Protein AF-A0A7S4AHF7-F1 (afdb_monomer)

Nearest PDB structures (foldseek):
  8h4m-assembly1_A  TM=3.656E-01  e=5.513E+00  Mus musculus
  1w78-assembly1_A  TM=2.569E-01  e=5.210E+00  Escherichia coli

pLDDT: mean 86.79, std 13.12, range [39.0, 98.5]

Solvent-accessible surface area (backbone atoms only — not comparable to full-atom values): 23692 Å² total; per-residue (Å²): 137,81,80,81,77,94,69,63,78,85,63,53,56,56,67,69,49,41,28,57,50,53,26,66,86,75,63,56,94,70,71,68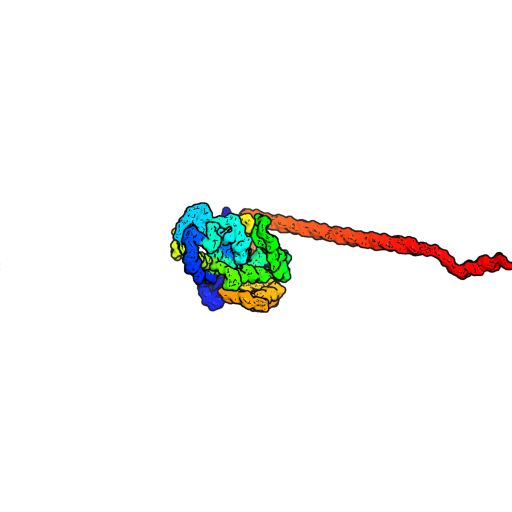,66,46,47,67,85,42,21,66,59,52,52,70,76,35,59,70,93,51,44,30,36,14,16,21,25,56,84,84,18,47,33,50,43,48,20,49,48,34,53,72,34,35,33,40,67,69,68,62,82,60,92,72,47,58,30,42,30,78,28,31,51,32,40,26,67,45,47,58,77,34,58,84,74,38,74,42,88,65,56,64,65,97,48,68,83,29,42,41,36,37,31,27,39,49,62,64,62,66,34,49,43,47,35,34,66,51,47,80,76,47,41,56,66,65,55,58,93,39,32,72,57,32,56,43,40,82,34,43,29,68,33,40,64,72,68,78,96,76,62,95,78,64,72,93,57,53,52,65,30,66,15,62,62,50,44,55,49,64,47,43,42,49,70,67,44,35,84,82,58,74,51,76,74,43,32,39,36,42,33,63,38,53,70,80,36,39,66,67,49,48,45,56,55,22,48,39,67,51,21,41,60,63,30,64,82,51,95,46,82,83,43,93,52,26,78,71,74,61,59,58,39,52,67,79,58,95,90,48,66,87,85,56,59,22,41,67,53,42,47,37,63,69,28,48,62,59,63,68,53,54,53,28,34,33,31,66,39,36,45,53,43,42,49,52,52,68,17,78,79,43,63,71,44,31,50,55,34,62,74,63,42,54,81,78,79,87,72,41,71,39,55,50,74,66,54,50,50,52,51,49,52,51,53,53,50,54,50,51,53,52,52,57,53,19,78,80,29,69,67,50,35,56,49,51,50,55,50,52,52,52,51,50,52,54,50,49,53,51,52,52,52,52,50,52,52,51,51,50,54,49,53,53,53,50,50,52,51,51,54,50,51,53,52,51,55,51,55,56,68,72,61,70,64,72,83,74,71,61,72,79,68,64,66,64,72,70,70,79,82,121

Structure (mmCIF, N/CA/C/O backbone):
data_AF-A0A7S4AHF7-F1
#
_entry.id   AF-A0A7S4AHF7-F1
#
loop_
_atom_site.group_PDB
_atom_site.id
_atom_site.type_symbol
_atom_site.label_atom_id
_atom_site.label_alt_id
_atom_site.label_comp_id
_atom_site.label_asym_id
_atom_site.label_entity_id
_atom_site.label_seq_id
_atom_site.pdbx_PDB_ins_code
_atom_site.Cartn_x
_atom_site.Cartn_y
_atom_site.Cartn_z
_atom_site.occupancy
_atom_site.B_iso_or_equiv
_atom_site.auth_seq_id
_atom_site.auth_comp_id
_atom_site.auth_asym_id
_atom_site.auth_atom_id
_atom_site.pdbx_PDB_model_num
ATOM 1 N N . MET A 1 1 ? -9.167 22.382 -2.377 1.00 39.00 1 MET A N 1
ATOM 2 C CA . MET A 1 1 ? -9.741 22.462 -3.726 1.00 39.00 1 MET A CA 1
ATOM 3 C C . MET A 1 1 ? -9.614 21.075 -4.285 1.00 39.00 1 MET A C 1
ATOM 5 O O . MET A 1 1 ? -8.497 20.575 -4.390 1.00 39.00 1 MET A O 1
ATOM 9 N N . ASP A 1 2 ? -10.760 20.438 -4.441 1.00 44.56 2 ASP A N 1
ATOM 10 C CA . ASP A 1 2 ? -10.867 19.038 -4.804 1.00 44.56 2 ASP A CA 1
ATOM 11 C C . ASP A 1 2 ? -10.829 18.963 -6.325 1.00 44.56 2 ASP A C 1
ATOM 13 O O . ASP A 1 2 ? -11.497 19.733 -7.008 1.00 44.56 2 ASP A O 1
ATOM 17 N N . VAL A 1 3 ? -9.939 18.128 -6.850 1.00 50.91 3 VAL A N 1
ATOM 18 C CA . VAL A 1 3 ? -9.894 17.846 -8.281 1.00 50.91 3 VAL A CA 1
ATOM 19 C C . VAL A 1 3 ? -11.031 16.869 -8.536 1.00 50.91 3 VAL A C 1
ATOM 21 O O . VAL A 1 3 ? -10.957 15.735 -8.064 1.00 50.91 3 VAL A O 1
ATOM 24 N N . GLU A 1 4 ? -12.083 17.328 -9.210 1.00 60.19 4 GLU A N 1
ATOM 25 C CA . GLU A 1 4 ? -13.158 16.459 -9.684 1.00 60.19 4 GLU A CA 1
ATOM 26 C C . GLU A 1 4 ? -12.546 15.458 -10.674 1.00 60.19 4 GLU A C 1
ATOM 28 O O . GLU A 1 4 ? -11.852 15.828 -11.625 1.00 60.19 4 GLU A O 1
ATOM 33 N N . GLU A 1 5 ? -12.656 14.173 -10.350 1.00 63.78 5 GLU A N 1
ATOM 34 C CA . GLU A 1 5 ? -12.137 13.101 -11.186 1.00 63.78 5 GLU A CA 1
ATOM 35 C C . GLU A 1 5 ? -13.223 12.715 -12.203 1.00 63.78 5 GLU A C 1
ATOM 37 O O . GLU A 1 5 ? -14.150 11.991 -11.854 1.00 63.78 5 GLU A O 1
ATOM 42 N N . ASP A 1 6 ? -13.091 13.165 -13.455 1.00 64.75 6 ASP A N 1
ATOM 43 C CA . ASP A 1 6 ? -14.007 12.803 -14.549 1.00 64.75 6 ASP A CA 1
ATOM 44 C C . ASP A 1 6 ? -13.785 11.345 -14.979 1.00 64.75 6 ASP A C 1
ATOM 46 O O . ASP A 1 6 ? -13.014 11.059 -15.906 1.00 64.75 6 ASP A O 1
ATOM 50 N N . TYR A 1 7 ? -14.394 10.404 -14.264 1.00 75.50 7 TYR A N 1
ATOM 51 C CA . TYR A 1 7 ? -14.545 9.025 -14.720 1.00 75.50 7 TYR A CA 1
ATOM 52 C C . TYR A 1 7 ? -15.972 8.792 -15.187 1.00 75.50 7 TYR A C 1
ATOM 54 O O . TYR A 1 7 ? -16.928 9.168 -14.511 1.00 75.50 7 TYR A O 1
ATOM 62 N N . GLU A 1 8 ? -16.097 8.118 -16.321 1.00 81.44 8 GLU A N 1
ATOM 63 C CA . GLU A 1 8 ? -17.374 7.622 -16.814 1.00 81.44 8 GLU A CA 1
ATOM 64 C C . GLU A 1 8 ? -17.760 6.361 -16.023 1.00 81.44 8 GLU A C 1
ATOM 66 O O . GLU A 1 8 ? -16.906 5.530 -15.691 1.00 81.44 8 GLU A O 1
ATOM 71 N N . LEU A 1 9 ? -19.045 6.212 -15.679 1.00 82.75 9 LEU A N 1
ATOM 72 C CA . LEU A 1 9 ? -19.543 5.041 -14.939 1.00 82.75 9 LEU A CA 1
ATOM 73 C C . LEU A 1 9 ? -19.294 3.741 -15.719 1.00 82.75 9 LEU A C 1
ATOM 75 O O . LEU A 1 9 ? -19.151 2.673 -15.131 1.00 82.75 9 LEU A O 1
ATOM 79 N N . GLU A 1 10 ? -19.183 3.849 -17.035 1.00 88.62 10 GLU A N 1
ATOM 80 C CA . GLU A 1 10 ? -18.850 2.805 -17.991 1.00 88.62 10 GLU A CA 1
ATOM 81 C C . GLU A 1 10 ? -17.432 2.240 -17.794 1.00 88.62 10 GLU A C 1
ATOM 83 O O . GLU A 1 10 ? -17.161 1.106 -18.193 1.00 88.62 10 GLU A O 1
ATOM 88 N N . GLU A 1 11 ? -16.524 2.984 -17.149 1.00 89.31 11 GLU A N 1
ATOM 89 C CA . GLU A 1 11 ? -15.177 2.503 -16.812 1.00 89.31 11 GLU A CA 1
ATOM 90 C C . GLU A 1 11 ? -15.154 1.615 -15.557 1.00 89.31 11 GLU A C 1
ATOM 92 O O . GLU A 1 11 ? -14.132 0.979 -15.256 1.00 89.31 11 GLU A O 1
ATOM 97 N N . LEU A 1 12 ? -16.264 1.550 -14.809 1.00 93.69 12 LEU A N 1
ATOM 98 C CA . LEU A 1 12 ? -16.362 0.699 -13.632 1.00 93.69 12 LEU A CA 1
ATOM 99 C C . LEU A 1 12 ? -16.296 -0.780 -14.036 1.00 93.69 12 LEU A C 1
ATOM 101 O O . LEU A 1 12 ? -17.107 -1.260 -14.830 1.00 93.69 12 LEU A O 1
ATOM 105 N N . PRO A 1 13 ? -15.362 -1.554 -13.458 1.00 94.50 13 PRO A N 1
ATOM 106 C CA . PRO A 1 13 ? -15.311 -2.980 -13.711 1.00 94.50 13 PRO A CA 1
ATOM 107 C C . PRO A 1 13 ? -16.554 -3.651 -13.111 1.00 94.50 13 PRO A C 1
ATOM 109 O O . PRO A 1 13 ? -16.970 -3.294 -12.004 1.00 94.50 13 PRO A O 1
ATOM 112 N N . PRO A 1 14 ? -17.128 -4.660 -13.787 1.00 95.56 14 PRO A N 1
ATOM 113 C CA . PRO A 1 14 ? -18.268 -5.379 -13.243 1.00 95.56 14 PRO A CA 1
ATOM 114 C C . PRO A 1 14 ? -17.879 -6.058 -11.927 1.00 95.56 14 PRO A C 1
ATOM 116 O O . PRO A 1 14 ? -16.757 -6.546 -11.766 1.00 95.56 14 PRO A O 1
ATOM 119 N N . TRP A 1 15 ? -18.818 -6.141 -10.982 1.00 94.88 15 TRP A N 1
ATOM 120 C CA . TRP A 1 15 ? -18.542 -6.719 -9.661 1.00 94.88 15 TRP A CA 1
ATOM 121 C C . TRP A 1 15 ? -18.030 -8.160 -9.733 1.00 94.88 15 TRP A C 1
ATOM 123 O O . TRP A 1 15 ? -17.129 -8.541 -8.987 1.00 94.88 15 TRP A O 1
ATOM 133 N N . SER A 1 16 ? -18.533 -8.941 -10.691 1.00 95.50 16 SER A N 1
ATOM 134 C CA . SER A 1 16 ? -18.048 -10.294 -10.976 1.00 95.50 16 SER A CA 1
ATOM 135 C C . SER A 1 16 ? -16.544 -10.336 -11.259 1.00 95.50 16 SER A C 1
ATOM 137 O O . SER A 1 16 ? -15.865 -11.229 -10.767 1.00 95.50 16 SER A O 1
ATOM 139 N N . GLN A 1 17 ? -15.994 -9.341 -11.961 1.00 94.69 17 GLN A N 1
ATOM 140 C CA . GLN A 1 17 ? -14.555 -9.240 -12.213 1.00 94.69 17 GLN A CA 1
ATOM 141 C C . GLN A 1 17 ? -13.770 -8.922 -10.934 1.00 94.69 17 GLN A C 1
ATOM 143 O O . GLN A 1 17 ? -12.685 -9.466 -10.724 1.00 94.69 17 GLN A O 1
ATOM 148 N N . ILE A 1 18 ? -14.309 -8.070 -10.055 1.00 94.44 18 ILE A N 1
ATOM 149 C CA . ILE A 1 18 ? -13.701 -7.788 -8.744 1.00 94.44 18 ILE A CA 1
ATOM 150 C C . ILE A 1 18 ? -13.666 -9.066 -7.891 1.00 94.44 18 ILE A C 1
ATOM 152 O O . ILE A 1 18 ? -12.635 -9.369 -7.282 1.00 94.44 18 ILE A O 1
ATOM 156 N N . LEU A 1 19 ? -14.753 -9.843 -7.890 1.00 94.19 19 LEU A N 1
ATOM 157 C CA . LEU A 1 19 ? -14.824 -11.137 -7.210 1.00 94.19 19 LEU A CA 1
ATOM 158 C C . LEU A 1 19 ? -13.864 -12.161 -7.829 1.00 94.19 19 LEU A C 1
ATOM 160 O O . LEU A 1 19 ? -13.126 -12.808 -7.098 1.00 94.19 19 LEU A O 1
ATOM 164 N N . ASP A 1 20 ? -13.766 -12.258 -9.153 1.00 92.69 20 ASP A N 1
ATOM 165 C CA . ASP A 1 20 ? -12.826 -13.178 -9.809 1.00 92.69 20 ASP A CA 1
ATOM 166 C C . ASP A 1 20 ? -11.349 -12.808 -9.556 1.00 92.69 20 ASP A C 1
ATOM 168 O O . ASP A 1 20 ? -10.471 -13.677 -9.559 1.00 92.69 20 ASP A O 1
ATOM 172 N N . ASN A 1 21 ? -11.052 -11.527 -9.321 1.00 90.62 21 ASN A N 1
ATOM 173 C CA . ASN A 1 21 ? -9.703 -11.064 -9.001 1.00 90.62 21 ASN A CA 1
ATOM 174 C C . ASN A 1 21 ? -9.275 -11.401 -7.566 1.00 90.62 21 ASN A C 1
ATOM 176 O O . ASN A 1 21 ? -8.111 -11.748 -7.351 1.00 90.62 21 ASN A O 1
ATOM 180 N N . PHE A 1 22 ? -10.179 -11.250 -6.592 1.00 90.75 22 PHE A N 1
ATOM 181 C CA . PHE A 1 22 ? -9.819 -11.251 -5.167 1.00 90.75 22 PHE A CA 1
ATOM 182 C C . PHE A 1 22 ? -10.564 -12.282 -4.318 1.00 90.75 22 PHE A C 1
ATOM 184 O O . PHE A 1 22 ? -10.143 -12.542 -3.202 1.00 90.75 22 PHE A O 1
ATOM 191 N N . HIS A 1 23 ? -11.616 -12.903 -4.828 1.00 91.38 23 HIS A N 1
ATOM 192 C CA . HIS A 1 23 ? -12.347 -13.998 -4.183 1.00 91.38 23 HIS A CA 1
ATOM 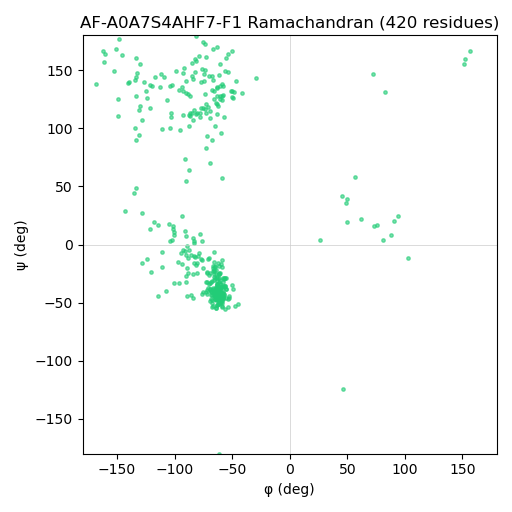193 C C . HIS A 1 23 ? -12.612 -15.146 -5.164 1.00 91.38 23 HIS A C 1
ATOM 195 O O . HIS A 1 23 ? -13.745 -15.614 -5.282 1.00 91.38 23 HIS A O 1
ATOM 201 N N . PRO A 1 24 ? -11.594 -15.623 -5.909 1.00 89.25 24 PRO A N 1
ATOM 202 C CA . PRO A 1 24 ? -11.813 -16.605 -6.969 1.00 89.25 24 PRO A CA 1
ATOM 203 C C . PRO A 1 24 ? -12.312 -17.960 -6.447 1.00 89.25 24 PRO A C 1
ATOM 205 O O . PRO A 1 24 ? -12.831 -18.750 -7.230 1.00 89.25 24 PRO A O 1
ATOM 208 N N . GLN A 1 25 ? -12.120 -18.251 -5.155 1.00 89.06 25 GLN A N 1
ATOM 209 C CA . GLN A 1 25 ? -12.482 -19.534 -4.550 1.00 89.06 25 GLN A CA 1
ATOM 210 C C . GLN A 1 25 ? -13.919 -19.540 -4.026 1.00 89.06 25 GLN A C 1
ATOM 212 O O . GLN A 1 25 ? -14.643 -20.506 -4.248 1.00 89.06 25 GLN A O 1
ATOM 217 N N . THR A 1 26 ? -14.329 -18.475 -3.335 1.00 89.19 26 THR A N 1
ATOM 218 C CA . THR A 1 26 ? -15.645 -18.388 -2.689 1.00 89.19 26 THR A CA 1
ATOM 219 C C . THR A 1 26 ? -16.668 -17.662 -3.550 1.00 89.19 26 THR A C 1
ATOM 221 O O . THR A 1 26 ? -17.851 -17.989 -3.495 1.00 89.19 26 THR A O 1
ATOM 224 N N . ARG A 1 27 ? -16.223 -16.667 -4.334 1.00 87.81 27 ARG A N 1
ATOM 225 C CA . ARG A 1 27 ? -17.074 -15.664 -4.997 1.00 87.81 27 ARG A CA 1
ATOM 226 C C . ARG A 1 27 ? -18.078 -14.998 -4.050 1.00 87.81 27 ARG A C 1
ATOM 228 O O . ARG A 1 27 ? -19.065 -14.424 -4.506 1.00 87.81 27 ARG A O 1
ATOM 235 N N . ASP A 1 28 ? -17.827 -15.066 -2.746 1.00 91.62 28 ASP A N 1
ATOM 236 C CA . ASP A 1 28 ? -18.613 -14.358 -1.756 1.00 91.62 28 ASP A CA 1
ATOM 237 C C . ASP A 1 28 ? -18.148 -12.908 -1.661 1.00 91.62 28 ASP A C 1
ATOM 239 O O . ASP A 1 28 ? -17.046 -12.523 -2.060 1.00 91.62 28 ASP A O 1
ATOM 243 N N . ASP A 1 29 ? -19.043 -12.073 -1.154 1.00 92.62 29 ASP A N 1
ATOM 244 C CA . ASP A 1 29 ? -18.773 -10.658 -0.995 1.00 92.62 29 ASP A CA 1
ATOM 245 C C . ASP A 1 29 ? -18.225 -10.308 0.400 1.00 92.62 29 ASP A C 1
ATOM 247 O O . ASP A 1 29 ? -18.382 -9.189 0.899 1.00 92.62 29 ASP A O 1
ATOM 251 N N . GLU A 1 30 ? -17.605 -11.268 1.082 1.00 96.44 30 GLU A N 1
ATOM 252 C CA . GLU A 1 30 ? -17.108 -11.064 2.438 1.00 96.44 30 GLU A CA 1
ATOM 253 C C . GLU A 1 30 ? -15.638 -10.634 2.436 1.00 96.44 30 GLU A C 1
ATOM 255 O O . GLU A 1 30 ? -14.831 -11.178 1.692 1.00 96.44 30 GLU A O 1
ATOM 260 N N . PRO A 1 31 ? -15.233 -9.634 3.239 1.00 97.12 31 PRO A N 1
ATOM 261 C CA . PRO A 1 31 ? -13.828 -9.260 3.320 1.00 97.12 31 PRO A CA 1
ATOM 262 C C . PRO A 1 31 ? -13.013 -10.342 4.041 1.00 97.12 31 PRO A C 1
ATOM 264 O O . PRO A 1 31 ? -13.472 -10.914 5.033 1.00 97.12 31 PRO A O 1
ATOM 267 N N . ILE A 1 32 ? -11.765 -10.548 3.614 1.00 97.38 32 ILE A N 1
ATOM 268 C CA . ILE A 1 32 ? -10.830 -11.440 4.311 1.00 97.38 32 ILE A CA 1
ATOM 269 C C . ILE A 1 32 ? -10.127 -10.648 5.411 1.00 97.38 32 ILE A C 1
ATOM 271 O O . ILE A 1 32 ? -9.335 -9.738 5.142 1.00 97.38 32 ILE A O 1
ATOM 275 N N . ILE A 1 33 ? -10.414 -11.010 6.662 1.00 97.94 33 ILE A N 1
ATOM 276 C CA . ILE A 1 33 ? -9.859 -10.370 7.856 1.00 97.94 33 ILE A CA 1
ATOM 277 C C . ILE A 1 33 ? -9.312 -11.449 8.787 1.00 97.94 33 ILE A C 1
ATOM 279 O O . ILE A 1 33 ? -10.066 -12.296 9.259 1.00 97.94 33 ILE A O 1
ATOM 283 N N . LEU A 1 34 ? -8.012 -11.399 9.076 1.00 97.75 34 LEU A N 1
ATOM 284 C CA . LEU A 1 34 ? -7.356 -12.336 9.997 1.00 97.75 34 LEU A CA 1
ATOM 285 C C . LEU A 1 34 ? -7.199 -11.729 11.384 1.00 97.75 34 LEU A C 1
ATOM 287 O O . LEU A 1 34 ? -6.968 -10.524 11.487 1.00 97.75 34 LEU A O 1
ATOM 291 N N . GLY A 1 35 ? -7.234 -12.559 12.428 1.00 97.19 35 GLY A N 1
ATOM 292 C CA . GLY A 1 35 ? -6.982 -12.141 13.806 1.00 97.19 35 GLY A CA 1
ATOM 293 C C . GLY A 1 35 ? -8.221 -11.650 14.559 1.00 97.19 35 GLY A C 1
ATOM 294 O O . GLY A 1 35 ? -8.099 -11.139 15.676 1.00 97.19 35 GLY A O 1
ATOM 295 N N . LEU A 1 36 ? -9.424 -11.798 13.985 1.00 97.94 36 LEU A N 1
ATOM 296 C CA . LEU A 1 36 ? -10.679 -11.459 14.673 1.00 97.94 36 LEU A CA 1
ATOM 297 C C . LEU A 1 36 ? -10.928 -12.350 15.906 1.00 97.94 36 LEU A C 1
ATOM 299 O O . LEU A 1 36 ? -11.568 -11.938 16.874 1.00 97.94 36 LEU A O 1
ATOM 303 N N . GLU A 1 37 ? -10.358 -13.549 15.921 1.00 97.00 37 GLU A N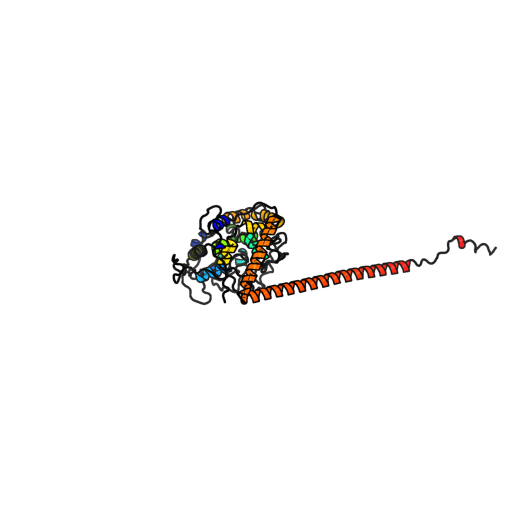 1
ATOM 304 C CA . GLU A 1 37 ? -10.350 -14.473 17.051 1.00 97.00 37 GLU A CA 1
ATOM 305 C C . GLU A 1 37 ? -9.641 -13.900 18.292 1.00 97.00 37 GLU A C 1
ATOM 307 O O . GLU A 1 37 ? -9.965 -14.270 19.422 1.00 97.00 37 GLU A O 1
ATOM 312 N N . HIS A 1 38 ? -8.723 -12.940 18.126 1.00 96.25 38 HIS A N 1
ATOM 313 C CA . HIS A 1 38 ? -8.016 -12.321 19.250 1.00 96.25 38 HIS A CA 1
ATOM 314 C C . HIS A 1 38 ? -8.828 -11.231 19.954 1.00 96.25 38 HIS A C 1
ATOM 316 O O . HIS A 1 38 ? -8.489 -10.822 21.070 1.00 96.25 38 HIS A O 1
ATOM 322 N N . CYS A 1 39 ? -9.897 -10.743 19.324 1.00 97.81 39 CYS A N 1
ATOM 323 C CA . CYS A 1 39 ? -10.642 -9.581 19.793 1.00 97.81 39 CYS A CA 1
ATOM 324 C C . CYS A 1 39 ? -11.196 -9.743 21.223 1.00 97.81 39 CYS A C 1
ATOM 326 O O . CYS A 1 39 ? -10.985 -8.839 22.038 1.00 97.81 39 CYS A O 1
ATOM 328 N N . PRO A 1 40 ? -11.845 -10.867 21.606 1.00 97.88 40 PRO A N 1
ATOM 329 C CA . PRO A 1 40 ? -12.359 -11.030 22.968 1.00 97.88 40 PRO A CA 1
ATOM 330 C C . PRO A 1 40 ? -11.249 -10.998 24.027 1.00 97.88 40 PRO A C 1
ATOM 332 O O . PRO A 1 40 ? -11.372 -10.294 25.032 1.00 97.88 40 PRO A O 1
ATOM 335 N N . ALA A 1 41 ? -10.142 -11.706 23.779 1.00 97.31 41 ALA A N 1
ATOM 336 C CA . ALA A 1 41 ? -9.000 -11.756 24.688 1.00 97.31 41 ALA A CA 1
ATOM 337 C C . ALA A 1 41 ? -8.332 -10.381 24.830 1.00 97.31 41 ALA A C 1
ATOM 339 O O . ALA A 1 41 ? -8.050 -9.934 25.944 1.00 97.31 41 ALA A O 1
ATOM 340 N N . PHE A 1 42 ? -8.155 -9.666 23.717 1.00 97.31 42 PHE A N 1
ATOM 341 C CA . PHE A 1 42 ? -7.599 -8.317 23.708 1.00 97.31 42 PHE A CA 1
ATOM 342 C C . PHE A 1 42 ? -8.462 -7.329 24.510 1.00 97.31 42 PHE A C 1
ATOM 344 O O . PHE A 1 42 ? -7.944 -6.606 25.365 1.00 97.31 42 PHE A O 1
ATOM 351 N N . ARG A 1 43 ? -9.789 -7.337 24.307 1.00 97.25 43 ARG A N 1
ATOM 352 C CA . ARG A 1 43 ? -10.722 -6.485 25.068 1.00 97.25 43 ARG A CA 1
ATOM 353 C C . ARG A 1 43 ? -10.729 -6.805 26.563 1.00 97.25 43 ARG A C 1
ATOM 355 O O . ARG A 1 43 ? -10.874 -5.890 27.366 1.00 97.25 43 ARG A O 1
ATOM 362 N N . LYS A 1 44 ? -10.565 -8.078 26.941 1.00 97.62 44 LYS A N 1
ATOM 363 C CA . LYS A 1 44 ? -10.476 -8.506 28.348 1.00 97.62 44 LYS A CA 1
ATOM 364 C C . LYS A 1 44 ? -9.161 -8.069 29.002 1.00 97.62 44 LYS A C 1
ATOM 366 O O . LYS A 1 44 ? -9.164 -7.687 30.169 1.00 97.62 44 LYS A O 1
ATOM 371 N N . LYS A 1 45 ? -8.047 -8.107 28.260 1.00 97.56 45 LYS A N 1
ATOM 372 C CA . LYS A 1 45 ? -6.702 -7.773 28.764 1.00 97.56 45 LYS A CA 1
ATOM 373 C C . LYS A 1 45 ? -6.540 -6.285 29.102 1.00 97.56 45 LYS A C 1
ATOM 375 O O . LYS A 1 45 ? -5.781 -5.941 30.006 1.00 97.56 45 LYS A O 1
ATOM 380 N N . HIS A 1 46 ? -7.222 -5.390 28.387 1.00 95.88 46 HIS A N 1
ATOM 381 C CA . HIS A 1 46 ? -6.985 -3.948 28.483 1.00 95.88 46 HIS A CA 1
ATOM 382 C C . HIS A 1 46 ? -8.201 -3.176 29.009 1.00 95.88 46 HIS A C 1
ATOM 384 O O . HIS A 1 46 ? -9.347 -3.465 28.681 1.00 95.88 46 HIS A O 1
ATOM 390 N N . LYS A 1 47 ? -7.961 -2.118 29.797 1.00 94.44 47 LYS A N 1
ATOM 391 C CA . LYS A 1 47 ? -9.038 -1.229 30.260 1.00 94.44 47 LYS A CA 1
ATOM 392 C C . LYS A 1 47 ? -9.690 -0.544 29.051 1.00 94.44 47 LYS A C 1
ATOM 394 O O . LYS A 1 47 ? -8.979 0.020 28.221 1.00 94.44 47 LYS A O 1
ATOM 399 N N . LYS A 1 48 ? -11.029 -0.474 28.996 1.00 93.44 48 LYS A N 1
ATOM 400 C CA . LYS A 1 48 ? -11.785 0.224 27.922 1.00 93.44 48 LYS A CA 1
ATOM 401 C C . LYS A 1 48 ? -11.275 1.655 27.666 1.00 93.44 48 LYS A C 1
ATOM 403 O O . LYS A 1 48 ? -11.202 2.118 26.531 1.00 93.44 48 LYS A O 1
ATOM 408 N N . GLY A 1 49 ? -10.842 2.342 28.727 1.00 90.38 49 GLY A N 1
ATOM 409 C CA . GLY A 1 49 ? -10.234 3.679 28.699 1.00 90.38 49 GLY A CA 1
ATOM 410 C C . GLY A 1 49 ? -8.778 3.757 28.230 1.00 90.38 49 GLY A C 1
ATOM 411 O O . GLY A 1 49 ? -8.219 4.848 28.197 1.00 90.38 49 GLY A O 1
ATOM 412 N N . GLN A 1 50 ? -8.173 2.644 27.819 1.00 92.44 50 GLN A N 1
ATOM 413 C CA . GLN A 1 50 ? -6.839 2.597 27.218 1.00 92.44 50 GLN A CA 1
ATOM 414 C C . GLN A 1 50 ? -6.834 2.015 25.806 1.00 92.44 50 GLN A C 1
ATOM 416 O O . GLN A 1 50 ? -5.938 2.359 25.041 1.00 92.44 50 GLN A O 1
ATOM 421 N N . ILE A 1 51 ? -7.834 1.200 25.453 1.00 94.75 51 ILE A N 1
ATOM 422 C CA . ILE A 1 51 ? -7.914 0.564 24.136 1.00 94.75 51 ILE A CA 1
ATOM 423 C C . ILE A 1 51 ? -7.924 1.617 23.022 1.00 94.75 51 ILE A C 1
ATOM 425 O O . ILE A 1 51 ? -8.609 2.640 23.134 1.00 94.75 51 ILE A O 1
ATOM 429 N N . GLY A 1 52 ? -7.158 1.348 21.971 1.00 95.25 52 GLY A N 1
ATOM 430 C CA . GLY A 1 52 ? -7.177 2.053 20.700 1.00 95.25 52 GLY A CA 1
ATOM 431 C C . GLY A 1 52 ? -6.834 1.113 19.547 1.00 95.25 52 GLY A C 1
ATOM 432 O O . GLY A 1 52 ? -6.522 -0.062 19.746 1.00 95.25 52 GLY A O 1
ATOM 433 N N . ILE A 1 53 ? -6.886 1.643 18.333 1.00 97.31 53 ILE A N 1
ATOM 434 C CA . ILE A 1 53 ? -6.647 0.908 17.089 1.00 97.31 53 ILE A CA 1
ATOM 435 C C . ILE A 1 53 ? -5.826 1.775 16.140 1.00 97.31 53 ILE A C 1
ATOM 437 O O . ILE A 1 53 ? -6.030 2.987 16.076 1.00 97.31 53 ILE A O 1
ATOM 441 N N . GLY A 1 54 ? -4.867 1.190 15.428 1.00 97.12 54 GLY A N 1
ATOM 442 C CA . GLY A 1 54 ? -3.984 1.956 14.552 1.00 97.12 54 GLY A CA 1
ATOM 443 C C . GLY A 1 54 ? -3.452 1.145 13.380 1.00 97.12 54 GLY A C 1
ATOM 444 O O . GLY A 1 54 ? -3.244 -0.058 13.522 1.00 97.12 54 GLY A O 1
ATOM 445 N N . PRO A 1 55 ? -3.186 1.776 12.226 1.00 97.81 55 PRO A N 1
ATOM 446 C CA . PRO A 1 55 ? -2.678 1.064 11.068 1.00 97.81 55 PRO A CA 1
ATOM 447 C C . PRO A 1 55 ? -1.204 0.681 11.223 1.00 97.81 55 PRO A C 1
ATOM 449 O O . PRO A 1 55 ? -0.389 1.440 11.763 1.00 97.81 55 PRO A O 1
ATOM 452 N N . ALA A 1 56 ? -0.873 -0.459 10.634 1.00 97.50 56 ALA A N 1
ATOM 453 C CA . ALA A 1 56 ? 0.463 -0.923 10.295 1.00 97.50 56 ALA A CA 1
ATOM 454 C C . ALA A 1 56 ? 0.446 -1.468 8.854 1.00 97.50 56 ALA A C 1
ATOM 456 O O . ALA A 1 56 ? -0.616 -1.744 8.311 1.00 97.50 56 ALA A O 1
ATOM 457 N N . GLY A 1 57 ? 1.588 -1.581 8.189 1.00 97.00 57 GLY A N 1
ATOM 458 C CA . GLY A 1 57 ? 1.683 -2.051 6.807 1.00 97.00 57 GLY A CA 1
ATOM 459 C C . GLY A 1 57 ? 2.882 -1.461 6.071 1.00 97.00 57 GLY A C 1
ATOM 460 O O . GLY A 1 57 ? 3.331 -0.351 6.374 1.00 97.00 57 GLY A O 1
ATOM 461 N N . LEU A 1 58 ? 3.357 -2.162 5.041 1.00 96.12 58 LEU A N 1
ATOM 462 C CA . LEU A 1 58 ? 4.359 -1.625 4.118 1.00 96.12 58 LEU A CA 1
ATOM 463 C C . LEU A 1 58 ? 3.930 -0.273 3.521 1.00 96.12 58 LEU A C 1
ATOM 465 O O . LEU A 1 58 ? 2.770 0.146 3.557 1.00 96.12 58 LEU A O 1
ATOM 469 N N . PHE A 1 59 ? 4.882 0.450 2.938 1.00 94.75 59 PHE A N 1
ATOM 470 C CA . PHE A 1 59 ? 4.527 1.594 2.104 1.00 94.75 59 PHE A CA 1
ATOM 471 C C . PHE A 1 59 ? 3.577 1.159 0.975 1.00 94.75 59 PHE A C 1
ATOM 473 O O . PHE A 1 59 ? 3.646 0.029 0.504 1.00 94.75 59 PHE A O 1
ATOM 480 N N . SER A 1 60 ? 2.690 2.052 0.523 1.00 95.12 60 SER A N 1
ATOM 481 C CA . SER A 1 60 ? 1.750 1.768 -0.579 1.00 95.12 60 SER A CA 1
ATOM 482 C C . SER A 1 60 ? 0.728 0.634 -0.351 1.00 95.12 60 SER A C 1
ATOM 484 O O . SER A 1 60 ? 0.156 0.130 -1.317 1.00 95.12 60 SER A O 1
ATOM 486 N N . THR A 1 61 ? 0.412 0.272 0.897 1.00 97.06 61 THR A N 1
ATOM 487 C CA . THR A 1 61 ? -0.619 -0.746 1.218 1.00 97.06 61 THR A CA 1
ATOM 488 C C . THR A 1 61 ? -1.947 -0.176 1.722 1.00 97.06 61 THR A C 1
ATOM 490 O O . THR A 1 61 ? -2.848 -0.923 2.074 1.00 97.06 61 THR A O 1
ATOM 493 N N . GLY A 1 62 ? -2.095 1.152 1.771 1.00 96.19 62 GLY A N 1
ATOM 494 C CA . GLY A 1 62 ? -3.337 1.790 2.226 1.00 96.19 62 GLY A CA 1
ATOM 495 C C . GLY A 1 62 ? -3.404 2.085 3.728 1.00 96.19 62 GLY A C 1
ATOM 496 O O . GLY A 1 62 ? -4.483 2.341 4.248 1.00 96.19 62 GLY A O 1
ATOM 497 N N . THR A 1 63 ? -2.277 2.144 4.444 1.00 97.00 63 THR A N 1
ATOM 498 C CA . THR A 1 63 ? -2.271 2.496 5.882 1.00 97.00 63 THR A CA 1
ATOM 499 C C . THR A 1 63 ? -2.886 3.868 6.192 1.00 97.00 63 THR A C 1
ATOM 501 O O . THR A 1 63 ? -3.512 4.045 7.234 1.00 97.00 63 THR A O 1
ATOM 504 N N . ASN A 1 64 ? -2.762 4.843 5.285 1.00 95.75 64 ASN A N 1
ATOM 505 C CA . ASN A 1 64 ? -3.450 6.134 5.405 1.00 95.75 64 ASN A CA 1
ATOM 506 C C . ASN A 1 64 ? -4.968 6.017 5.187 1.00 95.75 64 ASN A C 1
ATOM 508 O O . ASN A 1 64 ? -5.719 6.741 5.834 1.00 95.75 64 ASN A O 1
ATOM 512 N N . LEU A 1 65 ? -5.413 5.114 4.304 1.00 96.56 65 LEU A N 1
ATOM 513 C CA . LEU A 1 65 ? -6.835 4.848 4.073 1.00 96.56 65 LEU A CA 1
ATOM 514 C C . LEU A 1 65 ? -7.468 4.258 5.339 1.00 96.56 65 LEU A C 1
ATOM 516 O O . LEU A 1 65 ? -8.457 4.804 5.813 1.00 96.56 65 LEU A O 1
ATOM 520 N N . ILE A 1 66 ? -6.821 3.259 5.957 1.00 97.44 66 ILE A N 1
ATOM 521 C CA . ILE A 1 66 ? -7.228 2.707 7.264 1.00 97.44 66 ILE A CA 1
ATOM 522 C C . ILE A 1 66 ? -7.349 3.802 8.315 1.00 97.44 66 ILE A C 1
ATOM 524 O O . ILE A 1 66 ? -8.382 3.906 8.969 1.00 97.44 66 ILE A O 1
ATOM 528 N N . ALA A 1 67 ? -6.295 4.610 8.494 1.00 96.56 67 ALA A N 1
ATOM 529 C CA . ALA A 1 67 ? -6.281 5.654 9.518 1.00 96.56 67 ALA A CA 1
ATOM 530 C C . ALA A 1 67 ? -7.493 6.579 9.392 1.00 96.56 67 ALA A C 1
ATOM 532 O O . ALA A 1 67 ? -8.149 6.876 10.389 1.00 96.56 67 ALA A O 1
ATOM 533 N N . LYS A 1 68 ? -7.775 7.028 8.164 1.00 95.25 68 LYS A N 1
ATOM 534 C CA . LYS A 1 68 ? -8.878 7.940 7.888 1.00 95.25 68 LYS A CA 1
ATOM 535 C C . LYS A 1 68 ? -10.224 7.263 8.111 1.00 95.25 68 LYS A C 1
ATOM 537 O O . LYS A 1 68 ? -10.984 7.764 8.933 1.00 95.25 68 LYS A O 1
ATOM 542 N N . LEU A 1 69 ? -10.462 6.114 7.475 1.00 96.12 69 LEU A N 1
ATOM 543 C CA . LEU A 1 69 ? -11.711 5.360 7.599 1.00 96.12 69 LEU A CA 1
ATOM 544 C C . LEU A 1 69 ? -12.042 5.038 9.061 1.00 96.12 69 LEU A C 1
ATOM 546 O O . LEU A 1 69 ? -13.156 5.290 9.503 1.00 96.12 69 LEU A O 1
ATOM 550 N N . LEU A 1 70 ? -11.068 4.563 9.845 1.00 95.94 70 LEU A N 1
ATOM 551 C CA . LEU A 1 70 ? -11.268 4.328 11.277 1.00 95.94 70 LEU A CA 1
ATOM 552 C C . LEU A 1 70 ? -11.562 5.632 12.030 1.00 95.94 70 LEU A C 1
ATOM 554 O O . LEU A 1 70 ? -12.421 5.654 12.902 1.00 95.94 70 LEU A O 1
ATOM 558 N N . SER A 1 71 ? -10.868 6.728 11.715 1.00 93.50 71 SER A N 1
ATOM 559 C CA . SER A 1 71 ? -11.066 7.996 12.428 1.00 93.50 71 SER A CA 1
ATOM 560 C C . SER A 1 71 ? -12.431 8.638 12.199 1.00 93.50 71 SER A C 1
ATOM 562 O O . SER A 1 71 ? -12.926 9.295 13.111 1.00 93.50 71 SER A O 1
ATOM 564 N N . VAL A 1 72 ? -13.023 8.453 11.014 1.00 92.56 72 VAL A N 1
ATOM 565 C CA . VAL A 1 72 ? -14.327 9.038 10.674 1.00 92.56 72 VAL A CA 1
ATOM 566 C C . VAL A 1 72 ? -15.493 8.118 11.033 1.00 92.56 72 VAL A C 1
ATOM 568 O O . VAL A 1 72 ? -16.542 8.605 11.447 1.00 92.56 72 VAL A O 1
ATOM 571 N N . ASN A 1 73 ? -15.306 6.796 10.953 1.00 94.25 73 ASN A N 1
ATOM 572 C CA . ASN A 1 73 ? -16.406 5.836 11.065 1.00 94.25 73 ASN A CA 1
ATOM 573 C C . ASN A 1 73 ? -16.392 4.997 12.344 1.00 94.25 73 ASN A C 1
ATOM 575 O O . ASN A 1 73 ? -17.351 4.271 12.570 1.00 94.25 73 ASN A O 1
ATOM 579 N N . CYS A 1 74 ? -15.365 5.070 13.194 1.00 93.69 74 CYS A N 1
ATOM 580 C CA . CYS A 1 74 ? -15.273 4.216 14.379 1.00 93.69 74 CYS A CA 1
ATOM 581 C C . CYS A 1 74 ? -15.192 5.020 15.687 1.00 93.69 74 CYS A C 1
ATOM 583 O O . CYS A 1 74 ? -14.232 5.754 15.945 1.00 93.69 74 CYS A O 1
ATOM 585 N N . LYS A 1 75 ? -16.202 4.847 16.548 1.00 92.12 75 LYS A N 1
ATOM 586 C CA . LYS A 1 75 ? -16.278 5.424 17.896 1.00 92.12 75 LYS A CA 1
ATOM 587 C C . LYS A 1 75 ? -15.713 4.442 18.919 1.00 92.12 75 LYS A C 1
ATOM 589 O O . LYS A 1 75 ? -16.063 3.268 18.945 1.00 92.12 75 LYS A O 1
ATOM 594 N N . GLY A 1 76 ? -14.846 4.933 19.803 1.00 91.00 76 GLY A N 1
ATOM 595 C CA . GLY A 1 76 ? -14.306 4.118 20.893 1.00 91.00 76 GLY A CA 1
ATOM 596 C C . GLY A 1 76 ? -15.326 3.826 22.001 1.00 91.00 76 GLY A C 1
ATOM 597 O O . GLY A 1 76 ? -16.261 4.606 22.180 1.00 91.00 76 GLY A O 1
ATOM 598 N N . PRO A 1 77 ? -15.090 2.795 22.838 1.00 87.38 77 PRO A N 1
ATOM 599 C CA . PRO A 1 77 ? -16.028 2.311 23.862 1.00 87.38 77 PRO A CA 1
ATOM 600 C C . PRO A 1 77 ? -16.447 3.343 24.916 1.00 87.38 77 PRO A C 1
ATOM 602 O O . PRO A 1 77 ? -17.416 3.120 25.631 1.00 87.38 77 PRO A O 1
ATOM 605 N N . LEU A 1 78 ? -15.681 4.425 25.082 1.00 84.38 78 LEU A N 1
ATOM 606 C CA . LEU A 1 78 ? -15.937 5.475 26.075 1.00 84.38 78 LEU A CA 1
ATOM 607 C C . LEU A 1 78 ? -16.104 6.864 25.444 1.00 84.38 78 LEU A C 1
ATOM 609 O O . LEU A 1 78 ? -15.977 7.853 26.157 1.00 84.38 78 LEU A O 1
ATOM 613 N N . GLY A 1 79 ? -16.284 6.955 24.118 1.00 73.62 79 GLY A N 1
ATOM 614 C CA . GLY A 1 79 ? -16.512 8.234 23.433 1.00 73.62 79 GLY A CA 1
ATOM 615 C C . GLY A 1 79 ? -15.496 9.326 23.791 1.00 73.62 79 GLY A C 1
ATOM 616 O O . GLY A 1 79 ? -15.880 10.467 24.014 1.00 73.62 79 GLY A O 1
ATOM 617 N N . ARG A 1 80 ? -14.209 8.974 23.943 1.00 71.00 80 ARG A N 1
ATOM 618 C CA . ARG A 1 80 ? -13.219 9.884 24.543 1.00 71.00 80 ARG A CA 1
ATOM 619 C C . ARG A 1 80 ? -13.116 11.188 23.754 1.00 71.00 80 ARG A C 1
ATOM 621 O O . ARG A 1 80 ? -12.769 11.173 22.575 1.00 71.00 80 ARG A O 1
ATOM 628 N N . VAL A 1 81 ? -13.317 12.303 24.449 1.00 57.66 81 VAL A N 1
ATOM 629 C CA . VAL A 1 81 ? -13.122 13.656 23.926 1.00 57.66 81 VAL A CA 1
ATOM 630 C C . VAL A 1 81 ? -11.845 14.222 24.547 1.00 57.66 81 VAL A C 1
ATOM 632 O O . VAL A 1 81 ? -11.678 14.192 25.764 1.00 57.66 81 VAL A O 1
ATOM 635 N N . GLY A 1 82 ? -10.885 14.657 23.726 1.00 59.22 82 GLY A N 1
ATOM 636 C CA . GLY A 1 82 ? -9.681 15.350 24.199 1.00 59.22 82 GLY A CA 1
ATOM 637 C C . GLY A 1 82 ? -8.429 15.187 23.316 1.00 59.22 82 GLY A C 1
ATOM 638 O O . GLY A 1 82 ? -8.314 14.238 22.533 1.00 59.22 82 GLY A O 1
ATOM 639 N N . PRO A 1 83 ? -7.442 16.094 23.436 1.00 56.41 83 PRO A N 1
ATOM 640 C CA . PRO A 1 83 ? -6.151 15.955 22.767 1.00 56.41 83 PRO A CA 1
ATOM 641 C C . PRO A 1 83 ? -5.429 14.679 23.234 1.00 56.41 83 PRO A C 1
ATOM 643 O O . PRO A 1 83 ? -5.228 14.466 24.425 1.00 56.41 83 PRO A O 1
ATOM 646 N N . GLY A 1 84 ? -5.041 13.807 22.299 1.00 62.03 84 GLY A N 1
ATOM 647 C CA . GLY A 1 84 ? -4.308 12.568 22.612 1.00 62.03 84 GLY A CA 1
ATOM 648 C C . GLY A 1 84 ? -5.162 11.392 23.104 1.00 62.03 84 GLY A C 1
ATOM 649 O O . GLY A 1 84 ? -4.612 10.334 23.392 1.00 62.03 84 GLY A O 1
ATOM 650 N N . SER A 1 85 ? -6.491 11.523 23.153 1.00 69.12 85 SER A N 1
ATOM 651 C CA . SER A 1 85 ? -7.401 10.444 23.570 1.00 69.12 85 SER A CA 1
ATOM 652 C C . SER A 1 85 ? -8.084 9.716 22.404 1.00 69.12 85 SER A C 1
ATOM 654 O O . SER A 1 85 ? -8.989 8.911 22.633 1.00 69.12 85 SER A O 1
ATOM 656 N N . LYS A 1 86 ? -7.636 9.959 21.161 1.00 83.69 86 LYS A N 1
ATOM 657 C CA . LYS A 1 86 ? -8.225 9.366 19.952 1.00 83.69 86 LYS A CA 1
ATOM 658 C C . LYS A 1 86 ? -8.201 7.840 20.014 1.00 83.69 86 LYS A C 1
ATOM 660 O O . LYS A 1 86 ? -7.151 7.239 20.226 1.00 83.69 86 LYS A O 1
ATOM 665 N N . PHE A 1 87 ? -9.365 7.242 19.779 1.00 92.25 87 PHE A N 1
ATOM 666 C CA . PHE A 1 87 ? -9.531 5.795 19.693 1.00 92.25 87 PHE A CA 1
ATOM 667 C C . PHE A 1 87 ? -8.813 5.213 18.472 1.00 92.25 87 PHE A C 1
ATOM 669 O O . PHE A 1 87 ? -7.977 4.321 18.607 1.00 92.25 87 PHE A O 1
ATOM 676 N N . ALA A 1 88 ? -9.098 5.777 17.298 1.00 94.50 88 ALA A N 1
ATOM 677 C CA . ALA A 1 88 ? -8.386 5.500 16.063 1.00 94.50 88 ALA A CA 1
ATOM 678 C C . ALA A 1 88 ? -7.161 6.417 15.958 1.00 94.50 88 ALA A C 1
ATOM 680 O O . ALA A 1 88 ? -7.276 7.637 15.792 1.00 94.50 88 ALA A O 1
ATOM 681 N N . VAL A 1 89 ? -5.972 5.833 16.078 1.00 94.88 89 VAL A N 1
ATOM 682 C CA . VAL A 1 89 ? -4.710 6.552 15.925 1.00 94.88 89 VAL A CA 1
ATOM 683 C C . VAL A 1 89 ? -4.212 6.486 14.481 1.00 94.88 89 VAL A C 1
ATOM 685 O O . VAL A 1 89 ? -4.452 5.532 13.750 1.00 94.88 89 VAL A O 1
ATOM 688 N N . VAL A 1 90 ? -3.459 7.506 14.066 1.00 93.94 90 VAL A N 1
ATOM 689 C CA . VAL A 1 90 ? -2.880 7.622 12.711 1.00 93.94 90 VAL A CA 1
ATOM 690 C C . VAL A 1 90 ? -1.816 6.554 12.405 1.00 93.94 90 VAL A C 1
ATOM 692 O O . VAL A 1 90 ? -1.537 6.266 11.240 1.00 93.94 90 VAL A O 1
ATOM 695 N N . GLN A 1 91 ? -1.200 5.978 13.437 1.00 95.19 91 GLN A N 1
ATOM 696 C CA . GLN A 1 91 ? -0.230 4.889 13.332 1.00 95.19 91 GLN A CA 1
ATOM 697 C C . GLN A 1 91 ? -0.076 4.170 14.668 1.00 95.19 91 GLN A C 1
ATOM 699 O O . GLN A 1 91 ? -0.300 4.767 15.722 1.00 95.19 91 GLN A O 1
ATOM 704 N N . VAL A 1 92 ? 0.372 2.920 14.619 1.00 95.56 92 VAL A N 1
ATOM 705 C CA . VAL A 1 92 ? 0.800 2.175 15.810 1.00 95.56 92 VAL A CA 1
ATOM 706 C C . VAL A 1 92 ? 1.986 2.855 16.527 1.00 95.56 92 VAL A C 1
ATOM 708 O O . VAL A 1 92 ? 2.761 3.573 15.884 1.00 95.56 92 VAL A O 1
ATOM 711 N N . PRO A 1 93 ? 2.179 2.634 17.846 1.00 93.75 93 PRO A N 1
ATOM 712 C CA . PRO A 1 93 ? 3.211 3.314 18.647 1.00 93.75 93 PRO A CA 1
ATOM 713 C C . PRO A 1 93 ? 4.663 3.055 18.232 1.00 93.75 93 PRO A C 1
ATOM 715 O O . PRO A 1 93 ? 5.556 3.798 18.629 1.00 93.75 93 PRO A O 1
ATOM 718 N N . TRP A 1 94 ? 4.904 2.019 17.436 1.00 92.00 94 TRP A N 1
ATOM 719 C CA . TRP A 1 94 ? 6.209 1.692 16.863 1.00 92.00 94 TRP A CA 1
ATOM 720 C C . TRP A 1 94 ? 6.305 2.043 15.377 1.00 92.00 94 TRP A C 1
ATOM 722 O O . TRP A 1 94 ? 7.198 1.560 14.695 1.00 92.00 94 TRP A O 1
ATOM 732 N N . GLY A 1 95 ? 5.417 2.896 14.861 1.00 93.12 95 GLY A N 1
ATOM 733 C CA . GLY A 1 95 ? 5.437 3.361 13.475 1.00 93.12 95 GLY A CA 1
ATOM 734 C C . GLY A 1 95 ? 4.779 2.384 12.503 1.00 93.12 95 GLY A C 1
ATOM 735 O O . GLY A 1 95 ? 5.074 1.194 12.480 1.00 93.12 95 GLY A O 1
ATOM 736 N N . LYS A 1 96 ? 3.890 2.903 11.651 1.00 93.75 96 LYS A N 1
ATOM 737 C CA . LYS A 1 96 ? 3.054 2.066 10.774 1.00 93.75 96 LYS A CA 1
ATOM 738 C C . LYS A 1 96 ? 3.811 1.294 9.693 1.00 93.75 96 LYS A C 1
ATOM 740 O O . LYS A 1 96 ? 3.256 0.341 9.178 1.00 93.75 96 LYS A O 1
ATOM 745 N N . HIS A 1 97 ? 5.031 1.692 9.334 1.00 94.62 97 HIS A N 1
ATOM 746 C CA . HIS A 1 97 ? 5.806 1.058 8.255 1.00 94.62 97 HIS A CA 1
ATOM 747 C C . HIS A 1 97 ? 6.903 0.111 8.746 1.00 94.62 97 HIS A C 1
ATOM 749 O O . HIS A 1 97 ? 7.663 -0.419 7.936 1.00 94.62 97 HIS A O 1
ATOM 755 N N . ASN A 1 98 ? 6.985 -0.106 10.057 1.00 91.69 98 ASN A N 1
ATOM 756 C CA . ASN A 1 98 ? 7.960 -1.009 10.639 1.00 91.69 98 ASN A CA 1
ATOM 757 C C . ASN A 1 98 ? 7.364 -2.424 10.791 1.00 91.69 98 ASN A C 1
ATOM 759 O O . ASN A 1 98 ? 6.155 -2.539 11.016 1.00 91.69 98 ASN A O 1
ATOM 763 N N . PRO A 1 99 ? 8.186 -3.482 10.661 1.00 90.62 99 PRO A N 1
ATOM 764 C CA . PRO A 1 99 ? 7.772 -4.856 10.942 1.00 90.62 99 PRO A CA 1
ATOM 765 C C . PRO A 1 99 ? 7.389 -5.050 12.421 1.00 90.62 99 PRO A C 1
ATOM 767 O O . PRO A 1 99 ? 7.572 -4.159 13.257 1.00 90.62 99 PRO A O 1
ATOM 770 N N . ALA A 1 100 ? 6.795 -6.202 12.740 1.00 90.38 100 ALA A N 1
ATOM 771 C CA . ALA A 1 100 ? 6.191 -6.447 14.051 1.00 90.38 100 ALA A CA 1
ATOM 772 C C . ALA A 1 100 ? 7.210 -6.436 15.207 1.00 90.38 100 ALA A C 1
ATOM 774 O O . ALA A 1 100 ? 6.931 -5.890 16.272 1.00 90.38 100 ALA A O 1
ATOM 775 N N . ASP A 1 101 ? 8.415 -6.956 14.978 1.00 86.38 101 ASP A N 1
ATOM 776 C CA . ASP A 1 101 ? 9.537 -6.977 15.926 1.00 86.38 101 ASP A CA 1
ATOM 777 C C . ASP A 1 101 ? 10.016 -5.572 16.343 1.00 86.38 101 ASP A C 1
ATOM 779 O O . ASP A 1 101 ? 10.467 -5.372 17.475 1.00 86.38 101 ASP A O 1
ATOM 783 N N . ALA A 1 102 ? 9.798 -4.557 15.501 1.00 86.75 102 ALA A N 1
ATOM 784 C CA . ALA A 1 102 ? 10.050 -3.158 15.846 1.00 86.75 102 ALA A CA 1
ATOM 785 C C . ALA A 1 102 ? 9.204 -2.662 17.026 1.00 86.75 102 ALA A C 1
ATOM 787 O O . ALA A 1 102 ? 9.537 -1.644 17.636 1.00 86.75 102 ALA A O 1
ATOM 788 N N . ARG A 1 103 ? 8.111 -3.358 17.366 1.00 86.94 103 ARG A N 1
ATOM 789 C CA . ARG A 1 103 ? 7.206 -3.014 18.471 1.00 86.94 103 ARG A CA 1
ATOM 790 C C . ARG A 1 103 ? 7.929 -2.730 19.780 1.00 86.94 103 ARG A C 1
ATOM 792 O O . ARG A 1 103 ? 7.513 -1.818 20.502 1.00 86.94 103 ARG A O 1
ATOM 799 N N . PHE A 1 104 ? 8.982 -3.491 20.061 1.00 83.31 104 PHE A N 1
ATOM 800 C CA . PHE A 1 104 ? 9.741 -3.418 21.309 1.00 83.31 104 PHE A CA 1
ATOM 801 C C . PHE A 1 104 ? 11.003 -2.556 21.202 1.00 83.31 104 PHE A C 1
ATOM 803 O O . PHE A 1 104 ? 11.553 -2.160 22.221 1.00 83.31 104 PHE A O 1
ATOM 810 N N . GLN A 1 105 ? 11.435 -2.233 19.983 1.00 84.00 105 GLN A N 1
ATOM 811 C CA . GLN A 1 105 ? 12.712 -1.562 19.719 1.00 84.00 105 GLN A CA 1
ATOM 812 C C . GLN A 1 105 ? 12.541 -0.122 19.223 1.00 84.00 105 GLN A C 1
ATOM 814 O O . GLN A 1 105 ? 13.468 0.677 19.292 1.00 84.00 105 GLN A O 1
ATOM 819 N N . HIS A 1 106 ? 11.356 0.231 18.717 1.00 84.62 106 HIS A N 1
ATOM 820 C CA . HIS A 1 106 ? 11.085 1.533 18.124 1.00 84.62 106 HIS A CA 1
ATOM 821 C C . HIS A 1 106 ? 9.868 2.200 18.761 1.00 84.62 106 HIS A C 1
ATOM 823 O O . HIS A 1 106 ? 8.844 1.563 19.018 1.00 84.62 106 HIS A O 1
ATOM 829 N N . GLN A 1 107 ? 9.953 3.512 18.979 1.00 88.19 107 GLN A N 1
ATOM 830 C CA . GLN A 1 107 ? 8.840 4.334 19.438 1.00 88.19 107 GLN A CA 1
ATOM 831 C C . GLN A 1 107 ? 8.745 5.608 18.609 1.00 88.19 107 GLN A C 1
ATOM 833 O O . GLN A 1 107 ? 9.705 6.369 18.497 1.00 88.19 107 GLN A O 1
ATOM 838 N N . VAL A 1 108 ? 7.558 5.879 18.073 1.00 88.81 108 VAL A N 1
ATOM 839 C CA . VAL A 1 108 ? 7.285 7.163 17.426 1.00 88.81 108 VAL A CA 1
ATOM 840 C C . VAL A 1 108 ? 6.917 8.221 18.465 1.00 88.81 108 VAL A C 1
ATOM 842 O O . VAL A 1 108 ? 6.269 7.932 19.469 1.00 88.81 108 VAL A O 1
ATOM 845 N N . LYS A 1 109 ? 7.263 9.486 18.194 1.00 88.81 109 LYS A N 1
ATOM 846 C CA . LYS A 1 109 ? 6.895 10.624 19.064 1.00 88.81 109 LYS A CA 1
ATOM 847 C C . LYS A 1 109 ? 5.377 10.843 19.159 1.00 88.81 109 LYS A C 1
ATOM 849 O O . LYS A 1 109 ? 4.885 11.389 20.140 1.00 88.81 109 LYS A O 1
ATOM 854 N N . LYS A 1 110 ? 4.633 10.464 18.115 1.00 86.75 110 LYS A N 1
ATOM 855 C CA . LYS A 1 110 ? 3.167 10.564 18.030 1.00 86.75 110 LYS A CA 1
ATOM 856 C C . LYS A 1 110 ? 2.606 9.312 17.345 1.00 86.75 110 LYS A C 1
ATOM 858 O O . LYS A 1 110 ? 3.165 8.926 16.318 1.00 86.75 110 LYS A O 1
ATOM 863 N N . PRO A 1 111 ? 1.485 8.734 17.807 1.00 86.50 111 PRO A N 1
ATOM 864 C CA . PRO A 1 111 ? 0.619 9.212 18.890 1.00 86.50 111 PRO A CA 1
ATOM 865 C C . PRO A 1 111 ? 1.235 9.008 20.283 1.00 86.50 111 PRO A C 1
ATOM 867 O O . PRO A 1 111 ? 1.984 8.061 20.501 1.00 86.50 111 PRO A O 1
ATOM 870 N N . ILE A 1 112 ? 0.891 9.884 21.231 1.00 84.94 112 ILE A N 1
ATOM 871 C CA . ILE A 1 112 ? 1.202 9.674 22.650 1.00 84.94 112 ILE A CA 1
ATOM 872 C C . ILE A 1 112 ? 0.122 8.743 23.200 1.00 84.94 112 ILE A C 1
ATOM 874 O O . ILE A 1 112 ? -1.042 9.129 23.272 1.00 84.94 112 ILE A O 1
ATOM 878 N N . VAL A 1 113 ? 0.497 7.516 23.554 1.00 88.06 113 VAL A N 1
ATOM 879 C CA . VAL A 1 113 ? -0.414 6.520 24.132 1.00 88.06 113 VAL A CA 1
ATOM 880 C C . VAL A 1 113 ? 0.084 6.116 25.514 1.00 88.06 113 VAL A C 1
ATOM 882 O O . VAL A 1 113 ? 1.276 5.894 25.701 1.00 88.06 113 VAL A O 1
ATOM 885 N N . ARG A 1 114 ? -0.824 6.017 26.493 1.00 87.94 114 ARG A N 1
ATOM 886 C CA . ARG A 1 114 ? -0.463 5.635 27.874 1.00 87.94 114 ARG A CA 1
ATOM 887 C C . ARG A 1 114 ? -0.038 4.173 27.982 1.00 87.94 114 ARG A C 1
ATOM 889 O O . ARG A 1 114 ? 0.863 3.850 28.739 1.00 87.94 114 ARG A O 1
ATOM 896 N N . ASN A 1 115 ? -0.711 3.297 27.239 1.00 91.94 115 ASN A N 1
ATOM 897 C CA . ASN A 1 115 ? -0.416 1.872 27.195 1.00 91.94 115 ASN A CA 1
ATOM 898 C C . ASN A 1 115 ? -0.264 1.452 25.732 1.00 91.94 115 ASN A C 1
ATOM 900 O O . ASN A 1 115 ? -1.247 1.389 24.996 1.00 91.94 115 ASN A O 1
ATOM 904 N N . ARG A 1 116 ? 0.975 1.185 25.311 1.00 91.75 116 ARG A N 1
ATOM 905 C CA . ARG A 1 116 ? 1.292 0.790 23.932 1.00 91.75 116 ARG A CA 1
ATOM 906 C C . ARG A 1 116 ? 0.699 -0.565 23.568 1.00 91.75 116 ARG A C 1
ATOM 908 O O . ARG A 1 116 ? 0.350 -0.772 22.411 1.00 91.75 116 ARG A O 1
ATOM 915 N N . GLU A 1 117 ? 0.565 -1.462 24.543 1.00 93.81 117 GLU A N 1
ATOM 916 C CA . GLU A 1 117 ? -0.033 -2.773 24.310 1.00 93.81 117 GLU A CA 1
ATOM 917 C C . GLU A 1 117 ? -1.537 -2.708 24.094 1.00 93.81 117 GLU A C 1
ATOM 919 O O . GLU A 1 117 ? -2.082 -3.575 23.423 1.00 93.81 117 GLU A O 1
ATOM 924 N N . ALA A 1 118 ? -2.189 -1.659 24.601 1.00 95.12 118 ALA A N 1
ATOM 925 C CA . ALA A 1 118 ? -3.616 -1.436 24.417 1.00 95.12 118 ALA A CA 1
ATOM 926 C C . ALA A 1 118 ? -3.966 -0.866 23.028 1.00 95.12 118 ALA A C 1
ATOM 928 O O . ALA A 1 118 ? -5.109 -0.476 22.807 1.00 95.12 118 ALA A O 1
ATOM 929 N N . ILE A 1 119 ? -3.016 -0.799 22.088 1.00 95.94 119 ILE A N 1
ATOM 930 C CA . ILE A 1 119 ? -3.277 -0.402 20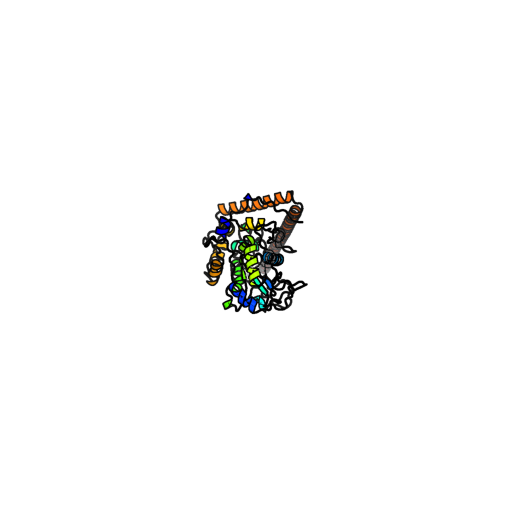.701 1.00 95.94 119 ILE A CA 1
ATOM 931 C C . ILE A 1 119 ? -3.282 -1.643 19.812 1.00 95.94 119 ILE A C 1
ATOM 933 O O . ILE A 1 119 ? -2.235 -2.256 19.612 1.00 95.94 119 ILE A O 1
ATOM 937 N N . MET A 1 120 ? -4.447 -1.978 19.252 1.00 97.62 120 MET A N 1
ATOM 938 C CA . MET A 1 120 ? -4.594 -3.057 18.277 1.00 97.62 120 MET A CA 1
ATOM 939 C C . MET A 1 120 ? -4.014 -2.615 16.924 1.00 97.62 120 MET A C 1
ATOM 941 O O . MET A 1 120 ? -4.523 -1.657 16.328 1.00 97.62 120 MET A O 1
ATOM 945 N N . PRO A 1 121 ? -2.959 -3.269 16.417 1.00 97.69 121 PRO A N 1
ATOM 946 C CA . PRO A 1 121 ? -2.453 -3.005 15.081 1.00 97.69 121 PRO A CA 1
ATOM 947 C C . PRO A 1 121 ? -3.388 -3.599 14.016 1.00 97.69 121 PRO A C 1
ATOM 949 O O . PRO A 1 121 ? -3.719 -4.783 14.059 1.00 97.69 121 PRO A O 1
ATOM 952 N N . VAL A 1 122 ? -3.762 -2.781 13.031 1.00 98.44 122 VAL A N 1
ATOM 953 C CA . VAL A 1 122 ? -4.456 -3.198 11.803 1.00 98.44 122 VAL A CA 1
ATOM 954 C C . VAL A 1 122 ? -3.448 -3.201 10.664 1.00 98.44 122 VAL A C 1
ATOM 956 O O . VAL A 1 122 ? -3.086 -2.150 10.132 1.00 98.44 122 VAL A O 1
ATOM 959 N N . VAL A 1 123 ? -2.952 -4.381 10.326 1.00 98.44 123 VAL A N 1
ATOM 960 C CA . VAL A 1 123 ? -1.910 -4.600 9.331 1.00 98.44 123 VAL A CA 1
ATOM 961 C C . VAL A 1 123 ? -2.531 -4.649 7.937 1.00 98.44 123 VAL A C 1
ATOM 963 O O . VAL A 1 123 ? -3.175 -5.624 7.556 1.00 98.44 123 VAL A O 1
ATOM 966 N N . ALA A 1 124 ? -2.309 -3.597 7.159 1.00 98.38 124 ALA A N 1
ATOM 967 C CA . ALA A 1 124 ? -2.669 -3.537 5.754 1.00 98.38 124 ALA A CA 1
ATOM 968 C C . ALA A 1 124 ? -1.730 -4.420 4.926 1.00 98.38 124 ALA A C 1
ATOM 970 O O . ALA A 1 124 ? -0.514 -4.176 4.870 1.00 98.38 124 ALA A O 1
ATOM 971 N N . ILE A 1 125 ? -2.304 -5.397 4.235 1.00 98.25 125 ILE A N 1
ATOM 972 C CA . ILE A 1 125 ? -1.642 -6.194 3.206 1.00 98.25 125 ILE A CA 1
ATOM 973 C C . ILE A 1 125 ? -2.234 -5.873 1.842 1.00 98.25 125 ILE A C 1
ATOM 975 O O . ILE A 1 125 ? -3.402 -5.542 1.739 1.00 98.25 125 ILE A O 1
ATOM 979 N N . ARG A 1 126 ? -1.428 -5.912 0.787 1.00 97.62 126 ARG A N 1
ATOM 980 C CA . ARG A 1 126 ? -1.867 -5.609 -0.579 1.00 97.62 126 ARG A CA 1
ATOM 981 C C . ARG A 1 126 ? -1.352 -6.680 -1.518 1.00 97.62 126 ARG A C 1
ATOM 983 O O . ARG A 1 126 ? -0.238 -7.164 -1.297 1.00 97.62 126 ARG A O 1
ATOM 990 N N . HIS A 1 127 ? -2.103 -6.980 -2.574 1.00 97.56 127 HIS A N 1
ATOM 991 C CA . HIS A 1 127 ? -1.679 -7.933 -3.592 1.00 97.56 127 HIS A CA 1
ATOM 992 C C . HIS A 1 127 ? -0.253 -7.605 -4.088 1.00 97.56 127 HIS A C 1
ATOM 994 O O . HIS A 1 127 ? -0.002 -6.468 -4.509 1.00 97.56 127 HIS A O 1
ATOM 1000 N N . PRO A 1 128 ? 0.698 -8.562 -4.086 1.00 96.94 128 PRO A N 1
ATOM 1001 C CA . PRO A 1 128 ? 2.108 -8.276 -4.370 1.00 96.94 128 PRO A CA 1
ATOM 1002 C C . PRO A 1 128 ? 2.328 -7.650 -5.753 1.00 96.94 128 PRO A C 1
ATOM 1004 O O . PRO A 1 128 ? 3.156 -6.751 -5.888 1.00 96.94 128 PRO A O 1
ATOM 1007 N N . TYR A 1 129 ? 1.566 -8.070 -6.773 1.00 96.44 129 TYR A N 1
ATOM 1008 C CA . TYR A 1 129 ? 1.662 -7.494 -8.121 1.00 96.44 129 TYR A CA 1
ATOM 1009 C C . TYR A 1 129 ? 1.330 -5.993 -8.139 1.00 96.44 129 TYR A C 1
ATOM 1011 O O . TYR A 1 129 ? 2.090 -5.160 -8.626 1.00 96.44 129 TYR A O 1
ATOM 1019 N N . THR A 1 130 ? 0.207 -5.597 -7.545 1.00 96.00 130 THR A N 1
ATOM 1020 C CA . THR A 1 130 ? -0.171 -4.179 -7.546 1.00 96.00 130 THR A CA 1
ATOM 1021 C C . THR A 1 130 ? 0.733 -3.370 -6.607 1.00 96.00 130 THR A C 1
ATOM 1023 O O . THR A 1 130 ? 1.051 -2.214 -6.892 1.00 96.00 130 THR A O 1
ATOM 1026 N N . TRP A 1 131 ? 1.209 -3.983 -5.517 1.00 97.50 131 TRP A N 1
ATOM 1027 C CA . TRP A 1 131 ? 2.117 -3.356 -4.560 1.00 97.50 131 TRP A CA 1
ATOM 1028 C C . TRP A 1 131 ? 3.513 -3.080 -5.137 1.00 97.50 131 TRP A C 1
ATOM 1030 O O . TRP A 1 131 ? 3.985 -1.949 -5.036 1.00 97.50 131 TRP A O 1
ATOM 1040 N N . MET A 1 132 ? 4.175 -4.054 -5.772 1.00 97.44 132 MET A N 1
ATOM 1041 C CA . MET A 1 132 ? 5.537 -3.856 -6.299 1.00 97.44 132 MET A CA 1
ATOM 1042 C C . MET A 1 132 ? 5.571 -2.798 -7.407 1.00 97.44 132 MET A C 1
ATOM 1044 O O . MET A 1 132 ? 6.504 -1.997 -7.467 1.00 97.44 132 MET A O 1
ATOM 1048 N N . LEU A 1 133 ? 4.536 -2.738 -8.250 1.00 95.62 133 LEU A N 1
ATOM 1049 C CA . LEU A 1 133 ? 4.406 -1.685 -9.260 1.00 95.62 133 LEU A CA 1
ATOM 1050 C C . LEU A 1 133 ? 4.176 -0.309 -8.622 1.00 95.62 133 LEU A C 1
ATOM 1052 O O . LEU A 1 133 ? 4.762 0.680 -9.068 1.00 95.62 133 LEU A O 1
ATOM 1056 N N . ALA A 1 134 ? 3.383 -0.235 -7.548 1.00 94.25 134 ALA A N 1
ATOM 1057 C CA . ALA A 1 134 ? 3.229 0.995 -6.774 1.00 94.25 134 ALA A CA 1
ATOM 1058 C C . ALA A 1 134 ? 4.558 1.437 -6.135 1.00 94.25 134 ALA A C 1
ATOM 1060 O O . ALA A 1 134 ? 4.909 2.614 -6.222 1.00 94.25 134 ALA A O 1
ATOM 1061 N N . MET A 1 135 ? 5.331 0.500 -5.577 1.00 95.38 135 MET A N 1
ATOM 1062 C CA . MET A 1 135 ? 6.668 0.772 -5.045 1.00 95.38 135 MET A CA 1
ATOM 1063 C C . MET A 1 135 ? 7.623 1.252 -6.136 1.00 95.38 135 MET A C 1
ATOM 1065 O O . MET A 1 135 ? 8.341 2.220 -5.915 1.00 95.38 135 MET A O 1
ATOM 1069 N N . CYS A 1 136 ? 7.609 0.659 -7.332 1.00 95.06 136 CYS A N 1
ATOM 1070 C CA . CYS A 1 136 ? 8.433 1.140 -8.444 1.00 95.06 136 CYS A CA 1
ATOM 1071 C C . CYS A 1 136 ? 8.134 2.603 -8.795 1.00 95.06 136 CYS A C 1
ATOM 1073 O O . CYS A 1 136 ? 9.051 3.413 -8.944 1.00 95.06 136 CYS A O 1
ATOM 1075 N N . LYS A 1 137 ? 6.849 2.976 -8.866 1.00 91.38 137 LYS A N 1
ATOM 1076 C CA . LYS A 1 137 ? 6.447 4.369 -9.123 1.00 91.38 137 LYS A CA 1
ATOM 1077 C C . LYS A 1 137 ? 6.839 5.292 -7.960 1.00 91.38 137 LYS A C 1
ATOM 1079 O O . LYS A 1 137 ? 7.296 6.418 -8.174 1.00 91.38 137 LYS A O 1
ATOM 1084 N N . HIS A 1 138 ? 6.712 4.806 -6.726 1.00 90.56 138 HIS A N 1
ATOM 1085 C CA . HIS A 1 138 ? 7.005 5.545 -5.503 1.00 90.56 138 HIS A CA 1
ATOM 1086 C C . HIS A 1 138 ? 7.835 4.699 -4.540 1.00 90.56 138 HIS A C 1
ATOM 1088 O O . HIS A 1 138 ? 7.301 4.021 -3.672 1.00 90.56 138 HIS A O 1
ATOM 1094 N N . SER A 1 139 ? 9.163 4.780 -4.647 1.00 90.12 139 SER A N 1
ATOM 1095 C CA . SER A 1 139 ? 10.061 3.961 -3.821 1.00 90.12 139 SER A CA 1
ATOM 1096 C C . SER A 1 139 ? 10.071 4.359 -2.337 1.00 90.12 139 SER A C 1
ATOM 1098 O O . SER A 1 139 ? 10.611 3.633 -1.506 1.00 90.12 139 SER A O 1
ATOM 1100 N N . TYR A 1 140 ? 9.486 5.507 -1.970 1.00 89.62 140 TYR A N 1
ATOM 1101 C CA . TYR A 1 140 ? 9.563 6.089 -0.623 1.00 89.62 140 TYR A CA 1
ATOM 1102 C C . TYR A 1 140 ? 11.011 6.072 -0.099 1.00 89.62 140 TYR A C 1
ATOM 1104 O O . TYR A 1 140 ? 11.915 6.563 -0.776 1.00 89.62 140 TYR A O 1
ATOM 1112 N N . ASN A 1 141 ? 11.232 5.469 1.072 1.00 86.50 141 ASN A N 1
ATOM 1113 C CA . ASN A 1 141 ? 12.544 5.330 1.702 1.00 86.50 141 ASN A CA 1
ATOM 1114 C C . ASN A 1 141 ? 13.292 4.060 1.276 1.00 86.50 141 ASN A C 1
ATOM 1116 O O . ASN A 1 141 ? 14.409 3.832 1.734 1.00 86.50 141 ASN A O 1
ATOM 1120 N N . THR A 1 142 ? 12.691 3.230 0.425 1.00 88.88 142 THR A N 1
ATOM 1121 C CA . THR A 1 142 ? 13.341 2.027 -0.097 1.00 88.88 142 THR A CA 1
ATOM 1122 C C . THR A 1 142 ? 14.218 2.384 -1.298 1.00 88.88 142 THR A C 1
ATOM 1124 O O . THR A 1 142 ? 13.889 3.272 -2.093 1.00 88.88 142 THR A O 1
ATOM 1127 N N . GLN A 1 143 ? 15.376 1.731 -1.409 1.00 90.12 143 GLN A N 1
ATOM 1128 C CA . GLN A 1 143 ? 16.371 2.030 -2.441 1.00 90.12 143 GLN A CA 1
ATOM 1129 C C . GLN A 1 143 ? 16.828 0.760 -3.156 1.00 90.12 143 GLN A C 1
ATOM 1131 O O . GLN A 1 143 ? 17.486 -0.086 -2.554 1.00 90.12 143 GLN A O 1
ATOM 1136 N N . TRP A 1 144 ? 16.545 0.671 -4.454 1.00 93.81 144 TRP A N 1
ATOM 1137 C CA . TRP A 1 144 ? 17.094 -0.327 -5.374 1.00 93.81 144 TRP A CA 1
ATOM 1138 C C . TRP A 1 144 ? 17.272 0.304 -6.758 1.00 93.81 144 TRP A C 1
ATOM 1140 O O . TRP A 1 144 ? 16.723 1.374 -7.042 1.00 93.81 144 TRP A O 1
ATOM 1150 N N . TYR A 1 145 ? 18.070 -0.328 -7.614 1.00 93.69 145 TYR A N 1
ATOM 1151 C CA . TYR A 1 145 ? 18.285 0.159 -8.974 1.00 93.69 145 TYR A CA 1
ATOM 1152 C C . TYR A 1 145 ? 17.055 -0.139 -9.844 1.00 93.69 145 TYR A C 1
ATOM 1154 O O . TYR A 1 145 ? 16.698 -1.296 -10.031 1.00 93.69 145 TYR A O 1
ATOM 1162 N N . HIS A 1 146 ? 16.404 0.910 -10.348 1.00 94.06 146 HIS A N 1
ATOM 1163 C CA . HIS A 1 146 ? 15.285 0.819 -11.288 1.00 94.06 146 HIS A CA 1
ATOM 1164 C C . HIS A 1 146 ? 15.089 2.147 -12.031 1.00 94.06 146 HIS A C 1
ATOM 1166 O O . HIS A 1 146 ? 15.578 3.198 -11.600 1.00 94.06 146 HIS A O 1
ATOM 1172 N N . ASP A 1 147 ? 14.339 2.109 -13.132 1.00 90.06 147 ASP A N 1
ATOM 1173 C CA . ASP A 1 147 ? 13.874 3.299 -13.840 1.00 90.06 147 ASP A CA 1
ATOM 1174 C C . ASP A 1 147 ? 12.395 3.563 -13.525 1.00 90.06 147 ASP A C 1
ATOM 1176 O O . ASP A 1 147 ? 11.506 2.849 -13.986 1.00 90.06 147 ASP A O 1
ATOM 1180 N N . ARG A 1 148 ? 12.127 4.630 -12.762 1.00 87.81 148 ARG A N 1
ATOM 1181 C CA . ARG A 1 148 ? 10.761 5.045 -12.395 1.00 87.81 148 ARG A CA 1
ATOM 1182 C C . ARG A 1 148 ? 9.867 5.316 -13.610 1.00 87.81 148 ARG A C 1
ATOM 1184 O O . ARG A 1 148 ? 8.657 5.140 -13.513 1.00 87.81 148 ARG A O 1
ATOM 1191 N N . GLY A 1 149 ? 10.441 5.726 -14.746 1.00 84.94 149 GLY A N 1
ATOM 1192 C CA . GLY A 1 149 ? 9.694 5.950 -15.990 1.00 84.94 149 GLY A CA 1
ATOM 1193 C C . GLY A 1 149 ? 9.318 4.658 -16.720 1.00 84.94 149 GLY A C 1
ATOM 1194 O O . GLY A 1 149 ? 8.479 4.675 -17.614 1.00 84.94 149 GLY A O 1
ATOM 1195 N N . LYS A 1 150 ? 9.908 3.522 -16.331 1.00 89.38 150 LYS A N 1
ATOM 1196 C CA . LYS A 1 150 ? 9.732 2.219 -16.988 1.00 89.38 150 LYS A CA 1
ATOM 1197 C C . LYS A 1 150 ? 9.109 1.166 -16.082 1.00 89.38 150 LYS A C 1
ATOM 1199 O O . LYS A 1 150 ? 9.144 -0.016 -16.407 1.00 89.38 150 LYS A O 1
ATOM 1204 N N . CYS A 1 151 ? 8.447 1.584 -15.004 1.00 91.00 151 CYS A N 1
ATOM 1205 C CA . CYS A 1 151 ? 7.690 0.671 -14.148 1.00 91.00 151 CYS A CA 1
ATOM 1206 C C . CYS A 1 151 ? 6.574 -0.076 -14.893 1.00 91.00 151 CYS A C 1
ATOM 1208 O O . CYS A 1 151 ? 6.084 -1.076 -14.389 1.00 91.00 151 CYS A O 1
ATOM 1210 N N . HIS A 1 152 ? 6.166 0.393 -16.079 1.00 85.06 152 HIS A N 1
ATOM 1211 C CA . HIS A 1 152 ? 5.233 -0.322 -16.948 1.00 85.06 152 HIS A CA 1
ATOM 1212 C C . HIS A 1 152 ? 5.859 -1.492 -17.724 1.00 85.06 152 HIS A C 1
ATOM 1214 O O . HIS A 1 152 ? 5.129 -2.294 -18.295 1.00 85.06 152 HIS A O 1
ATOM 1220 N N . LEU A 1 153 ? 7.192 -1.586 -17.746 1.00 85.00 153 LEU A N 1
ATOM 1221 C CA . LEU A 1 153 ? 7.948 -2.655 -18.402 1.00 85.00 153 LEU A CA 1
ATOM 1222 C C . LEU A 1 153 ? 8.574 -3.619 -17.397 1.00 85.00 153 LEU A C 1
ATOM 1224 O O . LEU A 1 153 ? 8.676 -4.813 -17.673 1.00 85.00 153 LEU A O 1
ATOM 1228 N N . THR A 1 154 ? 9.096 -3.085 -16.289 1.00 90.06 154 THR A N 1
ATOM 1229 C CA . THR A 1 154 ? 9.718 -3.877 -15.227 1.00 90.06 154 THR A CA 1
ATOM 1230 C C . THR A 1 154 ? 9.964 -3.030 -13.972 1.00 90.06 154 THR A C 1
ATOM 1232 O O . THR A 1 154 ? 10.419 -1.886 -14.071 1.00 90.06 154 THR A O 1
ATOM 1235 N N . PRO A 1 155 ? 9.699 -3.571 -12.771 1.00 91.19 155 PRO A N 1
ATOM 1236 C CA . PRO A 1 155 ? 10.156 -2.983 -11.515 1.00 91.19 155 PRO A CA 1
ATOM 1237 C C . PRO A 1 155 ? 11.599 -3.360 -11.140 1.00 91.19 155 PRO A C 1
ATOM 1239 O O . PRO A 1 155 ? 12.074 -2.908 -10.094 1.00 91.19 155 PRO A O 1
ATOM 1242 N N . HIS A 1 156 ? 12.295 -4.135 -11.980 1.00 92.88 156 HIS A N 1
ATOM 1243 C CA . HIS A 1 156 ? 13.659 -4.616 -11.776 1.00 92.88 156 HIS A CA 1
ATOM 1244 C C . HIS A 1 156 ? 13.840 -5.404 -10.471 1.00 92.88 156 HIS A C 1
ATOM 1246 O O . HIS A 1 156 ? 14.639 -5.030 -9.602 1.00 92.88 156 HIS A O 1
ATOM 1252 N N . LEU A 1 157 ? 13.064 -6.480 -10.309 1.00 94.56 157 LEU A N 1
ATOM 1253 C CA . LEU A 1 157 ? 13.069 -7.295 -9.092 1.00 94.56 157 LEU A CA 1
ATOM 1254 C C . LEU A 1 157 ? 14.402 -8.007 -8.851 1.00 94.56 157 LEU A C 1
ATOM 1256 O O . LEU A 1 157 ? 14.657 -8.415 -7.724 1.00 94.56 157 LEU A O 1
ATOM 1260 N N . GLU A 1 158 ? 15.250 -8.148 -9.870 1.00 95.00 158 GLU A N 1
ATOM 1261 C CA . GLU A 1 158 ? 16.597 -8.714 -9.760 1.00 95.00 158 GLU A CA 1
ATOM 1262 C C . GLU A 1 158 ? 17.563 -7.850 -8.944 1.00 95.00 158 GLU A C 1
ATOM 1264 O O . GLU A 1 158 ? 18.605 -8.337 -8.502 1.00 95.00 158 GLU A O 1
ATOM 1269 N N . ASN A 1 159 ? 17.240 -6.569 -8.747 1.00 94.00 159 ASN A N 1
ATOM 1270 C CA . ASN A 1 159 ? 18.111 -5.658 -8.028 1.00 94.00 159 ASN A CA 1
ATOM 1271 C C . ASN A 1 159 ? 17.822 -5.684 -6.523 1.00 94.00 159 ASN A C 1
ATOM 1273 O O . ASN A 1 159 ? 16.682 -5.451 -6.107 1.00 94.00 159 ASN A O 1
ATOM 1277 N N . PRO A 1 160 ? 18.860 -5.854 -5.684 1.00 93.50 160 PRO A N 1
ATOM 1278 C CA . PRO A 1 160 ? 18.681 -5.878 -4.246 1.00 93.50 160 PRO A CA 1
ATOM 1279 C C . PRO A 1 160 ? 18.255 -4.510 -3.715 1.00 93.50 160 PRO A C 1
ATOM 1281 O O . PRO A 1 160 ? 18.720 -3.451 -4.162 1.00 93.50 160 PRO A O 1
ATOM 1284 N N . ILE A 1 161 ? 17.414 -4.547 -2.689 1.00 90.94 161 ILE A N 1
ATOM 1285 C CA . ILE A 1 161 ? 17.055 -3.396 -1.876 1.00 90.94 161 ILE A CA 1
ATOM 1286 C C . ILE A 1 161 ? 18.171 -3.174 -0.873 1.00 90.94 161 ILE A C 1
ATOM 1288 O O . ILE A 1 161 ? 18.404 -3.980 0.026 1.00 90.94 161 ILE A O 1
ATOM 1292 N N . LYS A 1 162 ? 18.872 -2.057 -1.041 1.00 83.12 162 LYS A N 1
ATOM 1293 C CA . LYS A 1 162 ? 20.067 -1.732 -0.262 1.00 83.12 162 LYS A CA 1
ATOM 1294 C C . LYS A 1 162 ? 19.745 -1.078 1.070 1.00 83.12 162 LYS A C 1
ATOM 1296 O O . LYS A 1 162 ? 20.588 -1.110 1.957 1.00 83.12 162 LYS A O 1
ATOM 1301 N N . LYS A 1 163 ? 18.587 -0.420 1.183 1.00 72.38 163 LYS A N 1
ATOM 1302 C CA . LYS A 1 163 ? 18.191 0.306 2.392 1.00 72.38 163 LYS A CA 1
ATOM 1303 C C . LYS A 1 163 ? 16.685 0.309 2.594 1.00 72.38 163 LYS A C 1
ATOM 1305 O O . LYS A 1 163 ? 15.960 0.794 1.726 1.00 72.38 163 LYS A O 1
ATOM 1310 N N . VAL A 1 164 ? 16.252 -0.148 3.768 1.00 69.38 164 VAL A N 1
ATOM 1311 C CA . VAL A 1 164 ? 14.944 0.155 4.360 1.00 69.38 164 VAL A CA 1
ATOM 1312 C C . VAL A 1 164 ? 15.202 0.595 5.803 1.00 69.38 164 VAL A C 1
ATOM 1314 O O . VAL A 1 164 ? 15.394 -0.265 6.658 1.00 69.38 164 VAL A O 1
ATOM 1317 N N . PRO A 1 165 ? 15.320 1.906 6.081 1.00 63.47 165 PRO A N 1
ATOM 1318 C CA . PRO A 1 165 ? 15.596 2.361 7.437 1.00 63.47 165 PRO A CA 1
ATOM 1319 C C . PRO A 1 165 ? 14.401 2.066 8.350 1.00 63.47 165 PRO A C 1
ATOM 1321 O O . PRO A 1 165 ? 13.261 2.391 8.000 1.00 63.47 165 PRO A O 1
ATOM 1324 N N . TYR A 1 166 ? 14.671 1.502 9.529 1.00 65.88 166 TYR A N 1
ATOM 1325 C CA . TYR A 1 166 ? 13.739 1.575 10.652 1.00 65.88 166 TYR A CA 1
ATOM 1326 C C . TYR A 1 166 ? 13.591 3.038 11.070 1.00 65.88 166 TYR A C 1
ATOM 1328 O O . TYR A 1 166 ? 14.566 3.698 11.421 1.00 65.88 166 TYR A O 1
ATOM 1336 N N . GLY A 1 167 ? 12.362 3.551 11.037 1.00 57.31 167 GLY A N 1
ATOM 1337 C CA . GLY A 1 167 ? 12.088 4.937 11.408 1.00 57.31 167 GLY A CA 1
ATOM 1338 C C . GLY A 1 167 ? 12.572 5.977 10.383 1.00 57.31 167 GLY A C 1
ATOM 1339 O O . GLY A 1 167 ? 13.568 5.842 9.678 1.00 57.31 167 GLY A O 1
ATOM 1340 N N . PHE A 1 168 ? 11.824 7.072 10.273 1.00 52.09 168 PHE A N 1
ATOM 1341 C CA . PHE A 1 168 ? 12.227 8.227 9.473 1.00 52.09 168 PHE A CA 1
ATOM 1342 C C . PHE A 1 168 ? 13.424 8.930 10.130 1.00 52.09 168 PHE A C 1
ATOM 1344 O O . PHE A 1 168 ? 13.243 9.448 11.221 1.00 52.09 168 PHE A O 1
ATOM 1351 N N . GLN A 1 169 ? 14.586 8.929 9.461 1.00 41.94 169 GLN A N 1
ATOM 1352 C CA . GLN A 1 169 ? 15.752 9.853 9.424 1.00 41.94 169 GLN A CA 1
ATOM 1353 C C . GLN A 1 169 ? 16.143 10.777 10.614 1.00 41.94 169 GLN A C 1
ATOM 1355 O O . GLN A 1 169 ? 17.087 11.543 10.470 1.00 41.94 169 GLN A O 1
ATOM 1360 N N . ALA A 1 170 ? 15.487 10.737 11.771 1.00 42.94 170 ALA A N 1
ATOM 1361 C CA . ALA A 1 170 ? 15.662 11.688 12.873 1.00 42.94 170 ALA A CA 1
ATOM 1362 C C . ALA A 1 170 ? 15.558 11.025 14.260 1.00 42.94 170 ALA A C 1
ATOM 1364 O O . ALA A 1 170 ? 15.126 11.657 15.227 1.00 42.94 170 ALA A O 1
ATOM 1365 N N . TYR A 1 171 ? 15.912 9.744 14.364 1.00 49.31 171 TYR A N 1
ATOM 1366 C CA . TYR A 1 171 ? 15.975 9.041 15.642 1.00 49.31 171 TYR A CA 1
ATOM 1367 C C . TYR A 1 171 ? 17.442 8.751 15.942 1.00 49.31 171 TYR A C 1
ATOM 1369 O O . TYR A 1 171 ? 18.023 7.832 15.379 1.00 49.31 171 TYR A O 1
ATOM 1377 N N . ASN A 1 172 ? 18.042 9.595 16.784 1.00 47.88 172 ASN A N 1
ATOM 1378 C CA . ASN A 1 172 ? 19.480 9.609 17.076 1.00 47.88 172 ASN A CA 1
ATOM 1379 C C . ASN A 1 172 ? 19.994 8.353 17.804 1.00 47.88 172 ASN A C 1
ATOM 1381 O O . ASN A 1 172 ? 21.198 8.223 17.981 1.00 47.88 172 ASN A O 1
ATOM 1385 N N . GLU A 1 173 ? 19.117 7.438 18.228 1.00 49.25 173 GLU A N 1
ATOM 1386 C CA . GLU A 1 173 ? 19.477 6.405 19.211 1.00 49.25 173 GLU A CA 1
ATOM 1387 C C . GLU A 1 173 ? 19.143 4.967 18.793 1.00 49.25 173 GLU A C 1
ATOM 1389 O O . GLU A 1 173 ? 19.702 4.030 19.353 1.00 49.25 173 GLU A O 1
ATOM 1394 N N . THR A 1 174 ? 18.303 4.741 17.779 1.00 48.16 174 THR A N 1
ATOM 1395 C CA . THR A 1 174 ? 18.089 3.382 17.260 1.00 48.16 174 THR A CA 1
ATOM 1396 C C . THR A 1 174 ? 19.048 3.136 16.110 1.00 48.16 174 THR A C 1
ATOM 1398 O O . THR A 1 174 ? 18.920 3.766 15.062 1.00 48.16 174 THR A O 1
ATOM 1401 N N . HIS A 1 175 ? 20.013 2.246 16.346 1.00 49.78 175 HIS A N 1
ATOM 1402 C CA . HIS A 1 175 ? 21.018 1.742 15.414 1.00 49.78 175 HIS A CA 1
ATOM 1403 C C . HIS A 1 175 ? 20.557 1.731 13.950 1.00 49.78 175 HIS A C 1
ATOM 1405 O O . HIS A 1 175 ? 19.404 1.418 13.660 1.00 49.78 175 HIS A O 1
ATOM 1411 N N . ASN A 1 176 ? 21.488 2.025 13.034 1.00 54.72 176 ASN A N 1
ATOM 1412 C CA . ASN A 1 176 ? 21.368 1.920 11.574 1.00 54.72 176 ASN A CA 1
ATOM 1413 C C . ASN A 1 176 ? 21.039 0.483 11.112 1.00 54.72 176 ASN A C 1
ATOM 1415 O O . ASN A 1 176 ? 21.780 -0.105 10.322 1.00 54.72 176 ASN A O 1
ATOM 1419 N N . VAL A 1 177 ? 19.944 -0.108 11.584 1.00 59.53 177 VAL A N 1
ATOM 1420 C CA . VAL A 1 177 ? 19.454 -1.394 11.117 1.00 59.53 177 VAL A CA 1
ATOM 1421 C C . VAL A 1 177 ? 18.911 -1.135 9.722 1.00 59.53 177 VAL A C 1
ATOM 1423 O O . VAL A 1 177 ? 17.813 -0.627 9.502 1.00 59.53 177 VAL A O 1
ATOM 1426 N N . THR A 1 178 ? 19.787 -1.361 8.756 1.00 66.62 178 THR A N 1
ATOM 1427 C CA . THR A 1 178 ? 19.465 -1.282 7.348 1.00 66.62 178 THR A CA 1
ATOM 1428 C C . THR A 1 178 ? 19.142 -2.698 6.927 1.00 66.62 178 THR A C 1
ATOM 1430 O O . THR A 1 178 ? 20.052 -3.484 6.670 1.00 66.62 178 THR A O 1
ATOM 1433 N N . ASN A 1 179 ? 17.855 -3.032 6.863 1.00 80.19 179 ASN A N 1
ATOM 1434 C CA . ASN A 1 179 ? 17.474 -4.308 6.275 1.00 80.19 179 ASN A CA 1
ATOM 1435 C C . ASN A 1 179 ? 17.825 -4.266 4.785 1.00 80.19 179 ASN A C 1
ATOM 1437 O O . ASN A 1 179 ? 17.524 -3.286 4.087 1.00 80.19 179 ASN A O 1
ATOM 1441 N N . THR A 1 180 ? 18.480 -5.324 4.319 1.00 89.44 180 THR A N 1
ATOM 1442 C CA . THR A 1 180 ? 18.705 -5.566 2.899 1.00 89.44 180 THR A CA 1
ATOM 1443 C C . THR A 1 180 ? 17.847 -6.739 2.462 1.00 89.44 180 THR A C 1
ATOM 1445 O O . THR A 1 180 ? 17.611 -7.670 3.226 1.00 89.44 180 THR A O 1
ATOM 1448 N N . TYR A 1 181 ? 17.350 -6.664 1.235 1.00 93.69 181 TYR A N 1
ATOM 1449 C CA . TYR A 1 181 ? 16.552 -7.724 0.630 1.00 93.69 181 TYR A CA 1
ATOM 1450 C C . TYR A 1 181 ? 17.078 -7.955 -0.781 1.00 93.69 181 TYR A C 1
ATOM 1452 O O . TYR A 1 181 ? 17.459 -7.009 -1.467 1.00 93.69 181 TYR A O 1
ATOM 1460 N N . SER A 1 182 ? 17.086 -9.193 -1.250 1.00 95.38 182 SER A N 1
ATOM 1461 C CA . SER A 1 182 ? 17.499 -9.550 -2.611 1.00 95.38 182 SER A CA 1
ATOM 1462 C C . SER A 1 182 ? 16.561 -9.005 -3.691 1.00 95.38 182 SER A C 1
ATOM 1464 O O . SER A 1 182 ? 16.977 -8.883 -4.835 1.00 95.38 182 SER A O 1
ATOM 1466 N N . SER A 1 183 ? 15.307 -8.686 -3.346 1.00 96.06 183 SER A N 1
ATOM 1467 C CA . SER A 1 183 ? 14.279 -8.189 -4.271 1.00 96.06 183 SER A CA 1
ATOM 1468 C C . SER A 1 183 ? 13.119 -7.520 -3.518 1.00 96.06 183 SER A C 1
ATOM 1470 O O . SER A 1 183 ? 12.958 -7.729 -2.313 1.00 96.06 183 SER A O 1
ATOM 1472 N N . LEU A 1 184 ? 12.248 -6.778 -4.223 1.00 96.06 184 LEU A N 1
ATOM 1473 C CA . LEU A 1 184 ? 10.955 -6.333 -3.661 1.00 96.06 184 LEU A CA 1
ATOM 1474 C C . LEU A 1 184 ? 10.054 -7.503 -3.265 1.00 96.06 184 LEU A C 1
ATOM 1476 O O . LEU A 1 184 ? 9.343 -7.394 -2.270 1.00 96.06 184 LEU A O 1
ATOM 1480 N N . ALA A 1 185 ? 10.103 -8.617 -3.998 1.00 96.31 185 ALA A N 1
ATOM 1481 C CA . ALA A 1 185 ? 9.327 -9.805 -3.662 1.00 96.31 185 ALA A CA 1
ATOM 1482 C C . ALA A 1 185 ? 9.743 -10.378 -2.296 1.00 96.31 185 ALA A C 1
ATOM 1484 O O . ALA A 1 185 ? 8.886 -10.655 -1.465 1.00 96.31 185 ALA A O 1
ATOM 148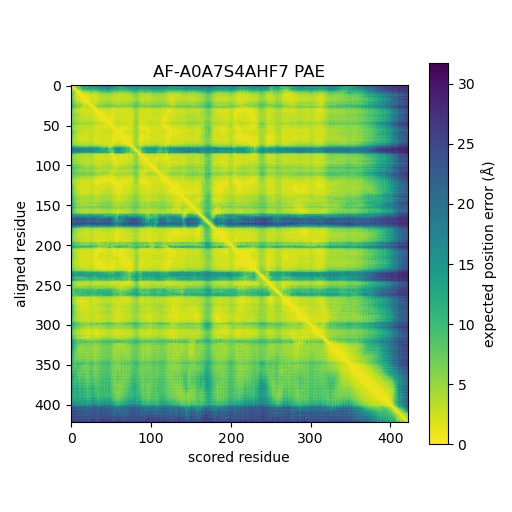5 N N . GLU A 1 186 ? 11.050 -10.489 -2.030 1.00 95.06 186 GLU A N 1
ATOM 1486 C CA . GLU A 1 186 ? 11.547 -10.928 -0.719 1.00 95.06 186 GLU A CA 1
ATOM 1487 C C . GLU A 1 186 ? 11.208 -9.921 0.385 1.00 95.06 186 GLU A C 1
ATOM 1489 O O . GLU A 1 186 ? 10.745 -10.332 1.442 1.00 95.06 186 GLU A O 1
ATOM 1494 N N . MET A 1 187 ? 11.346 -8.614 0.134 1.00 95.44 187 MET A N 1
ATOM 1495 C CA . MET A 1 187 ? 10.940 -7.593 1.108 1.00 95.44 187 MET A CA 1
ATOM 1496 C C . MET A 1 187 ? 9.465 -7.707 1.493 1.00 95.44 187 MET A C 1
ATOM 1498 O O . MET A 1 187 ? 9.134 -7.558 2.666 1.00 95.44 187 MET A O 1
ATOM 1502 N N . TRP A 1 188 ? 8.580 -7.952 0.522 1.00 96.31 188 TRP A N 1
ATOM 1503 C CA . TRP A 1 188 ? 7.160 -8.146 0.801 1.00 96.31 188 TRP A CA 1
ATOM 1504 C C . TRP A 1 188 ? 6.956 -9.334 1.744 1.00 96.31 188 TRP A C 1
ATOM 1506 O O . TRP A 1 188 ? 6.305 -9.184 2.774 1.00 96.31 188 TRP A O 1
ATOM 1516 N N . MET A 1 189 ? 7.572 -10.482 1.443 1.00 95.25 189 MET A N 1
ATOM 1517 C CA . MET A 1 189 ? 7.429 -11.688 2.262 1.00 95.25 189 MET A CA 1
ATOM 1518 C C . MET A 1 189 ? 7.989 -11.508 3.676 1.00 95.25 189 MET A C 1
ATOM 1520 O O . MET A 1 189 ? 7.274 -11.711 4.655 1.00 95.25 189 MET A O 1
ATOM 1524 N N . GLU A 1 190 ? 9.254 -11.099 3.783 1.00 93.12 190 GLU A N 1
ATOM 1525 C CA . GLU A 1 190 ? 9.966 -10.996 5.060 1.00 93.12 190 GLU A CA 1
ATOM 1526 C C . GLU A 1 190 ? 9.328 -9.958 5.987 1.00 93.12 190 GLU A C 1
ATOM 1528 O O . GLU A 1 190 ? 9.270 -10.158 7.197 1.00 93.12 190 GLU A O 1
ATOM 1533 N N . TRP A 1 191 ? 8.776 -8.871 5.437 1.00 94.19 191 TRP A N 1
ATOM 1534 C CA . TRP A 1 191 ? 8.099 -7.861 6.250 1.00 94.19 191 TRP A CA 1
ATOM 1535 C C . TRP A 1 191 ? 6.792 -8.383 6.862 1.00 94.19 191 TRP A C 1
ATOM 1537 O O . TRP A 1 191 ? 6.492 -8.083 8.020 1.00 94.19 191 TRP A O 1
ATOM 1547 N N . TYR A 1 192 ? 6.004 -9.165 6.111 1.00 95.62 192 TYR A N 1
ATOM 1548 C CA . TYR A 1 192 ? 4.745 -9.729 6.613 1.00 95.62 192 TYR A CA 1
ATOM 1549 C C . TYR A 1 192 ? 4.939 -10.974 7.469 1.00 95.62 192 TYR A C 1
ATOM 1551 O O . TYR A 1 192 ? 4.089 -11.238 8.313 1.00 95.62 192 TYR A O 1
ATOM 1559 N N . LYS A 1 193 ? 6.041 -11.712 7.307 1.00 93.69 193 LYS A N 1
ATOM 1560 C CA . LYS A 1 193 ? 6.33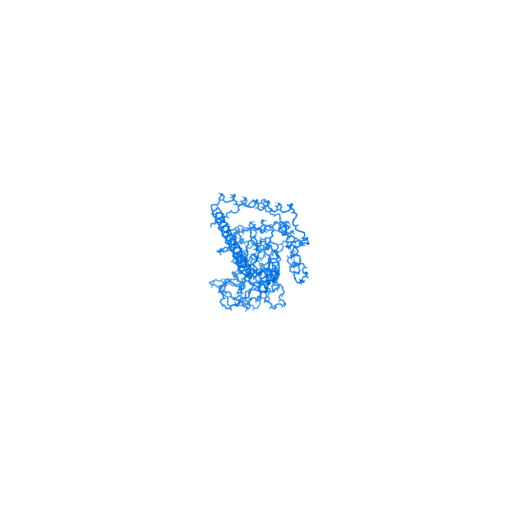0 -12.946 8.048 1.00 93.69 193 LYS A CA 1
ATOM 1561 C C . LYS A 1 193 ? 6.117 -12.835 9.569 1.00 93.69 193 LYS A C 1
ATOM 1563 O O . LYS A 1 193 ? 5.328 -13.629 10.089 1.00 93.69 193 LYS A O 1
ATOM 1568 N N . PRO A 1 194 ? 6.690 -11.855 10.299 1.00 92.75 194 PRO A N 1
ATOM 1569 C CA . PRO A 1 194 ? 6.460 -11.732 11.743 1.00 92.75 194 PRO A CA 1
ATOM 1570 C C . PRO A 1 194 ? 5.024 -11.298 12.081 1.00 92.75 194 PRO A C 1
ATOM 1572 O O . PRO A 1 194 ? 4.511 -11.611 13.150 1.00 92.75 194 PRO A O 1
ATOM 1575 N N . TYR A 1 195 ? 4.344 -10.622 11.151 1.00 94.81 195 TYR A N 1
ATOM 1576 C CA . TYR A 1 195 ? 2.910 -10.347 11.216 1.00 94.81 195 TYR A CA 1
ATOM 1577 C C . TYR A 1 195 ? 2.047 -11.505 10.704 1.00 94.81 195 TYR A C 1
ATOM 1579 O O . TYR A 1 195 ? 0.839 -11.359 10.648 1.00 94.81 195 TYR A O 1
ATOM 1587 N N . PHE A 1 196 ? 2.566 -12.650 10.301 1.00 95.25 196 PHE A N 1
ATOM 1588 C CA . PHE A 1 196 ? 1.724 -13.775 9.891 1.00 95.25 196 PHE A CA 1
ATOM 1589 C C . PHE A 1 196 ? 1.901 -14.935 10.863 1.00 95.25 196 PHE A C 1
ATOM 1591 O O . PHE A 1 196 ? 0.928 -15.479 11.376 1.00 95.25 196 PHE A O 1
ATOM 1598 N N . LEU A 1 197 ? 3.148 -15.214 11.231 1.00 93.19 197 LEU A N 1
ATOM 1599 C CA . LEU A 1 197 ? 3.543 -16.324 12.089 1.00 93.19 197 LEU A CA 1
ATOM 1600 C C . LEU A 1 197 ? 3.553 -15.925 13.575 1.00 93.19 197 LEU A C 1
ATOM 1602 O O . LEU A 1 197 ? 4.555 -16.085 14.263 1.00 93.19 197 LEU A O 1
ATOM 1606 N N . GLU A 1 198 ? 2.438 -15.394 14.085 1.00 84.44 198 GLU A N 1
ATOM 1607 C CA . GLU A 1 198 ? 2.333 -14.828 15.450 1.00 84.44 198 GLU A CA 1
ATOM 1608 C C . GLU A 1 198 ? 2.976 -15.686 16.534 1.00 84.44 198 GLU A C 1
ATOM 1610 O O . GLU A 1 198 ? 3.786 -15.196 17.321 1.00 84.44 198 GLU A O 1
ATOM 1615 N N . GLN A 1 199 ? 2.599 -16.966 16.547 1.00 84.25 199 GLN A N 1
ATOM 1616 C CA . GLN A 1 199 ? 3.001 -17.928 17.564 1.00 84.25 199 GLN A CA 1
ATOM 1617 C C . GLN A 1 199 ? 4.518 -18.123 17.569 1.00 84.25 199 GLN A C 1
ATOM 1619 O O . GLN A 1 199 ? 5.124 -18.221 18.630 1.00 84.25 199 GLN A O 1
ATOM 1624 N N . GLN A 1 200 ? 5.143 -18.106 16.391 1.00 85.38 200 GLN A N 1
ATOM 1625 C CA . GLN A 1 200 ? 6.587 -18.262 16.248 1.00 85.38 200 GLN A CA 1
ATOM 1626 C C . GLN A 1 200 ? 7.353 -17.015 16.703 1.00 85.38 200 GLN A C 1
ATOM 1628 O O . GLN A 1 200 ? 8.465 -17.126 17.210 1.00 85.38 200 GLN A O 1
ATOM 1633 N N . TYR A 1 201 ? 6.769 -15.827 16.535 1.00 82.75 201 TYR A N 1
ATOM 1634 C CA . TYR A 1 201 ? 7.435 -14.558 16.836 1.00 82.75 201 TYR A CA 1
ATOM 1635 C C . TYR A 1 201 ? 7.017 -13.951 18.182 1.00 82.75 201 TYR A C 1
ATOM 1637 O O . TYR A 1 201 ? 7.392 -12.809 18.461 1.00 82.75 201 TYR A O 1
ATOM 1645 N N . ASN A 1 202 ? 6.245 -14.681 19.001 1.00 82.94 202 ASN A N 1
ATOM 1646 C CA . ASN A 1 202 ? 5.690 -14.220 20.280 1.00 82.94 202 ASN A CA 1
ATOM 1647 C C . ASN A 1 202 ? 5.078 -12.809 20.173 1.00 82.94 202 ASN A C 1
ATOM 1649 O O . ASN A 1 202 ? 5.321 -11.920 20.995 1.00 82.94 202 ASN A O 1
ATOM 1653 N N . GLN A 1 203 ? 4.367 -12.566 19.070 1.00 81.00 203 GLN A N 1
ATOM 1654 C CA . GLN A 1 203 ? 3.826 -11.246 18.778 1.00 81.00 203 GLN A CA 1
ATOM 1655 C C . GLN A 1 203 ? 2.520 -11.031 19.529 1.00 81.00 203 GLN A C 1
ATOM 1657 O O . GLN A 1 203 ? 1.864 -11.950 20.003 1.00 81.00 203 GLN A O 1
ATOM 1662 N N . SER A 1 204 ? 2.162 -9.764 19.675 1.00 83.25 204 SER A N 1
ATOM 1663 C CA . SER A 1 204 ? 0.882 -9.395 20.261 1.00 83.25 204 SER A CA 1
ATOM 1664 C C . SER A 1 204 ? -0.265 -9.531 19.259 1.00 83.25 204 SER A C 1
ATOM 1666 O O . SER A 1 204 ? -0.014 -9.436 18.050 1.00 83.25 204 SER A O 1
ATOM 1668 N N . PRO A 1 205 ? -1.514 -9.585 19.768 1.00 94.50 205 PRO A N 1
ATOM 1669 C CA . PRO A 1 205 ? -2.711 -9.566 18.948 1.00 94.50 205 PRO A CA 1
ATOM 1670 C C . PRO A 1 205 ? -2.669 -8.481 17.882 1.00 94.50 205 PRO A C 1
ATOM 1672 O O . PRO A 1 205 ? -2.214 -7.357 18.129 1.00 94.50 205 PRO A O 1
ATOM 1675 N N . ARG A 1 206 ? -3.175 -8.827 16.706 1.00 96.25 206 ARG A N 1
ATOM 1676 C CA . ARG A 1 206 ? -3.293 -7.940 15.554 1.00 96.25 206 ARG A CA 1
ATOM 1677 C C . ARG A 1 206 ? -4.468 -8.352 14.695 1.00 96.25 206 ARG A C 1
ATOM 1679 O O . ARG A 1 206 ? -4.969 -9.462 14.817 1.00 96.25 206 ARG A O 1
ATOM 1686 N N . ILE A 1 207 ? -4.818 -7.475 13.770 1.00 98.31 207 ILE A N 1
ATOM 1687 C CA . ILE A 1 207 ? -5.756 -7.776 12.700 1.00 98.31 207 ILE A CA 1
ATOM 1688 C C . ILE A 1 207 ? -5.039 -7.546 11.377 1.00 98.31 207 ILE A C 1
ATOM 1690 O O . ILE A 1 207 ? -4.340 -6.543 11.245 1.00 98.31 207 ILE A O 1
ATOM 1694 N N . MET A 1 208 ? -5.194 -8.431 10.396 1.00 98.50 208 MET A N 1
ATOM 1695 C CA . MET A 1 208 ? -4.688 -8.197 9.039 1.00 98.50 208 MET A CA 1
ATOM 1696 C C . MET A 1 208 ? -5.843 -8.030 8.059 1.00 98.50 208 MET A C 1
ATOM 1698 O O . MET A 1 208 ? -6.788 -8.814 8.087 1.00 98.50 208 MET A O 1
ATOM 1702 N N . VAL A 1 209 ? -5.751 -7.028 7.184 1.00 98.38 209 VAL A N 1
ATOM 1703 C CA . VAL A 1 209 ? -6.790 -6.696 6.197 1.00 98.38 209 VAL A CA 1
ATOM 1704 C C . VAL A 1 209 ? -6.177 -6.441 4.830 1.00 98.38 209 VAL A C 1
ATOM 1706 O O . VAL A 1 209 ? -5.117 -5.815 4.722 1.00 98.38 209 VAL A O 1
ATOM 1709 N N . ARG A 1 210 ? -6.858 -6.894 3.776 1.00 98.00 210 ARG A N 1
ATOM 1710 C CA . ARG A 1 210 ? -6.446 -6.625 2.396 1.00 98.00 210 ARG A CA 1
ATOM 1711 C C . ARG A 1 210 ? -6.759 -5.187 2.004 1.00 98.00 210 ARG A C 1
ATOM 1713 O O . ARG A 1 210 ? -7.813 -4.653 2.339 1.00 98.00 210 ARG A O 1
ATOM 1720 N N . HIS A 1 211 ? -5.859 -4.565 1.254 1.00 97.81 211 HIS A N 1
ATOM 1721 C CA . HIS A 1 211 ? -6.053 -3.245 0.670 1.00 97.81 211 HIS A CA 1
ATOM 1722 C C . HIS A 1 211 ? -7.282 -3.219 -0.224 1.00 97.81 211 HIS A C 1
ATOM 1724 O O . HIS A 1 211 ? -8.062 -2.275 -0.181 1.00 97.81 211 HIS A O 1
ATOM 1730 N N . GLU A 1 212 ? -7.452 -4.288 -0.982 1.00 97.56 212 GLU A N 1
ATOM 1731 C CA . GLU A 1 212 ? -8.530 -4.504 -1.922 1.00 97.56 212 GLU A CA 1
ATOM 1732 C C . GLU A 1 212 ? -9.885 -4.511 -1.200 1.00 97.56 212 GLU A C 1
ATOM 1734 O O . GLU A 1 212 ? -10.781 -3.764 -1.581 1.00 97.56 212 GLU A O 1
ATOM 1739 N N . ASP A 1 213 ? -10.013 -5.225 -0.078 1.00 97.88 213 ASP A N 1
ATOM 1740 C CA . ASP A 1 213 ? -11.251 -5.215 0.716 1.00 97.88 213 ASP A CA 1
ATOM 1741 C C . ASP A 1 213 ? -11.551 -3.843 1.330 1.00 97.88 213 ASP A C 1
ATOM 1743 O O . ASP A 1 213 ? -12.709 -3.486 1.504 1.00 97.88 213 ASP A O 1
ATOM 1747 N N . MET A 1 214 ? -10.534 -3.031 1.620 1.00 97.06 214 MET A N 1
ATOM 1748 C CA . MET A 1 214 ? -10.749 -1.660 2.096 1.00 97.06 214 MET A CA 1
ATOM 1749 C C . MET A 1 214 ? -11.176 -0.692 0.997 1.00 97.06 214 MET A C 1
ATOM 1751 O O . MET A 1 214 ? -11.694 0.374 1.309 1.00 97.06 214 MET A O 1
ATOM 1755 N N . VAL A 1 215 ? -10.917 -1.023 -0.267 1.00 96.50 215 VAL A N 1
ATOM 1756 C CA . VAL A 1 215 ? -11.385 -0.238 -1.413 1.00 96.50 215 VAL A CA 1
A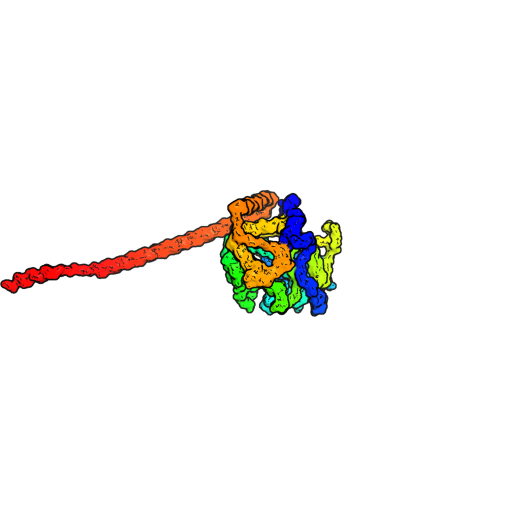TOM 1757 C C . VAL A 1 215 ? -12.812 -0.647 -1.767 1.00 96.50 215 VAL A C 1
ATOM 1759 O O . VAL A 1 215 ? -13.661 0.220 -1.928 1.00 96.50 215 VAL A O 1
ATOM 1762 N N . TYR A 1 216 ? -13.092 -1.951 -1.835 1.00 96.62 216 TYR A N 1
ATOM 1763 C CA . TYR A 1 216 ? -14.384 -2.464 -2.308 1.00 96.62 216 TYR A CA 1
ATOM 1764 C C . TYR A 1 216 ? -15.436 -2.642 -1.214 1.00 96.62 216 TYR A C 1
ATOM 1766 O O . TYR A 1 216 ? -16.626 -2.598 -1.499 1.00 96.62 216 TYR A O 1
ATOM 1774 N N . ARG A 1 217 ? -15.017 -2.879 0.033 1.00 96.50 217 ARG A N 1
ATOM 1775 C CA . ARG A 1 217 ? -15.897 -3.185 1.175 1.00 96.50 217 ARG A CA 1
ATOM 1776 C C . ARG A 1 217 ? -15.500 -2.392 2.430 1.00 96.50 217 ARG A C 1
ATOM 1778 O O . ARG A 1 217 ? -15.438 -2.981 3.517 1.00 96.50 217 ARG A O 1
ATOM 1785 N N . PRO A 1 218 ? -15.196 -1.080 2.331 1.00 96.56 218 PRO A N 1
ATOM 1786 C CA . PRO A 1 218 ? -14.680 -0.315 3.466 1.00 96.56 218 PRO A CA 1
ATOM 1787 C C . PRO A 1 218 ? -15.605 -0.393 4.682 1.00 96.56 218 PRO A C 1
ATOM 1789 O O . PRO A 1 218 ? -15.118 -0.534 5.800 1.00 96.56 218 PRO A O 1
ATOM 1792 N N . GLU A 1 219 ? -16.920 -0.375 4.471 1.00 95.31 219 GLU A N 1
ATOM 1793 C CA . GLU A 1 219 ? -17.919 -0.457 5.534 1.00 95.31 219 GLU A CA 1
ATOM 1794 C C . GLU A 1 219 ? -17.856 -1.781 6.306 1.00 95.31 219 GLU A C 1
ATOM 1796 O O . GLU A 1 219 ? -17.696 -1.773 7.531 1.00 95.31 219 GLU A O 1
ATOM 1801 N N . LYS A 1 220 ? -17.893 -2.924 5.604 1.00 96.50 220 LYS A N 1
ATOM 1802 C CA . LYS A 1 220 ? -17.792 -4.254 6.231 1.00 96.50 220 LYS A CA 1
ATOM 1803 C C . LYS A 1 220 ? -16.472 -4.415 6.983 1.00 96.50 220 LYS A C 1
ATOM 1805 O O . LYS A 1 220 ? -16.452 -4.945 8.094 1.00 96.50 220 LYS A O 1
ATOM 1810 N N . VAL A 1 221 ? -15.366 -3.948 6.394 1.00 97.94 221 VAL A N 1
ATOM 1811 C CA . VAL A 1 221 ? -14.042 -4.020 7.026 1.00 97.94 221 VAL A CA 1
ATOM 1812 C C . VAL A 1 221 ? -14.011 -3.176 8.295 1.00 97.94 221 VAL A C 1
ATOM 1814 O O . VAL A 1 221 ? -13.693 -3.689 9.365 1.00 97.94 221 VAL A O 1
ATOM 1817 N N . VAL A 1 222 ? -14.359 -1.894 8.206 1.00 97.25 222 VAL A N 1
ATOM 1818 C CA . VAL A 1 222 ? -14.278 -0.963 9.338 1.00 97.25 222 VAL A CA 1
ATOM 1819 C C . VAL A 1 222 ? -15.214 -1.365 10.471 1.00 97.25 222 VAL A C 1
ATOM 1821 O O . VAL A 1 222 ? -14.798 -1.275 11.623 1.00 97.25 222 VAL A O 1
ATOM 1824 N N . SER A 1 223 ? -16.407 -1.875 10.164 1.00 96.31 223 SER A N 1
ATOM 1825 C CA . SER A 1 223 ? -17.352 -2.373 11.172 1.00 96.31 223 SER A CA 1
ATOM 1826 C C . SER A 1 223 ? -16.740 -3.496 12.007 1.00 96.31 223 SER A C 1
ATOM 1828 O O . SER A 1 223 ? -16.614 -3.365 13.226 1.00 96.31 223 SER A O 1
ATOM 1830 N N . LYS A 1 224 ? -16.227 -4.543 11.343 1.00 97.94 224 LYS A N 1
ATOM 1831 C CA . LYS A 1 224 ? -15.566 -5.679 12.010 1.00 97.94 224 LYS A CA 1
ATOM 1832 C C . LYS A 1 224 ? -14.338 -5.226 12.814 1.00 97.94 224 LYS A C 1
ATOM 1834 O O . LYS A 1 224 ? -14.117 -5.690 13.934 1.00 97.94 224 LYS A O 1
ATOM 1839 N N . LEU A 1 225 ? -13.552 -4.283 12.280 1.00 97.88 225 LEU A N 1
ATOM 1840 C CA . LEU A 1 225 ? -12.414 -3.695 12.996 1.00 97.88 225 LEU A CA 1
ATOM 1841 C C . LEU A 1 225 ? -12.851 -2.925 14.247 1.00 97.88 225 LEU A C 1
ATOM 1843 O O . LEU A 1 225 ? -12.214 -3.052 15.290 1.00 97.88 225 LEU A O 1
ATOM 1847 N N . CYS A 1 226 ? -13.917 -2.132 14.155 1.00 96.38 226 CYS A N 1
ATOM 1848 C CA . CYS A 1 226 ? -14.395 -1.304 15.253 1.00 96.38 226 CYS A CA 1
ATOM 1849 C C . CYS A 1 226 ? -14.945 -2.160 16.401 1.00 96.38 226 CYS A C 1
ATOM 1851 O O . CYS A 1 226 ? -14.532 -2.003 17.554 1.00 96.38 226 CYS A O 1
ATOM 1853 N N . GLU A 1 227 ? -15.792 -3.135 16.076 1.00 96.94 227 GLU A N 1
ATOM 1854 C CA . GLU A 1 227 ? -16.346 -4.098 17.031 1.00 96.94 227 GLU A CA 1
ATOM 1855 C C . GLU A 1 227 ? -15.248 -4.927 17.707 1.00 96.94 227 GLU A C 1
ATOM 1857 O O . GLU A 1 227 ? -15.284 -5.166 18.920 1.00 96.94 227 GLU A O 1
ATOM 1862 N N . CYS A 1 228 ? -14.210 -5.314 16.954 1.00 97.94 228 CYS A N 1
ATOM 1863 C CA . CYS A 1 228 ? -13.081 -6.070 17.487 1.00 97.94 228 CYS A CA 1
ATOM 1864 C C . CYS A 1 228 ? -12.455 -5.395 18.716 1.00 97.94 228 CYS A C 1
ATOM 1866 O O . CYS A 1 228 ? -12.222 -6.037 19.743 1.00 97.94 228 CYS A O 1
ATOM 1868 N N . VAL A 1 229 ? -12.249 -4.081 18.667 1.00 96.88 229 VAL A N 1
ATOM 1869 C CA . VAL A 1 229 ? -11.651 -3.314 19.770 1.00 96.88 229 VAL A CA 1
ATOM 1870 C C . VAL A 1 229 ? -12.685 -2.754 20.756 1.00 96.88 229 VAL A C 1
ATOM 1872 O O . VAL A 1 229 ? -12.345 -1.961 21.635 1.00 96.88 229 VAL A O 1
ATOM 1875 N N . GLY A 1 230 ? -13.941 -3.202 20.658 1.00 96.19 230 GLY A N 1
ATOM 1876 C CA . GLY A 1 230 ? -15.041 -2.807 21.538 1.00 96.19 230 GLY A CA 1
ATOM 1877 C C . GLY A 1 230 ? -15.582 -1.411 21.246 1.00 96.19 230 GLY A C 1
ATOM 1878 O O . GLY A 1 230 ? -16.218 -0.818 22.114 1.00 96.19 230 GLY A O 1
ATOM 1879 N N . GLY A 1 231 ? -15.275 -0.864 20.072 1.00 94.94 231 GLY A N 1
ATOM 1880 C CA . GLY A 1 231 ? -15.918 0.333 19.557 1.00 94.94 231 GLY A CA 1
ATOM 1881 C C . GLY A 1 231 ? -17.260 0.019 18.901 1.00 94.94 231 GLY A C 1
ATOM 1882 O O . GLY A 1 231 ? -17.682 -1.134 18.821 1.00 94.94 231 GLY A O 1
ATOM 1883 N N . THR A 1 232 ? -17.912 1.066 18.415 1.00 93.56 232 THR A N 1
ATOM 1884 C CA . THR A 1 232 ? -19.120 0.988 17.593 1.00 93.56 232 THR A CA 1
ATOM 1885 C C . THR A 1 232 ? -18.943 1.851 16.356 1.00 93.56 232 THR A C 1
ATOM 1887 O O . THR A 1 232 ? -18.178 2.823 16.364 1.00 93.56 232 THR A O 1
ATOM 1890 N N . ASN A 1 233 ? -19.662 1.531 15.285 1.00 90.19 233 ASN A N 1
ATOM 1891 C CA . ASN A 1 233 ? -19.707 2.425 14.139 1.00 90.19 233 ASN A CA 1
ATOM 1892 C C . ASN A 1 233 ? -20.241 3.796 14.573 1.00 90.19 233 ASN A C 1
ATOM 1894 O O . ASN A 1 233 ? -21.154 3.908 15.392 1.00 90.19 233 ASN A O 1
ATOM 1898 N N . ASN A 1 234 ? -19.617 4.854 14.062 1.00 81.94 234 ASN A N 1
ATOM 1899 C CA . ASN A 1 234 ? -19.992 6.236 14.349 1.00 81.94 234 ASN A CA 1
ATOM 1900 C C . ASN A 1 234 ? -21.423 6.541 13.887 1.00 81.94 234 ASN A C 1
ATOM 1902 O O . ASN A 1 234 ? -22.111 7.370 14.484 1.00 81.94 234 ASN A O 1
ATOM 1906 N N . ASN A 1 235 ? -21.819 5.811 12.856 1.00 76.19 235 ASN A N 1
ATOM 1907 C CA . ASN A 1 235 ? -22.902 6.058 11.944 1.00 76.19 235 ASN A CA 1
ATOM 1908 C C . ASN A 1 235 ? -23.801 4.822 11.973 1.00 76.19 235 ASN A C 1
ATOM 1910 O O . ASN A 1 235 ? -23.294 3.695 11.921 1.00 76.19 235 ASN A O 1
ATOM 1914 N N . ASN A 1 236 ? -25.114 5.022 12.110 1.00 70.50 236 ASN A N 1
ATOM 1915 C CA . ASN A 1 236 ? -26.046 3.925 11.883 1.00 70.50 236 ASN A CA 1
ATOM 1916 C C . ASN A 1 236 ? -25.878 3.558 10.416 1.00 70.50 236 ASN A C 1
ATOM 1918 O O . ASN A 1 236 ? -26.032 4.416 9.553 1.00 70.50 236 ASN A O 1
ATOM 1922 N N . ILE A 1 237 ? -25.501 2.312 10.140 1.00 66.31 237 ILE A N 1
ATOM 1923 C CA . ILE A 1 237 ? -25.428 1.818 8.770 1.00 66.31 237 ILE A CA 1
ATOM 1924 C C . ILE A 1 237 ? -26.867 1.775 8.257 1.00 66.31 237 ILE A C 1
ATOM 1926 O O . ILE A 1 237 ? -27.604 0.813 8.471 1.00 66.31 237 ILE A O 1
ATOM 1930 N N . THR A 1 238 ? -27.307 2.878 7.669 1.00 69.12 238 THR A N 1
ATOM 1931 C CA . THR A 1 238 ? -28.550 2.959 6.923 1.00 69.12 238 THR A CA 1
ATOM 1932 C C . THR A 1 238 ? -28.266 2.494 5.507 1.00 69.12 238 THR A C 1
ATOM 1934 O O . THR A 1 238 ? -27.199 2.748 4.959 1.00 69.12 238 THR A O 1
ATOM 1937 N N . LYS A 1 239 ? -29.238 1.814 4.891 1.00 64.38 239 LYS A N 1
ATOM 1938 C CA . LYS A 1 239 ? -29.176 1.496 3.453 1.00 64.38 239 LYS A CA 1
ATOM 1939 C C . LYS A 1 239 ? -29.245 2.747 2.573 1.00 64.38 239 LYS A C 1
ATOM 1941 O O . LYS A 1 239 ? -28.978 2.668 1.380 1.00 64.38 239 LYS A O 1
ATOM 1946 N N . ASP A 1 240 ? -29.659 3.858 3.168 1.00 70.75 240 ASP A N 1
ATOM 1947 C CA . ASP A 1 240 ? -29.689 5.166 2.549 1.00 70.75 240 ASP A CA 1
ATOM 1948 C C . ASP A 1 240 ? -28.307 5.818 2.686 1.00 70.75 240 ASP A C 1
ATOM 1950 O O . ASP A 1 240 ? -27.844 6.084 3.801 1.00 70.75 240 ASP A O 1
ATOM 1954 N N . TRP A 1 241 ? -27.650 5.990 1.540 1.00 68.00 241 TRP A N 1
ATOM 1955 C CA . TRP A 1 241 ? -26.308 6.554 1.394 1.00 68.00 241 TRP A CA 1
ATOM 1956 C C . TRP A 1 241 ? -26.292 8.063 1.648 1.00 68.00 241 TRP A C 1
ATOM 1958 O O . TRP A 1 241 ? -25.268 8.591 2.079 1.00 68.00 241 TRP A O 1
ATOM 1968 N N . ASP A 1 242 ? -27.437 8.721 1.458 1.00 74.75 242 ASP A N 1
ATOM 1969 C CA . ASP A 1 242 ? -27.609 10.160 1.655 1.00 74.75 242 ASP A CA 1
ATOM 1970 C C . ASP A 1 242 ? -28.066 10.496 3.081 1.00 74.75 242 ASP A C 1
ATOM 1972 O O . ASP A 1 242 ? -28.133 11.667 3.470 1.00 74.75 242 ASP A O 1
ATOM 1976 N N . ALA A 1 243 ? -28.362 9.476 3.896 1.00 74.94 243 ALA A N 1
ATOM 1977 C CA . ALA A 1 243 ? -28.795 9.683 5.265 1.00 74.94 243 ALA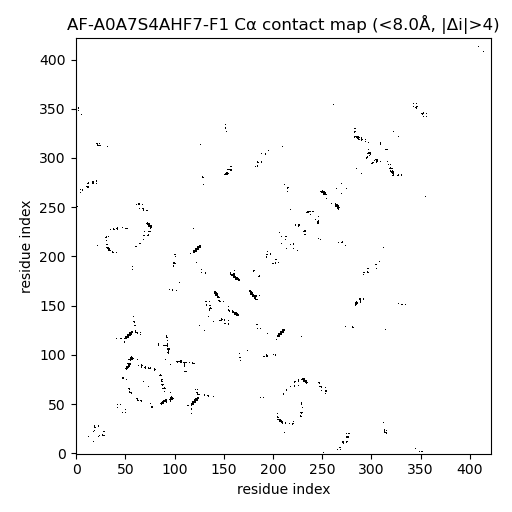 A CA 1
ATOM 1978 C C . ALA A 1 243 ? -27.709 10.423 6.072 1.00 74.94 243 ALA A C 1
ATOM 1980 O O . ALA A 1 243 ? -26.557 9.968 6.150 1.00 74.94 243 ALA A O 1
ATOM 1981 N N . PRO A 1 244 ? -28.065 11.527 6.755 1.00 74.56 244 PRO A N 1
ATOM 1982 C CA . PRO A 1 244 ? -27.161 12.215 7.661 1.00 74.56 244 PRO A CA 1
ATOM 1983 C C . PRO A 1 244 ? -26.667 11.243 8.737 1.00 74.56 244 PRO A C 1
ATOM 1985 O O . PRO A 1 244 ? -27.420 10.821 9.614 1.00 74.56 244 PRO A O 1
ATOM 1988 N N . GLY A 1 245 ? -25.387 10.877 8.666 1.00 77.88 245 GLY A N 1
ATOM 1989 C CA . GLY A 1 245 ? -24.789 9.908 9.583 1.00 77.88 245 GLY A CA 1
ATOM 1990 C C . GLY A 1 245 ? -24.780 8.459 9.095 1.00 77.88 245 GLY A C 1
ATOM 1991 O O . GLY A 1 245 ? -24.713 7.581 9.950 1.00 77.88 245 GLY A O 1
ATOM 1992 N N . GLY A 1 246 ? -24.815 8.207 7.779 1.00 86.12 246 GLY A N 1
ATOM 1993 C CA . GLY A 1 246 ? -24.394 6.944 7.149 1.00 86.12 246 GLY A CA 1
ATOM 1994 C C . GLY A 1 246 ? -22.863 6.785 7.078 1.00 86.12 246 GLY A C 1
ATOM 1995 O O . GLY A 1 246 ? -22.115 7.683 7.469 1.00 86.12 246 GLY A O 1
ATOM 1996 N N . PHE A 1 247 ? -22.352 5.628 6.638 1.00 91.88 247 PHE A N 1
ATOM 1997 C CA . PHE A 1 247 ? -20.902 5.375 6.562 1.00 91.88 247 PHE A CA 1
ATOM 1998 C C . PHE A 1 247 ? -20.193 6.394 5.653 1.00 91.88 247 PHE A C 1
ATOM 2000 O O . PHE A 1 247 ? -20.572 6.584 4.504 1.00 91.88 247 PHE A O 1
ATOM 2007 N N . GLN A 1 248 ? -19.132 7.036 6.148 1.00 92.31 248 GLN A N 1
ATOM 2008 C CA . GLN A 1 248 ? -18.383 8.034 5.385 1.00 92.31 248 GLN A CA 1
ATOM 2009 C C . GLN A 1 248 ? -17.292 7.373 4.546 1.00 92.31 248 GLN A C 1
ATOM 2011 O O . GLN A 1 248 ? -16.288 6.870 5.068 1.00 92.31 248 GLN A O 1
ATOM 2016 N N . TYR A 1 249 ? -17.478 7.410 3.233 1.00 93.38 249 TYR A N 1
ATOM 2017 C CA . TYR A 1 249 ? -16.501 6.934 2.266 1.00 93.38 249 TYR A CA 1
ATOM 2018 C C . TYR A 1 249 ? -15.353 7.932 2.099 1.00 93.38 249 TYR A C 1
ATOM 2020 O O . TYR A 1 249 ? -15.495 9.140 2.273 1.00 93.38 249 TYR A O 1
ATOM 2028 N N . MET A 1 250 ? -14.173 7.415 1.755 1.00 93.12 250 MET A N 1
ATOM 2029 C CA . MET A 1 250 ? -13.022 8.252 1.424 1.00 93.12 250 MET A CA 1
ATOM 2030 C C . MET A 1 250 ? -12.998 8.529 -0.076 1.00 93.12 250 MET A C 1
ATOM 2032 O O . MET A 1 250 ? -12.175 7.961 -0.789 1.00 93.12 250 MET A O 1
ATOM 2036 N N . GLU A 1 251 ? -13.900 9.393 -0.536 1.00 89.88 251 GLU A N 1
ATOM 2037 C CA . GLU A 1 251 ? -14.003 9.788 -1.949 1.00 89.88 251 GLU A CA 1
ATOM 2038 C C . GLU A 1 251 ? -12.687 10.375 -2.459 1.00 89.88 251 GLU A C 1
ATOM 2040 O O . GLU A 1 251 ? -12.189 10.000 -3.516 1.00 89.88 251 GLU A O 1
ATOM 2045 N N . GLN A 1 252 ? -12.056 11.216 -1.640 1.00 88.75 252 GLN A N 1
ATOM 2046 C CA . GLN A 1 252 ? -10.761 11.806 -1.941 1.00 88.75 252 GLN A CA 1
ATOM 2047 C C . GLN A 1 252 ? -9.592 10.902 -1.546 1.00 88.75 252 GLN A C 1
ATOM 2049 O O . GLN A 1 252 ? -9.631 10.127 -0.584 1.00 88.75 252 GLN A O 1
ATOM 2054 N N . GLY A 1 253 ? -8.455 11.124 -2.208 1.00 86.94 253 GLY A N 1
ATOM 2055 C CA . GLY A 1 253 ? -7.207 10.434 -1.914 1.00 86.94 253 GLY A CA 1
ATOM 2056 C C . GLY A 1 253 ? -6.821 10.425 -0.425 1.00 86.94 253 GLY A C 1
ATOM 2057 O O . GLY A 1 253 ? -6.643 11.454 0.239 1.00 86.94 253 GLY A O 1
ATOM 2058 N N . ALA A 1 254 ? -6.583 9.229 0.120 1.00 87.75 254 ALA A N 1
ATOM 2059 C CA . ALA A 1 254 ? -6.221 9.067 1.529 1.00 87.75 254 ALA A CA 1
ATOM 2060 C C . ALA A 1 254 ? -4.852 9.682 1.897 1.00 87.75 254 ALA A C 1
ATOM 2062 O O . ALA A 1 254 ? -4.605 10.032 3.050 1.00 87.75 254 ALA A O 1
ATOM 2063 N N . ASN A 1 255 ? -3.964 9.862 0.923 1.00 84.19 255 ASN A N 1
ATOM 2064 C CA . ASN A 1 255 ? -2.593 10.326 1.129 1.00 84.19 255 ASN A CA 1
ATOM 2065 C C . ASN A 1 255 ? -2.482 11.859 1.133 1.00 84.19 255 ASN A C 1
ATOM 2067 O O . ASN A 1 255 ? -1.829 12.433 0.268 1.00 84.19 255 ASN A O 1
ATOM 2071 N N . MET A 1 256 ? -3.100 12.535 2.105 1.00 75.00 256 MET A N 1
ATOM 2072 C CA . MET A 1 256 ? -2.984 13.993 2.242 1.00 75.00 256 MET A CA 1
ATOM 2073 C C . MET A 1 256 ? -1.702 14.385 2.995 1.00 75.00 256 MET A C 1
ATOM 2075 O O . MET A 1 256 ? -1.540 14.036 4.159 1.00 75.00 256 MET A O 1
ATOM 2079 N N . GLY A 1 257 ? -0.774 15.093 2.339 1.00 72.25 257 GLY A N 1
ATOM 2080 C CA . GLY A 1 257 ? 0.423 15.652 2.986 1.00 72.25 257 GLY A CA 1
ATOM 2081 C C . GLY A 1 257 ? 1.602 15.919 2.044 1.00 72.25 257 GLY A C 1
ATOM 2082 O O . GLY A 1 257 ? 1.624 15.446 0.905 1.00 72.25 257 GLY A O 1
ATOM 2083 N N . ARG A 1 258 ? 2.605 16.671 2.529 1.00 68.69 258 ARG A N 1
ATOM 2084 C CA . ARG A 1 258 ? 3.888 16.868 1.827 1.00 68.69 258 ARG A CA 1
ATOM 2085 C C . ARG A 1 258 ? 4.604 15.514 1.705 1.00 68.69 258 ARG A C 1
ATOM 2087 O O . ARG A 1 258 ? 4.780 14.827 2.703 1.00 68.69 258 ARG A O 1
ATOM 2094 N N . GLY A 1 259 ? 5.015 15.137 0.493 1.00 70.75 259 GLY A N 1
ATOM 2095 C CA . GLY A 1 259 ? 5.772 13.900 0.226 1.00 70.75 259 GLY A CA 1
ATOM 2096 C C . GLY A 1 259 ? 4.955 12.751 -0.370 1.00 70.75 259 GLY A C 1
ATOM 2097 O O . GLY A 1 259 ? 5.529 11.794 -0.885 1.00 70.75 259 GLY A O 1
ATOM 2098 N N . HIS A 1 260 ? 3.630 12.863 -0.379 1.00 67.25 260 HIS A N 1
ATOM 2099 C CA . HIS A 1 260 ? 2.781 12.024 -1.212 1.00 67.25 260 HIS A CA 1
ATOM 2100 C C . HIS A 1 260 ? 2.598 12.737 -2.546 1.00 67.25 260 HIS A C 1
ATOM 2102 O O . HIS A 1 260 ? 2.350 13.943 -2.554 1.00 67.25 260 HIS A O 1
ATOM 2108 N N . GLY A 1 261 ? 2.816 12.020 -3.650 1.00 66.38 261 GLY A N 1
ATOM 2109 C CA . GLY A 1 261 ? 2.705 12.566 -4.997 1.00 66.38 261 GLY A CA 1
ATOM 2110 C C . GLY A 1 261 ? 1.393 13.313 -5.228 1.00 66.38 261 GLY A C 1
ATOM 2111 O O . GLY A 1 261 ? 0.450 13.265 -4.434 1.00 66.38 261 GLY A O 1
ATOM 2112 N N . VAL A 1 262 ? 1.382 14.045 -6.327 1.00 64.12 262 VAL A N 1
ATOM 2113 C CA . VAL A 1 262 ? 0.249 14.876 -6.703 1.00 64.12 262 VAL A CA 1
ATOM 2114 C C . VAL A 1 262 ? -0.927 14.016 -7.171 1.00 64.12 262 VAL A C 1
ATOM 2116 O O . VAL A 1 262 ? -2.061 14.248 -6.772 1.00 64.12 262 VAL A O 1
ATOM 2119 N N . GLU A 1 263 ? -0.621 12.952 -7.914 1.00 65.81 263 GLU A N 1
ATOM 2120 C CA . GLU A 1 263 ? -1.569 11.915 -8.307 1.00 65.81 263 GLU A CA 1
ATOM 2121 C C . GLU A 1 263 ? -1.980 11.105 -7.070 1.00 65.81 263 GLU A C 1
ATOM 2123 O O . GLU A 1 263 ? -1.190 10.345 -6.493 1.00 65.81 263 GLU A O 1
ATOM 2128 N N . ARG A 1 264 ? -3.226 11.281 -6.636 1.00 75.25 264 ARG A N 1
ATOM 2129 C CA . ARG A 1 264 ? -3.818 10.517 -5.541 1.00 75.25 264 ARG A CA 1
ATOM 2130 C C . ARG A 1 264 ? -5.072 9.864 -6.074 1.00 75.25 264 ARG A C 1
ATOM 2132 O O . ARG A 1 264 ? -5.930 10.553 -6.585 1.00 75.25 264 ARG A O 1
ATOM 2139 N N . SER A 1 265 ? -5.169 8.551 -5.923 1.00 83.81 265 SER A N 1
ATOM 2140 C CA . SER A 1 265 ? -6.390 7.840 -6.277 1.00 83.81 265 SER A CA 1
ATOM 2141 C C . SER A 1 265 ? -7.460 8.142 -5.231 1.00 83.81 265 SER A C 1
ATOM 2143 O O . SER A 1 265 ? -7.284 7.740 -4.073 1.00 83.81 265 SER A O 1
ATOM 2145 N N . GLY A 1 266 ? -8.516 8.854 -5.631 1.00 89.81 266 GLY A N 1
ATOM 2146 C CA . GLY A 1 266 ? -9.796 8.837 -4.926 1.00 89.81 266 GLY A CA 1
ATOM 2147 C C . GLY A 1 266 ? -10.423 7.440 -4.904 1.00 89.81 266 GLY A C 1
ATOM 2148 O O . GLY A 1 266 ? -9.838 6.478 -5.419 1.00 89.81 266 GLY A O 1
ATOM 2149 N N . LEU A 1 267 ? -11.599 7.307 -4.288 1.00 92.06 267 LEU A N 1
ATOM 2150 C CA . LEU A 1 267 ? -12.316 6.029 -4.215 1.00 92.06 267 LEU A CA 1
ATOM 2151 C C . LEU A 1 267 ? -12.615 5.489 -5.615 1.00 92.06 267 LEU A C 1
ATOM 2153 O O . LEU A 1 267 ? -12.250 4.353 -5.911 1.00 92.06 267 LEU A O 1
ATOM 2157 N N . LEU A 1 268 ? -13.198 6.319 -6.483 1.00 91.44 268 LEU A N 1
ATOM 2158 C CA . LEU A 1 268 ? -13.578 5.928 -7.839 1.00 91.44 268 LEU A CA 1
ATOM 2159 C C . LEU A 1 268 ? -12.355 5.512 -8.667 1.00 91.44 268 LEU A C 1
ATOM 2161 O O . LEU A 1 268 ? -12.316 4.389 -9.172 1.00 91.44 268 LEU A O 1
ATOM 2165 N N . THR A 1 269 ? -11.288 6.328 -8.678 1.00 89.88 269 THR A N 1
ATOM 2166 C CA . THR A 1 269 ? -10.002 5.925 -9.277 1.00 89.88 269 THR A CA 1
ATOM 2167 C C . THR A 1 269 ? -9.516 4.585 -8.730 1.00 89.88 269 THR A C 1
ATOM 2169 O O . THR A 1 269 ? -9.017 3.751 -9.483 1.00 89.88 269 THR A O 1
ATOM 2172 N N . ALA A 1 270 ? -9.567 4.380 -7.410 1.00 93.12 270 ALA A N 1
ATOM 2173 C CA . ALA A 1 270 ? -9.061 3.159 -6.794 1.00 93.12 270 ALA A CA 1
ATOM 2174 C C . ALA A 1 270 ? -9.874 1.932 -7.230 1.00 93.12 270 ALA A C 1
ATOM 2176 O O . ALA A 1 270 ? -9.267 0.910 -7.551 1.00 93.12 270 ALA A O 1
ATOM 2177 N N . VAL A 1 271 ? -11.204 2.046 -7.296 1.00 95.12 271 VAL A N 1
ATOM 2178 C CA . VAL A 1 271 ? -12.101 0.983 -7.771 1.00 95.12 271 VAL A CA 1
ATOM 2179 C C . VAL A 1 271 ? -11.806 0.638 -9.229 1.00 95.12 271 VAL A C 1
ATOM 2181 O O . VAL A 1 271 ? -11.539 -0.524 -9.532 1.00 95.12 271 VAL A O 1
ATOM 2184 N N . ILE A 1 272 ? -11.755 1.637 -10.115 1.00 93.12 272 ILE A N 1
ATOM 2185 C CA . ILE A 1 272 ? -11.486 1.431 -11.548 1.00 93.12 272 ILE A CA 1
ATOM 2186 C C . ILE A 1 272 ? -10.114 0.794 -11.747 1.00 93.12 272 ILE A C 1
ATOM 2188 O O . ILE A 1 272 ? -9.973 -0.227 -12.423 1.00 93.12 272 ILE A O 1
ATOM 2192 N N . LYS A 1 273 ? -9.089 1.365 -11.109 1.00 91.50 273 LYS A N 1
ATOM 2193 C CA . LYS A 1 273 ? -7.699 0.930 -11.241 1.00 91.50 273 LYS A CA 1
ATOM 2194 C C . LYS A 1 273 ? -7.497 -0.488 -10.731 1.00 91.50 273 LYS A C 1
ATOM 2196 O O . LYS A 1 273 ? -6.893 -1.307 -11.420 1.00 91.50 273 LYS A O 1
ATOM 2201 N N . TYR A 1 274 ? -7.933 -0.781 -9.511 1.00 93.00 274 TYR A N 1
ATOM 2202 C CA . TYR A 1 274 ? -7.666 -2.079 -8.894 1.00 93.00 274 TYR A CA 1
ATOM 2203 C C . TYR A 1 274 ? -8.647 -3.154 -9.329 1.00 93.00 274 TYR A C 1
ATOM 2205 O O . TYR A 1 274 ? -8.353 -4.332 -9.123 1.00 93.00 274 TYR A O 1
ATOM 2213 N N . GLY A 1 275 ? -9.784 -2.776 -9.914 1.00 93.75 275 GLY A N 1
ATOM 2214 C CA . GLY A 1 275 ? -10.780 -3.732 -10.367 1.00 93.75 275 GLY A CA 1
ATOM 2215 C C . GLY A 1 275 ? -10.455 -4.292 -11.746 1.00 93.75 275 GLY A C 1
ATOM 2216 O O . GLY A 1 275 ? -11.050 -5.290 -12.136 1.00 93.75 275 GLY A O 1
ATOM 2217 N N . GLN A 1 276 ? -9.469 -3.726 -12.455 1.00 92.94 276 GLN A N 1
ATOM 2218 C CA . GLN A 1 276 ? -8.915 -4.297 -13.686 1.00 92.94 276 GLN A CA 1
ATOM 2219 C C . GLN A 1 276 ? -8.463 -5.753 -13.488 1.00 92.94 276 GLN A C 1
ATOM 2221 O O . GLN A 1 276 ? -7.979 -6.089 -12.403 1.00 92.94 276 GLN A O 1
ATOM 2226 N N . PRO A 1 277 ? -8.540 -6.618 -14.521 1.00 94.44 277 PRO A N 1
ATOM 2227 C CA . PRO A 1 277 ? -8.120 -8.010 -14.412 1.00 94.44 277 PRO A CA 1
ATOM 2228 C C . PRO A 1 277 ? -6.713 -8.134 -13.832 1.00 94.44 277 PRO A C 1
ATOM 2230 O O . PRO A 1 277 ? -5.778 -7.482 -14.300 1.00 94.44 277 PRO A O 1
ATOM 2233 N N . LEU A 1 278 ? -6.523 -9.012 -12.849 1.00 93.19 278 LEU A N 1
ATOM 2234 C CA . LEU A 1 278 ? -5.225 -9.183 -12.192 1.00 93.19 278 LEU A CA 1
ATOM 2235 C C . LEU A 1 278 ? -4.109 -9.544 -13.188 1.00 93.19 278 LEU A C 1
ATOM 2237 O O . LEU A 1 278 ? -2.944 -9.187 -12.995 1.00 93.19 278 LEU A O 1
ATOM 2241 N N . ARG A 1 279 ? -4.475 -10.218 -14.285 1.00 93.44 279 ARG A N 1
ATOM 2242 C CA . ARG A 1 279 ? -3.571 -10.548 -15.389 1.00 93.44 279 ARG A CA 1
ATOM 2243 C C . ARG A 1 279 ? -2.925 -9.301 -16.001 1.00 93.44 279 ARG A C 1
ATOM 2245 O O . ARG A 1 279 ? -1.728 -9.315 -16.252 1.00 93.44 279 ARG A O 1
ATOM 2252 N N . ASN A 1 280 ? -3.659 -8.192 -16.109 1.00 91.94 280 ASN A N 1
ATOM 2253 C CA . ASN A 1 280 ? -3.146 -6.928 -16.644 1.00 91.94 280 ASN A CA 1
ATOM 2254 C C . ASN A 1 280 ? -1.985 -6.361 -15.824 1.00 91.94 280 ASN A C 1
ATOM 2256 O O . ASN A 1 280 ? -1.116 -5.692 -16.383 1.00 91.94 280 ASN A O 1
ATOM 2260 N N . TRP A 1 281 ? -1.987 -6.602 -14.511 1.00 92.88 281 TRP A N 1
ATOM 2261 C CA . TRP A 1 281 ? -0.896 -6.224 -13.618 1.00 92.88 281 TRP A CA 1
ATOM 2262 C C . TRP A 1 281 ? 0.286 -7.177 -13.766 1.00 92.88 281 TRP A C 1
ATOM 2264 O O . TRP A 1 281 ? 1.430 -6.734 -13.828 1.00 92.88 281 TRP A O 1
ATOM 2274 N N . TYR A 1 282 ? 0.012 -8.479 -13.859 1.00 93.94 282 TYR A N 1
ATOM 2275 C CA . TYR A 1 282 ? 1.033 -9.503 -14.066 1.00 93.94 282 TYR A CA 1
ATOM 2276 C C . TYR A 1 282 ? 1.772 -9.344 -15.404 1.00 93.94 282 TYR A C 1
ATOM 2278 O O . TYR A 1 282 ? 2.984 -9.556 -15.489 1.00 93.94 282 TYR A O 1
ATOM 2286 N N . ASP A 1 283 ? 1.075 -8.880 -16.440 1.00 92.12 283 ASP A N 1
ATOM 2287 C CA . ASP A 1 283 ? 1.662 -8.708 -17.764 1.00 92.12 283 ASP A CA 1
ATOM 2288 C C . ASP A 1 283 ? 2.670 -7.562 -17.876 1.00 92.12 283 ASP A C 1
ATOM 2290 O O . ASP A 1 283 ? 3.476 -7.538 -18.803 1.00 92.12 283 ASP A O 1
ATOM 2294 N N . MET A 1 284 ? 2.735 -6.693 -16.865 1.00 91.06 284 MET A N 1
ATOM 2295 C CA . MET A 1 284 ? 3.737 -5.627 -16.763 1.00 91.06 284 MET A CA 1
ATOM 2296 C C . MET A 1 284 ? 5.107 -6.122 -16.272 1.00 91.06 284 MET A C 1
ATOM 2298 O O . MET A 1 284 ? 6.064 -5.351 -16.246 1.00 91.06 284 MET A O 1
ATOM 2302 N N . TYR A 1 285 ? 5.216 -7.387 -15.858 1.00 94.25 285 TYR A N 1
ATOM 2303 C CA . TYR A 1 285 ? 6.455 -7.976 -15.356 1.00 94.25 285 TYR A CA 1
ATOM 2304 C C . TYR A 1 285 ? 7.196 -8.729 -16.449 1.00 94.25 285 TYR A C 1
ATOM 2306 O O . TYR A 1 285 ? 6.609 -9.573 -17.130 1.00 94.25 285 TYR A O 1
ATOM 2314 N N . ASN A 1 286 ? 8.503 -8.494 -16.574 1.00 94.00 286 ASN A N 1
ATOM 2315 C CA . ASN A 1 286 ? 9.327 -9.233 -17.523 1.00 94.00 286 ASN A CA 1
ATOM 2316 C C . ASN A 1 286 ? 9.580 -10.682 -17.042 1.00 94.00 286 ASN A C 1
ATOM 2318 O O . ASN A 1 286 ? 9.249 -11.058 -15.918 1.00 94.00 286 ASN A O 1
ATOM 2322 N N . GLY A 1 287 ? 10.188 -11.519 -17.887 1.00 94.50 287 GLY A N 1
ATOM 2323 C CA . GLY A 1 287 ? 10.428 -12.926 -17.536 1.00 94.50 287 GLY A CA 1
ATOM 2324 C C . GLY A 1 287 ? 11.371 -13.128 -16.339 1.00 94.50 287 GLY A C 1
ATOM 2325 O O . GLY A 1 287 ? 11.231 -14.106 -15.612 1.00 94.50 287 GLY A O 1
ATOM 2326 N N . ILE A 1 288 ? 12.311 -12.208 -16.097 1.00 96.12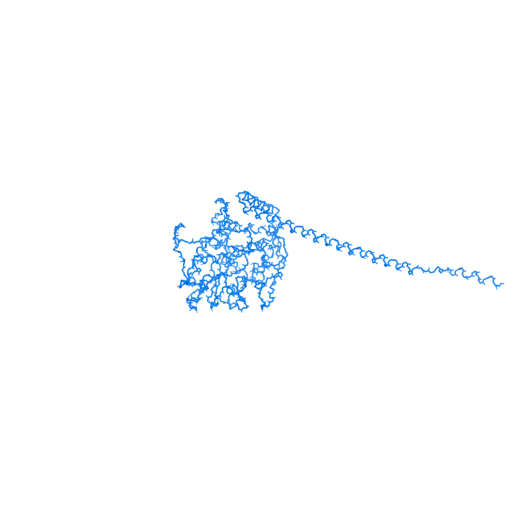 288 ILE A N 1
ATOM 2327 C CA . ILE A 1 288 ? 13.201 -12.254 -14.925 1.00 96.12 288 ILE A CA 1
ATOM 2328 C C . ILE A 1 288 ? 12.388 -11.975 -13.659 1.00 96.12 288 ILE A C 1
ATOM 2330 O O . ILE A 1 288 ? 12.432 -12.765 -12.715 1.00 96.12 288 ILE A O 1
ATOM 2334 N N . ASP A 1 289 ? 11.582 -10.913 -13.671 1.00 96.25 289 ASP A N 1
ATOM 2335 C CA . ASP A 1 289 ? 10.712 -10.555 -12.556 1.00 96.25 289 ASP A CA 1
ATOM 2336 C C . ASP A 1 289 ? 9.749 -11.702 -12.214 1.00 96.25 289 ASP A C 1
ATOM 2338 O O . ASP A 1 289 ? 9.609 -12.071 -11.049 1.00 96.25 289 ASP A O 1
ATOM 2342 N N . ARG A 1 290 ? 9.120 -12.319 -13.226 1.00 96.06 290 ARG A N 1
ATOM 2343 C CA . ARG A 1 290 ? 8.193 -13.446 -13.033 1.00 96.06 290 ARG A CA 1
ATOM 2344 C C . ARG A 1 290 ? 8.870 -14.672 -12.427 1.00 96.06 290 ARG A C 1
ATOM 2346 O O . ARG A 1 290 ? 8.281 -15.298 -11.549 1.00 96.06 290 ARG A O 1
ATOM 2353 N N . LYS A 1 291 ? 10.111 -14.988 -12.821 1.00 95.75 291 LYS A N 1
ATOM 2354 C CA . LYS A 1 291 ? 10.905 -16.059 -12.187 1.00 95.75 291 LYS A CA 1
ATOM 2355 C C . LYS A 1 291 ? 11.170 -15.769 -10.711 1.00 95.75 291 LYS A C 1
ATOM 2357 O O . LYS A 1 291 ? 11.000 -16.657 -9.882 1.00 95.75 291 LYS A O 1
ATOM 2362 N N . ILE A 1 292 ? 11.539 -14.531 -10.378 1.00 95.69 292 ILE A N 1
ATOM 2363 C CA . ILE A 1 292 ? 11.771 -14.117 -8.987 1.00 95.69 292 ILE A CA 1
ATOM 2364 C C . ILE A 1 292 ? 10.474 -14.211 -8.180 1.00 95.69 292 ILE A C 1
ATOM 2366 O O . ILE A 1 292 ? 10.473 -14.794 -7.098 1.00 95.69 292 ILE A O 1
ATOM 2370 N N . MET A 1 293 ? 9.364 -13.690 -8.710 1.00 95.31 293 MET A N 1
ATOM 2371 C CA . MET A 1 293 ? 8.053 -13.786 -8.063 1.00 95.31 293 MET A CA 1
ATOM 2372 C C . MET A 1 293 ? 7.648 -15.237 -7.829 1.00 95.31 293 MET A C 1
ATOM 2374 O O . MET A 1 293 ? 7.237 -15.568 -6.725 1.00 95.31 293 MET A O 1
ATOM 2378 N N . LYS A 1 294 ? 7.808 -16.110 -8.830 1.00 94.38 294 LYS A N 1
ATOM 2379 C CA . LYS A 1 294 ? 7.515 -17.540 -8.706 1.00 94.38 294 LYS A CA 1
ATOM 2380 C C . LYS A 1 294 ? 8.308 -18.172 -7.559 1.00 94.38 294 LYS A C 1
ATOM 2382 O O . LYS A 1 294 ? 7.709 -18.678 -6.615 1.00 94.38 294 LYS A O 1
ATOM 2387 N N . ALA A 1 295 ? 9.633 -18.033 -7.594 1.00 93.88 295 ALA A N 1
ATOM 2388 C CA . ALA A 1 295 ? 10.526 -18.621 -6.597 1.00 93.88 295 ALA A CA 1
ATOM 2389 C C . ALA A 1 295 ? 10.260 -18.114 -5.168 1.00 93.88 295 ALA A C 1
ATOM 2391 O O . ALA A 1 295 ? 10.484 -18.828 -4.192 1.00 93.88 295 ALA A O 1
ATOM 2392 N N . ARG A 1 296 ? 9.796 -16.865 -5.016 1.00 93.81 296 ARG A N 1
ATOM 2393 C CA . ARG A 1 296 ? 9.486 -16.282 -3.702 1.00 93.81 296 ARG A CA 1
ATOM 2394 C C . ARG A 1 296 ? 8.077 -16.601 -3.221 1.00 93.81 296 ARG A C 1
ATOM 2396 O O . ARG A 1 296 ? 7.911 -16.922 -2.051 1.00 93.81 296 ARG A O 1
ATOM 2403 N N . PHE A 1 297 ? 7.075 -16.515 -4.088 1.00 94.31 297 PHE A N 1
ATOM 2404 C CA . PHE A 1 297 ? 5.670 -16.583 -3.681 1.00 94.31 297 PHE A CA 1
ATOM 2405 C C . PHE A 1 297 ? 5.111 -18.004 -3.644 1.00 94.31 297 PHE A C 1
ATOM 2407 O O . PHE A 1 297 ? 4.181 -18.269 -2.892 1.00 94.31 297 PHE A O 1
ATOM 2414 N N . GLN A 1 298 ? 5.689 -18.942 -4.399 1.00 89.62 298 GLN A N 1
ATOM 2415 C CA . GLN A 1 298 ? 5.217 -20.334 -4.420 1.00 89.62 298 GLN A CA 1
ATOM 2416 C C . GLN A 1 298 ? 5.785 -21.193 -3.288 1.00 89.62 298 GLN A C 1
ATOM 2418 O O . GLN A 1 298 ? 5.544 -22.395 -3.245 1.00 89.62 298 GLN A O 1
ATOM 2423 N N . GLY A 1 299 ? 6.530 -20.584 -2.365 1.00 85.06 299 GLY A N 1
ATOM 2424 C CA . GLY A 1 299 ? 7.097 -21.279 -1.218 1.00 85.06 299 GLY A CA 1
ATOM 2425 C C . GLY A 1 299 ? 8.267 -22.204 -1.553 1.00 85.06 299 GLY A C 1
ATOM 2426 O O . GLY A 1 299 ? 8.638 -23.003 -0.703 1.00 85.06 299 GLY A O 1
ATOM 2427 N N . GLU A 1 300 ? 8.893 -22.078 -2.735 1.00 88.62 300 GLU A N 1
ATOM 2428 C CA . GLU A 1 300 ? 10.089 -22.865 -3.099 1.00 88.62 300 GLU A CA 1
ATOM 2429 C C . GLU A 1 300 ? 11.232 -22.680 -2.083 1.00 88.62 300 GLU A C 1
ATOM 2431 O O . GLU A 1 300 ? 12.036 -23.585 -1.879 1.00 88.62 300 GLU A O 1
ATOM 2436 N N . LYS A 1 301 ? 11.301 -21.509 -1.433 1.00 84.81 301 LYS A N 1
ATOM 2437 C CA . LYS A 1 301 ? 12.293 -21.201 -0.389 1.00 84.81 301 LYS A CA 1
ATOM 2438 C C . LYS A 1 301 ? 11.770 -21.314 1.042 1.00 84.81 301 LYS A C 1
ATOM 2440 O O . LYS A 1 301 ? 12.546 -21.627 1.935 1.00 84.81 301 LYS A O 1
ATOM 2445 N N . ASP A 1 302 ? 10.497 -20.997 1.263 1.00 87.81 302 ASP A N 1
ATOM 2446 C CA . ASP A 1 302 ? 9.866 -21.004 2.585 1.00 87.81 302 ASP A CA 1
ATOM 2447 C C . ASP A 1 302 ? 8.371 -21.346 2.428 1.00 87.81 302 ASP A C 1
ATOM 2449 O O . ASP A 1 302 ? 7.610 -20.526 1.899 1.00 87.81 302 ASP A O 1
ATOM 2453 N N . PRO A 1 303 ? 7.924 -22.535 2.873 1.00 88.88 303 PRO A N 1
ATOM 2454 C CA . PRO A 1 303 ? 6.528 -22.955 2.766 1.00 88.88 303 PRO A CA 1
ATOM 2455 C C . PRO A 1 303 ? 5.534 -21.990 3.423 1.00 88.88 303 PRO A C 1
ATOM 2457 O O . PRO A 1 303 ? 4.407 -21.859 2.944 1.00 88.88 303 PRO A O 1
ATOM 2460 N N . HIS A 1 304 ? 5.937 -21.252 4.466 1.00 88.44 304 HIS A N 1
ATOM 2461 C CA . HIS A 1 304 ? 5.061 -20.281 5.126 1.00 88.44 304 HIS A CA 1
ATOM 2462 C C . HIS A 1 304 ? 4.613 -19.160 4.186 1.00 88.44 304 HIS A C 1
ATOM 2464 O O . HIS A 1 304 ? 3.555 -18.563 4.390 1.00 88.44 304 HIS A O 1
ATOM 2470 N N . PHE A 1 305 ? 5.390 -18.875 3.141 1.00 87.62 305 PHE A N 1
ATOM 2471 C CA . PHE A 1 305 ? 5.044 -17.845 2.170 1.00 87.62 305 PHE A CA 1
ATOM 2472 C C . PHE A 1 305 ? 3.829 -18.233 1.345 1.00 87.62 305 PHE A C 1
ATOM 2474 O O . PHE A 1 305 ? 2.956 -17.393 1.140 1.00 87.62 305 PHE A O 1
ATOM 2481 N N . LYS A 1 306 ? 3.726 -19.507 0.956 1.00 91.62 306 LYS A N 1
ATOM 2482 C CA . LYS A 1 306 ? 2.562 -20.031 0.238 1.00 91.62 306 LYS A CA 1
ATOM 2483 C C . LYS A 1 306 ? 1.284 -19.847 1.060 1.00 91.62 306 LYS A C 1
ATOM 2485 O O . LYS A 1 306 ? 0.285 -19.366 0.527 1.00 91.62 306 LYS A O 1
ATOM 2490 N N . ASN A 1 307 ? 1.361 -20.109 2.366 1.00 94.19 307 ASN A N 1
ATOM 2491 C CA . ASN A 1 307 ? 0.225 -19.975 3.278 1.00 94.19 307 ASN A CA 1
ATOM 2492 C C . ASN A 1 307 ? -0.318 -18.540 3.320 1.00 94.19 307 ASN A C 1
ATOM 2494 O O . ASN A 1 307 ? -1.528 -18.365 3.358 1.00 94.19 307 ASN A O 1
ATOM 2498 N N . ILE A 1 308 ? 0.536 -17.507 3.248 1.00 95.12 308 ILE A N 1
ATOM 2499 C CA . ILE A 1 308 ? 0.064 -16.110 3.190 1.00 95.12 308 ILE A CA 1
ATOM 2500 C C . ILE A 1 308 ? -0.848 -15.905 1.972 1.00 95.12 308 ILE A C 1
ATOM 2502 O O . ILE A 1 308 ? -1.922 -15.318 2.094 1.00 95.12 308 ILE A O 1
ATOM 2506 N N . PHE A 1 309 ? -0.452 -16.395 0.795 1.00 94.31 309 PHE A N 1
ATOM 2507 C CA . PHE A 1 309 ? -1.249 -16.232 -0.425 1.00 94.31 309 PHE A CA 1
ATOM 2508 C C . PHE A 1 309 ? -2.550 -17.023 -0.381 1.00 94.31 309 PHE A C 1
ATOM 2510 O O . PHE A 1 309 ? -3.583 -16.495 -0.786 1.00 94.31 309 PHE A O 1
ATOM 2517 N N . GLU A 1 310 ? -2.510 -18.249 0.138 1.00 94.44 310 GLU A N 1
ATOM 2518 C CA . GLU A 1 310 ? -3.700 -19.083 0.309 1.00 94.44 310 GLU A CA 1
ATOM 2519 C C . GLU A 1 310 ? -4.687 -18.437 1.284 1.00 94.44 310 GLU A C 1
ATOM 2521 O O . GLU A 1 310 ? -5.857 -18.267 0.951 1.00 94.44 310 GLU A O 1
ATOM 2526 N N . THR A 1 311 ? -4.206 -17.976 2.441 1.00 95.50 311 THR A N 1
ATOM 2527 C CA . THR A 1 311 ? -5.038 -17.321 3.453 1.00 95.50 311 THR A CA 1
ATOM 2528 C C . THR A 1 311 ? -5.703 -16.045 2.932 1.00 95.50 311 THR A C 1
ATOM 2530 O O . THR A 1 311 ? -6.872 -15.806 3.222 1.00 95.50 311 THR A O 1
ATOM 2533 N N . PHE A 1 312 ? -4.999 -15.228 2.146 1.00 95.50 312 PHE A N 1
ATOM 2534 C CA . PHE A 1 312 ? -5.569 -14.009 1.557 1.00 95.50 312 PHE A CA 1
ATOM 2535 C C . PHE A 1 312 ? -6.216 -14.222 0.179 1.00 95.50 312 PHE A C 1
ATOM 2537 O O . PHE A 1 312 ? -6.598 -13.238 -0.464 1.00 95.50 312 PHE A O 1
ATOM 2544 N N . GLN A 1 313 ? -6.339 -15.478 -0.269 1.00 94.88 313 GLN A N 1
ATOM 2545 C CA . GLN A 1 313 ? -6.859 -15.877 -1.582 1.00 94.88 313 GLN A CA 1
ATOM 2546 C C . GLN A 1 313 ? -6.234 -15.105 -2.758 1.00 94.88 313 GLN A C 1
ATOM 2548 O O . GLN A 1 313 ? -6.889 -14.783 -3.750 1.00 94.88 313 GLN A O 1
ATOM 2553 N N . TYR A 1 314 ? -4.947 -14.778 -2.663 1.00 93.88 314 TYR A N 1
ATOM 2554 C CA . TYR A 1 314 ? -4.244 -14.082 -3.732 1.00 93.88 314 TYR A CA 1
ATOM 2555 C C . TYR A 1 314 ? -3.908 -15.044 -4.866 1.00 93.88 314 TYR A C 1
ATOM 2557 O O . TYR A 1 314 ? -3.131 -15.988 -4.709 1.00 93.88 314 TYR A O 1
ATOM 2565 N N . ARG A 1 315 ? -4.467 -14.769 -6.045 1.00 93.19 315 ARG A N 1
ATOM 2566 C CA . ARG A 1 315 ? -4.182 -15.538 -7.251 1.00 93.19 315 ARG A CA 1
ATOM 2567 C C . ARG A 1 315 ? -2.758 -15.264 -7.737 1.00 93.19 315 ARG A C 1
ATOM 2569 O O . ARG A 1 315 ? -2.423 -14.156 -8.150 1.00 93.19 315 ARG A O 1
ATOM 2576 N N . LEU A 1 316 ? -1.943 -16.314 -7.762 1.00 93.31 316 LEU A N 1
ATOM 2577 C CA . LEU A 1 316 ? -0.604 -16.286 -8.340 1.00 93.31 316 LEU A CA 1
ATOM 2578 C C . LEU A 1 316 ? -0.600 -16.949 -9.719 1.00 93.31 316 LEU A C 1
ATOM 2580 O O . LEU A 1 316 ? -1.196 -18.006 -9.917 1.00 93.31 316 LEU A O 1
ATOM 2584 N N . TYR A 1 317 ? 0.095 -16.334 -10.672 1.00 93.81 317 TYR A N 1
ATOM 2585 C CA . TYR A 1 317 ? 0.332 -16.920 -11.988 1.00 93.81 317 TYR A CA 1
ATOM 2586 C C . TYR A 1 317 ? 1.629 -17.737 -11.996 1.00 93.81 317 TYR A C 1
ATOM 2588 O O . TYR A 1 317 ? 2.635 -17.345 -11.399 1.00 93.81 317 TYR A O 1
ATOM 2596 N N . ASN A 1 318 ? 1.594 -18.875 -12.694 1.00 92.12 318 ASN A N 1
ATOM 2597 C CA . ASN A 1 318 ? 2.703 -19.830 -12.771 1.00 92.12 318 ASN A CA 1
ATOM 2598 C C . ASN A 1 318 ? 3.620 -19.600 -13.983 1.00 92.12 318 ASN A C 1
ATOM 2600 O O . ASN A 1 318 ? 4.723 -20.153 -14.023 1.00 92.12 318 ASN A O 1
ATOM 2604 N N . ASP A 1 319 ? 3.172 -18.835 -14.985 1.00 91.81 319 ASP A N 1
ATOM 2605 C CA . ASP A 1 319 ? 3.891 -18.658 -16.244 1.00 91.81 319 ASP A CA 1
ATOM 2606 C C . ASP A 1 319 ? 5.057 -17.675 -16.114 1.00 91.81 319 ASP A C 1
ATOM 2608 O O . ASP A 1 319 ? 4.887 -16.477 -15.957 1.00 91.81 319 ASP A O 1
ATOM 2612 N N . VAL A 1 320 ? 6.283 -18.175 -16.245 1.00 91.81 320 VAL A N 1
ATOM 2613 C CA . VAL A 1 320 ? 7.497 -17.350 -16.116 1.00 91.81 320 VAL A CA 1
ATOM 2614 C C . VAL A 1 320 ? 7.941 -16.680 -17.417 1.00 91.81 320 VAL A C 1
ATOM 2616 O O . VAL A 1 320 ? 8.919 -15.930 -17.421 1.00 91.81 320 VAL A O 1
ATOM 2619 N N . ALA A 1 321 ? 7.265 -16.965 -18.532 1.00 87.94 321 ALA A N 1
ATOM 2620 C CA . ALA A 1 321 ? 7.528 -16.287 -19.794 1.00 87.94 321 ALA A CA 1
ATOM 2621 C C . ALA A 1 321 ? 7.206 -14.798 -19.631 1.00 87.94 321 ALA A C 1
ATOM 2623 O O . ALA A 1 321 ? 6.188 -14.448 -19.049 1.00 87.94 321 ALA A O 1
ATOM 2624 N N . GLY A 1 322 ? 8.087 -13.915 -20.105 1.00 83.38 322 GLY A N 1
ATOM 2625 C CA . GLY A 1 322 ? 7.771 -12.488 -20.140 1.00 83.38 322 GLY A CA 1
ATOM 2626 C C . GLY A 1 322 ? 6.634 -12.194 -21.127 1.00 83.38 322 GLY A C 1
ATOM 2627 O O . GLY A 1 322 ? 6.319 -13.047 -21.958 1.00 83.38 322 GLY A O 1
ATOM 2628 N N . PRO A 1 323 ? 6.066 -10.978 -21.094 1.00 83.69 323 PRO A N 1
ATOM 2629 C CA . PRO A 1 323 ? 5.020 -10.589 -22.020 1.00 83.69 323 PRO A CA 1
ATOM 2630 C C . PRO A 1 323 ? 5.540 -10.658 -23.458 1.00 83.69 323 PRO A C 1
ATOM 2632 O O . PRO A 1 323 ? 6.653 -10.209 -23.773 1.00 83.69 323 PRO A O 1
ATOM 2635 N N . THR A 1 324 ? 4.708 -11.208 -24.329 1.00 87.94 324 THR A N 1
ATOM 2636 C CA . THR A 1 324 ? 4.847 -11.190 -25.782 1.00 87.94 324 THR A CA 1
ATOM 2637 C C . THR A 1 324 ? 4.964 -9.754 -26.298 1.00 87.94 324 THR A C 1
ATOM 2639 O O . THR A 1 324 ? 4.562 -8.787 -25.644 1.00 87.94 324 THR A O 1
ATOM 2642 N N . SER A 1 325 ? 5.481 -9.581 -27.517 1.00 86.00 325 SER A N 1
ATOM 2643 C CA . SER A 1 325 ? 5.535 -8.259 -28.159 1.00 86.00 325 SER A CA 1
ATOM 2644 C C . SER A 1 325 ? 4.151 -7.602 -28.249 1.00 86.00 325 SER A C 1
ATOM 2646 O O . SER A 1 325 ? 4.034 -6.395 -28.049 1.00 86.00 325 SER A O 1
ATOM 2648 N N . LYS A 1 326 ? 3.092 -8.396 -28.471 1.00 87.00 326 LYS A N 1
ATOM 2649 C CA . LYS A 1 326 ? 1.701 -7.923 -28.496 1.00 87.00 326 LYS A CA 1
ATOM 2650 C C . LYS A 1 326 ? 1.252 -7.397 -27.128 1.00 87.00 326 LYS A C 1
ATOM 2652 O O . LYS A 1 326 ? 0.709 -6.299 -27.055 1.00 87.00 326 LYS A O 1
ATOM 2657 N N . GLU A 1 327 ? 1.523 -8.125 -26.046 1.00 84.38 327 GLU A N 1
ATOM 2658 C CA . GLU A 1 327 ? 1.186 -7.695 -24.677 1.00 84.38 327 GLU A CA 1
ATOM 2659 C C . GLU A 1 327 ? 1.958 -6.435 -24.261 1.00 84.38 327 GLU A C 1
ATOM 2661 O O . GLU A 1 327 ? 1.382 -5.524 -23.661 1.00 84.38 327 GLU A O 1
ATOM 2666 N N . LYS A 1 328 ? 3.238 -6.327 -24.646 1.00 84.31 328 LYS A N 1
ATOM 2667 C CA . LYS A 1 328 ? 4.036 -5.107 -24.434 1.00 84.31 328 LYS A CA 1
ATOM 2668 C C . LYS A 1 328 ? 3.443 -3.907 -25.169 1.00 84.31 328 LYS A C 1
ATOM 2670 O O . LYS A 1 328 ? 3.310 -2.842 -24.574 1.00 84.31 328 LYS A O 1
ATOM 2675 N N . MET A 1 329 ? 3.051 -4.083 -26.432 1.00 84.31 329 MET A N 1
ATOM 2676 C CA . MET A 1 329 ? 2.398 -3.031 -27.216 1.00 84.31 329 MET A CA 1
ATOM 2677 C C . MET A 1 329 ? 1.049 -2.624 -26.620 1.00 84.31 329 MET A C 1
ATOM 2679 O O . MET A 1 329 ? 0.762 -1.434 -26.543 1.00 84.31 329 MET A O 1
ATOM 2683 N N . ASN A 1 330 ? 0.242 -3.577 -26.151 1.00 83.50 330 ASN A N 1
ATOM 2684 C CA . ASN A 1 330 ? -1.029 -3.281 -25.484 1.00 83.50 330 ASN A CA 1
ATOM 2685 C C . ASN A 1 330 ? -0.816 -2.511 -24.174 1.00 83.50 330 ASN A C 1
ATOM 2687 O O . ASN A 1 330 ? -1.513 -1.534 -23.910 1.00 83.50 330 ASN A O 1
ATOM 2691 N N . THR A 1 331 ? 0.185 -2.906 -23.384 1.00 83.81 331 THR A N 1
ATOM 2692 C CA . THR A 1 331 ? 0.562 -2.199 -22.152 1.00 83.81 331 THR A CA 1
ATOM 2693 C C . THR A 1 331 ? 1.011 -0.773 -22.456 1.00 83.81 331 THR A C 1
ATOM 2695 O O . THR A 1 331 ? 0.563 0.161 -21.796 1.00 83.81 331 THR A O 1
ATOM 2698 N N . LEU A 1 332 ? 1.846 -0.586 -23.482 1.00 85.75 332 LEU A N 1
ATOM 2699 C CA . LEU A 1 332 ? 2.298 0.737 -23.905 1.00 85.75 332 LEU A CA 1
ATOM 2700 C C . LEU A 1 332 ? 1.133 1.610 -24.387 1.00 85.75 332 LEU A C 1
ATOM 2702 O O . LEU A 1 332 ? 1.034 2.760 -23.975 1.00 85.75 332 LEU A O 1
ATOM 2706 N N . LYS A 1 333 ? 0.222 1.059 -25.199 1.00 86.88 333 LYS A N 1
ATOM 2707 C CA . LYS A 1 333 ? -0.992 1.764 -25.639 1.00 86.88 333 LYS A CA 1
ATOM 2708 C C . LYS A 1 333 ? -1.835 2.232 -24.455 1.00 86.88 333 LYS A C 1
ATOM 2710 O O . LYS A 1 333 ? -2.275 3.374 -24.458 1.00 86.88 333 LYS A O 1
ATOM 2715 N N . ARG A 1 334 ? -2.012 1.387 -23.432 1.00 84.69 334 ARG A N 1
ATOM 2716 C CA . ARG A 1 334 ? -2.744 1.756 -22.211 1.00 84.69 334 ARG A CA 1
ATOM 2717 C C . ARG A 1 334 ? -2.068 2.907 -21.468 1.00 84.69 334 ARG A C 1
ATOM 2719 O O . ARG A 1 334 ? -2.747 3.851 -21.100 1.00 84.69 334 ARG A O 1
ATOM 2726 N N . VAL A 1 335 ? -0.745 2.862 -21.301 1.00 84.31 335 VAL A N 1
ATOM 2727 C CA . VAL A 1 335 ? 0.007 3.950 -20.648 1.00 84.31 335 VAL A CA 1
ATOM 2728 C C . VAL A 1 335 ? -0.121 5.261 -21.426 1.00 84.31 335 VAL A C 1
ATOM 2730 O O . VAL A 1 335 ? -0.367 6.295 -20.820 1.00 84.31 335 VAL A O 1
ATOM 2733 N N . ILE A 1 336 ? -0.004 5.219 -22.757 1.00 84.38 336 ILE A N 1
ATOM 2734 C CA . ILE A 1 336 ? -0.172 6.407 -23.609 1.00 84.38 336 ILE A CA 1
ATOM 2735 C C . ILE A 1 336 ? -1.592 6.968 -23.478 1.00 84.38 336 ILE A C 1
ATOM 2737 O O . ILE A 1 336 ? -1.764 8.175 -23.356 1.00 84.38 336 ILE A O 1
ATOM 2741 N N . MET A 1 337 ? -2.607 6.102 -23.475 1.00 83.00 337 MET A N 1
ATOM 2742 C CA . MET A 1 337 ? -4.001 6.512 -23.316 1.00 83.00 337 MET A CA 1
ATOM 2743 C C . MET A 1 337 ? -4.258 7.144 -21.938 1.00 83.00 337 MET A C 1
ATOM 2745 O O . MET A 1 337 ? -4.896 8.189 -21.871 1.00 83.00 337 MET A O 1
ATOM 2749 N N . GLU A 1 338 ? -3.709 6.569 -20.860 1.00 83.56 338 GLU A N 1
ATOM 2750 C CA . GLU A 1 338 ? -3.761 7.144 -19.504 1.00 83.56 338 GLU A CA 1
ATOM 2751 C C . GLU A 1 338 ? -3.087 8.530 -19.452 1.00 83.56 338 GLU A C 1
ATOM 2753 O O . GLU A 1 338 ? -3.610 9.457 -18.835 1.00 83.56 338 GLU A O 1
ATOM 2758 N N . GLU A 1 339 ? -1.936 8.699 -20.116 1.00 85.31 339 GLU A N 1
ATOM 2759 C CA . GLU A 1 339 ? -1.247 9.993 -20.207 1.00 85.31 339 GLU A CA 1
ATOM 2760 C C . GLU A 1 339 ? -2.065 11.021 -21.004 1.00 85.31 339 GLU A C 1
ATOM 2762 O O . GLU A 1 339 ? -2.198 12.159 -20.561 1.00 85.31 339 GLU A O 1
ATOM 2767 N N . GLN A 1 340 ? -2.678 10.623 -22.122 1.00 87.19 340 GLN A N 1
ATOM 2768 C CA . GLN A 1 340 ? -3.544 11.492 -22.927 1.00 87.19 340 GLN A CA 1
ATOM 2769 C C . GLN A 1 340 ? -4.813 11.911 -22.180 1.00 87.19 340 GLN A C 1
ATOM 2771 O O . GLN A 1 340 ? -5.211 13.072 -22.251 1.00 87.19 340 GLN A O 1
ATOM 2776 N N . GLN A 1 341 ? -5.451 10.992 -21.452 1.00 83.50 341 GLN A N 1
ATOM 2777 C CA . GLN A 1 341 ? -6.593 11.317 -20.594 1.00 83.50 341 GLN A CA 1
ATOM 2778 C C . GLN A 1 341 ? -6.191 12.320 -19.506 1.00 83.50 341 GLN A C 1
ATOM 2780 O O . GLN A 1 341 ? -6.932 13.263 -19.235 1.00 83.50 341 GLN A O 1
ATOM 2785 N N . LEU A 1 342 ? -5.002 12.165 -18.916 1.00 82.12 342 LEU A N 1
ATOM 2786 C CA . LEU A 1 342 ? -4.489 13.107 -17.924 1.00 82.12 342 LEU A CA 1
ATOM 2787 C C . LEU A 1 342 ? -4.211 14.494 -18.521 1.00 82.12 342 LEU A C 1
ATOM 2789 O O . LEU A 1 342 ? -4.504 15.493 -17.870 1.00 82.12 342 LEU A O 1
ATOM 2793 N N . GLU A 1 343 ? -3.665 14.568 -19.738 1.00 86.56 343 GLU A N 1
ATOM 2794 C CA . GLU A 1 343 ? -3.455 15.841 -20.438 1.00 86.56 343 GLU A CA 1
ATOM 2795 C C . GLU A 1 343 ? -4.785 16.534 -20.764 1.00 86.56 343 GLU A C 1
ATOM 2797 O O . GLU A 1 343 ? -4.934 17.708 -20.440 1.00 86.56 343 GLU A O 1
ATOM 2802 N N . LYS A 1 344 ? -5.790 15.804 -21.265 1.00 87.19 344 LYS A N 1
ATOM 2803 C CA . LYS A 1 344 ? -7.142 16.352 -21.489 1.00 87.19 344 LYS A CA 1
ATOM 2804 C C . LYS A 1 344 ? -7.787 16.876 -20.204 1.00 87.19 344 LYS A C 1
ATOM 2806 O O . LYS A 1 344 ? -8.360 17.958 -20.189 1.00 87.19 344 LYS A O 1
ATOM 2811 N N . ARG A 1 345 ? -7.659 16.142 -19.094 1.00 81.00 345 ARG A N 1
ATOM 2812 C CA . ARG A 1 345 ? -8.143 16.603 -17.778 1.00 81.00 345 ARG A CA 1
ATOM 2813 C C . ARG A 1 345 ? -7.419 17.868 -17.315 1.00 81.00 345 ARG A C 1
ATOM 2815 O O . ARG A 1 345 ? -8.006 18.696 -16.625 1.00 81.00 345 ARG A O 1
ATOM 2822 N N . ALA A 1 346 ? -6.152 18.030 -17.689 1.00 85.69 346 ALA A N 1
ATOM 2823 C CA . ALA A 1 346 ? -5.384 19.219 -17.355 1.00 85.69 346 ALA A CA 1
ATOM 2824 C C . ALA A 1 346 ? -5.863 20.472 -18.089 1.00 85.69 346 ALA A C 1
ATOM 2826 O O . ALA A 1 346 ? -5.831 21.544 -17.494 1.00 85.69 346 ALA A O 1
ATOM 2827 N N . GLU A 1 347 ? -6.351 20.338 -19.324 1.00 91.06 347 GLU A N 1
ATOM 2828 C CA . GLU A 1 347 ? -6.908 21.458 -20.098 1.00 91.06 347 GLU A CA 1
ATOM 2829 C C . GLU A 1 347 ? -8.112 22.100 -19.392 1.00 91.06 347 GLU A C 1
ATOM 2831 O O . GLU A 1 347 ? -8.265 23.319 -19.412 1.00 91.06 347 GLU A O 1
ATOM 2836 N N . ASN A 1 348 ? -8.914 21.294 -18.690 1.00 88.31 348 ASN A N 1
ATOM 2837 C CA . ASN A 1 348 ? -10.101 21.762 -17.969 1.00 88.31 348 ASN A CA 1
ATOM 2838 C C . ASN A 1 348 ? -9.838 22.079 -16.488 1.00 88.31 348 ASN A C 1
ATOM 2840 O O . ASN A 1 348 ? -10.714 22.603 -15.802 1.00 88.31 348 ASN A O 1
ATOM 2844 N N . ASN A 1 349 ? -8.643 21.776 -15.968 1.00 83.19 349 ASN A N 1
ATOM 2845 C CA . ASN A 1 349 ? -8.315 21.960 -14.558 1.00 83.19 349 ASN A CA 1
ATOM 2846 C C . ASN A 1 349 ? -6.936 22.627 -14.383 1.00 83.19 349 ASN A C 1
ATOM 2848 O O . ASN A 1 349 ? -5.909 21.934 -14.395 1.00 83.19 349 ASN A O 1
ATOM 2852 N N . PRO A 1 350 ? -6.889 23.951 -14.114 1.00 87.19 350 PRO A N 1
ATOM 2853 C CA . PRO A 1 350 ? -5.641 24.706 -13.973 1.00 87.19 350 PRO A CA 1
ATOM 2854 C C . PRO A 1 350 ? -4.674 24.134 -12.930 1.00 87.19 350 PRO A C 1
ATOM 2856 O O . PRO A 1 350 ? -3.459 24.272 -13.062 1.00 87.19 350 PRO A O 1
ATOM 2859 N N . GLN A 1 351 ? -5.184 23.459 -11.893 1.00 79.81 351 GLN A N 1
ATOM 2860 C CA . GLN A 1 351 ? -4.328 22.828 -10.890 1.00 79.81 351 GLN A CA 1
ATOM 2861 C C . GLN A 1 351 ? -3.627 21.599 -11.457 1.00 79.81 351 GLN A C 1
ATOM 2863 O O . GLN A 1 351 ? -2.439 21.419 -11.200 1.00 79.81 351 GLN A O 1
ATOM 2868 N N . ILE A 1 352 ? -4.325 20.761 -12.229 1.00 79.88 352 ILE A N 1
ATOM 2869 C CA . ILE A 1 352 ? -3.699 19.620 -12.908 1.00 79.88 352 ILE A CA 1
ATOM 2870 C C . ILE A 1 352 ? -2.678 20.133 -13.932 1.00 79.88 352 ILE A C 1
ATOM 2872 O O . ILE A 1 352 ? -1.572 19.593 -14.003 1.00 79.88 352 ILE A O 1
ATOM 2876 N N . GLN A 1 353 ? -2.990 21.205 -14.666 1.00 88.06 353 GLN A N 1
ATOM 2877 C CA . GLN A 1 353 ? -2.050 21.821 -15.605 1.00 88.06 353 GLN A CA 1
ATOM 2878 C C . GLN A 1 353 ? -0.762 22.284 -14.912 1.00 88.06 353 GLN A C 1
ATOM 2880 O O . GLN A 1 353 ? 0.324 21.838 -15.288 1.00 88.06 353 GLN A O 1
ATOM 2885 N N . GLU A 1 354 ? -0.867 23.082 -13.844 1.00 88.62 354 GLU A N 1
ATOM 2886 C CA . GLU A 1 354 ? 0.290 23.548 -13.063 1.00 88.62 354 GLU A CA 1
ATOM 2887 C C . GLU A 1 354 ? 1.134 22.363 -12.549 1.00 88.62 354 GLU A C 1
ATOM 2889 O O . GLU A 1 354 ? 2.366 22.403 -12.471 1.00 88.62 354 GLU A O 1
ATOM 2894 N N . GLN A 1 355 ? 0.478 21.260 -12.194 1.00 80.75 355 GLN A N 1
ATOM 2895 C CA . GLN A 1 355 ? 1.141 20.052 -11.716 1.00 80.75 355 GLN A CA 1
ATOM 2896 C C . GLN A 1 355 ? 1.863 19.294 -12.833 1.00 80.75 355 GLN A C 1
ATOM 2898 O O . GLN A 1 355 ? 2.980 18.810 -12.609 1.00 80.75 355 GLN A O 1
ATOM 2903 N N . LEU A 1 356 ? 1.259 19.189 -14.019 1.00 85.12 356 LEU A N 1
ATOM 2904 C CA . LEU A 1 356 ? 1.895 18.613 -15.201 1.00 85.12 356 LEU A CA 1
ATOM 2905 C C . LEU A 1 356 ? 3.096 19.447 -15.637 1.00 85.12 356 LEU A C 1
ATOM 2907 O O . LEU A 1 356 ? 4.144 18.874 -15.931 1.00 85.12 356 LEU A O 1
ATOM 2911 N N . GLU A 1 357 ? 2.995 20.772 -15.599 1.00 90.44 357 GLU A N 1
ATOM 2912 C CA . GLU A 1 357 ? 4.107 21.683 -15.875 1.00 90.44 357 GLU A CA 1
ATOM 2913 C C . GLU A 1 357 ? 5.246 21.472 -14.873 1.00 90.44 357 GLU A C 1
ATOM 2915 O O . GLU A 1 357 ? 6.363 21.148 -15.275 1.00 90.44 357 GLU A O 1
ATOM 2920 N N . LYS A 1 358 ? 4.959 21.471 -13.564 1.00 88.06 358 LYS A N 1
ATOM 2921 C CA . LYS A 1 358 ? 5.952 21.145 -12.520 1.00 88.06 358 LYS A CA 1
ATOM 2922 C C . LYS A 1 358 ? 6.576 19.758 -12.705 1.00 88.06 358 LYS A C 1
ATOM 2924 O O . LYS A 1 358 ? 7.752 19.548 -12.389 1.00 88.06 358 LYS A O 1
ATOM 2929 N N . LYS A 1 359 ? 5.808 18.769 -13.179 1.00 83.56 359 LYS A N 1
ATOM 2930 C CA . LYS A 1 359 ? 6.306 17.416 -13.491 1.00 83.56 359 LYS A CA 1
ATOM 2931 C C . LYS A 1 359 ? 7.244 17.455 -14.702 1.00 83.56 359 LYS A C 1
ATOM 2933 O O . LYS A 1 359 ? 8.341 16.898 -14.603 1.00 83.56 359 LYS A O 1
ATOM 2938 N N . LYS A 1 360 ? 6.862 18.145 -15.783 1.00 88.25 360 LYS A N 1
ATOM 2939 C CA . LYS A 1 360 ? 7.672 18.363 -16.995 1.00 88.25 360 LYS A CA 1
ATOM 2940 C C . LYS A 1 360 ? 8.974 19.106 -16.653 1.00 88.25 360 LYS A C 1
ATOM 2942 O O . LYS A 1 360 ? 10.053 18.627 -16.997 1.00 88.25 360 LYS A O 1
ATOM 2947 N N . GLU A 1 361 ? 8.921 20.175 -15.860 1.00 91.81 361 GLU A N 1
ATOM 2948 C CA . GLU A 1 361 ? 10.098 20.913 -15.374 1.00 91.81 361 GLU A CA 1
ATOM 2949 C C . GLU A 1 361 ? 11.064 20.030 -14.575 1.00 91.81 361 GLU A C 1
ATOM 2951 O O . GLU A 1 361 ? 12.270 20.018 -14.835 1.00 91.81 361 GLU A O 1
ATOM 2956 N N . ARG A 1 362 ? 10.548 19.231 -13.630 1.00 86.19 362 ARG A N 1
ATOM 2957 C CA . ARG A 1 362 ? 11.369 18.283 -12.857 1.00 86.19 362 ARG A CA 1
ATOM 2958 C C . ARG A 1 362 ? 12.012 17.227 -13.748 1.00 86.19 362 ARG A C 1
ATOM 2960 O O . ARG A 1 362 ? 13.161 16.857 -13.514 1.00 86.19 362 ARG A O 1
ATOM 2967 N N . GLN A 1 363 ? 11.295 16.724 -14.752 1.00 83.44 363 GLN A N 1
ATOM 2968 C CA . GLN A 1 363 ? 11.851 15.773 -15.716 1.00 83.44 363 GLN A CA 1
ATOM 2969 C C . GLN A 1 363 ? 12.974 16.410 -16.541 1.00 83.44 363 GLN A C 1
ATOM 2971 O O . GLN A 1 363 ? 14.029 15.791 -16.698 1.00 83.44 363 GLN A O 1
ATOM 2976 N N . ILE A 1 364 ? 12.791 17.654 -16.990 1.00 88.69 364 ILE A N 1
ATOM 2977 C CA . ILE A 1 364 ? 13.813 18.431 -17.700 1.00 88.69 364 ILE A CA 1
ATOM 2978 C C . ILE A 1 364 ? 15.043 18.655 -16.809 1.00 88.69 364 ILE A C 1
ATOM 2980 O O . ILE A 1 364 ? 16.162 18.408 -17.257 1.00 88.69 364 ILE A O 1
ATOM 2984 N N . ASP A 1 365 ? 14.873 19.061 -15.547 1.00 90.19 365 ASP A N 1
ATOM 2985 C CA . ASP A 1 365 ? 15.983 19.240 -14.596 1.00 90.19 365 ASP A CA 1
ATOM 2986 C C . ASP A 1 365 ? 16.744 17.923 -14.357 1.00 90.19 365 ASP A C 1
ATOM 2988 O O . ASP A 1 365 ? 17.971 17.864 -14.470 1.00 90.19 365 ASP A O 1
ATOM 2992 N N . VAL A 1 366 ? 16.029 16.816 -14.128 1.00 81.75 366 VAL A N 1
ATOM 2993 C CA . VAL A 1 366 ? 16.646 15.487 -13.979 1.00 81.75 366 VAL A CA 1
ATOM 2994 C C . VAL A 1 366 ? 17.405 15.078 -15.245 1.00 81.75 366 VAL A C 1
ATOM 2996 O O . VAL A 1 366 ? 18.515 14.544 -15.143 1.00 81.75 366 VAL A O 1
ATOM 2999 N N . ALA A 1 367 ? 16.848 15.329 -16.433 1.00 84.19 367 ALA A N 1
ATOM 3000 C CA . ALA A 1 367 ? 17.505 15.049 -17.706 1.00 84.19 367 ALA A CA 1
ATOM 3001 C C . ALA A 1 367 ? 18.780 15.891 -17.882 1.00 84.19 367 ALA A C 1
ATOM 3003 O O . ALA A 1 367 ? 19.831 15.335 -18.210 1.00 84.19 367 ALA A O 1
ATOM 3004 N N . LYS A 1 368 ? 18.729 17.194 -17.567 1.00 93.56 368 LYS A N 1
ATOM 3005 C CA . LYS A 1 368 ? 19.890 18.101 -17.581 1.00 93.56 368 LYS A CA 1
ATOM 3006 C C . LYS A 1 368 ? 20.994 17.618 -16.637 1.00 93.56 368 LYS A C 1
ATOM 3008 O O . LYS A 1 368 ? 22.134 17.456 -17.071 1.00 93.56 368 LYS A O 1
ATOM 3013 N N . ARG A 1 369 ? 20.664 17.272 -15.386 1.00 91.69 369 ARG A N 1
ATOM 3014 C CA . ARG A 1 369 ? 21.631 16.730 -14.408 1.00 91.69 369 ARG A CA 1
ATOM 3015 C C . ARG A 1 369 ? 22.250 15.408 -14.868 1.00 91.69 369 ARG A C 1
ATOM 3017 O O . ARG A 1 369 ? 23.452 15.191 -14.697 1.00 91.69 369 ARG A O 1
ATOM 3024 N N . LYS A 1 370 ? 21.457 14.512 -15.472 1.00 85.94 370 LYS A N 1
ATOM 3025 C CA . LYS A 1 370 ? 21.962 13.255 -16.057 1.00 85.94 370 LYS A CA 1
ATOM 3026 C C . LYS A 1 370 ? 22.922 13.527 -17.219 1.00 85.94 370 LYS A C 1
ATOM 3028 O O . LYS A 1 370 ? 23.991 12.916 -17.262 1.00 85.94 370 LYS A O 1
ATOM 3033 N N . ALA A 1 371 ? 22.576 14.449 -18.116 1.00 91.19 371 ALA A N 1
ATOM 3034 C CA . ALA A 1 371 ? 23.424 14.846 -19.237 1.00 91.19 371 ALA A CA 1
ATOM 3035 C C . ALA A 1 371 ? 24.745 15.472 -18.758 1.00 91.19 371 ALA A C 1
ATOM 3037 O O . ALA A 1 371 ? 25.814 15.104 -19.247 1.00 91.19 371 ALA A O 1
ATOM 3038 N N . GLU A 1 372 ? 24.704 16.339 -17.743 1.00 96.81 372 GLU A N 1
ATOM 3039 C CA . GLU A 1 372 ? 25.901 16.943 -17.151 1.00 96.81 372 GLU A CA 1
ATOM 3040 C C . GLU A 1 372 ? 26.804 15.891 -16.489 1.00 96.81 372 GLU A C 1
ATOM 3042 O O . GLU A 1 372 ? 28.015 15.867 -16.724 1.00 96.81 372 GLU A O 1
ATOM 3047 N N . LYS A 1 373 ? 26.228 14.956 -15.721 1.00 94.06 373 LYS A N 1
ATOM 3048 C CA . LYS A 1 373 ? 26.977 13.844 -15.117 1.00 94.06 373 LYS A CA 1
ATOM 3049 C C . LYS A 1 373 ? 27.621 12.954 -16.183 1.00 94.06 373 LYS A C 1
ATOM 3051 O O . LYS A 1 373 ? 28.778 12.564 -16.034 1.00 94.06 373 LYS A O 1
ATOM 3056 N N . ALA A 1 374 ? 26.908 12.666 -17.273 1.00 92.56 374 ALA A N 1
ATOM 3057 C CA . ALA A 1 374 ? 27.447 11.917 -18.405 1.00 92.56 374 ALA A CA 1
ATOM 3058 C C . ALA A 1 374 ? 28.588 12.676 -19.106 1.00 92.56 374 ALA A C 1
ATOM 3060 O O . ALA A 1 374 ? 29.613 12.071 -19.426 1.00 92.56 374 ALA A O 1
ATOM 3061 N N . LYS A 1 375 ? 28.460 13.999 -19.285 1.00 96.94 375 LYS A N 1
ATOM 3062 C CA . LYS A 1 375 ? 29.518 14.866 -19.830 1.00 96.94 375 LYS A CA 1
ATOM 3063 C C . LYS A 1 375 ? 30.767 14.844 -18.943 1.00 96.94 375 LYS A C 1
ATOM 3065 O O . LYS A 1 375 ? 31.853 14.580 -19.456 1.00 96.94 375 LYS A O 1
ATOM 3070 N N . LYS A 1 376 ? 30.618 15.018 -17.623 1.00 97.12 376 LYS A N 1
ATOM 3071 C CA . LYS A 1 376 ? 31.725 14.931 -16.649 1.00 97.12 376 LYS A CA 1
ATOM 3072 C C . LYS A 1 376 ? 32.397 13.555 -16.670 1.00 97.12 376 LYS A C 1
ATOM 3074 O O . LYS A 1 376 ? 33.621 13.475 -16.704 1.00 97.12 376 LYS A O 1
ATOM 3079 N N . ALA A 1 377 ? 31.621 12.470 -16.736 1.00 94.62 377 ALA A N 1
ATOM 3080 C CA . ALA A 1 377 ? 32.161 11.113 -16.836 1.00 94.62 377 ALA A CA 1
ATOM 3081 C C . ALA A 1 377 ? 32.947 10.884 -18.142 1.00 94.62 377 ALA A C 1
ATOM 3083 O O . ALA A 1 377 ? 34.014 10.271 -18.119 1.00 94.62 377 ALA A O 1
ATOM 3084 N N . ARG A 1 378 ? 32.457 11.400 -19.280 1.00 96.94 378 ARG A N 1
ATOM 3085 C CA . ARG A 1 378 ? 33.175 11.350 -20.566 1.00 96.94 378 ARG A CA 1
ATOM 3086 C C . ARG A 1 378 ? 34.478 12.151 -20.520 1.00 96.94 378 ARG A C 1
ATOM 3088 O O . ARG A 1 378 ? 35.507 11.636 -20.945 1.00 96.94 378 ARG A O 1
ATOM 3095 N N . GLN A 1 379 ? 34.456 13.360 -19.955 1.00 97.38 379 GLN A N 1
ATOM 3096 C CA . GLN A 1 379 ? 35.655 14.187 -19.771 1.00 97.38 379 GLN A CA 1
ATOM 3097 C C . GLN A 1 379 ? 36.682 13.513 -18.850 1.00 97.38 379 GLN A C 1
ATOM 3099 O O . GLN A 1 379 ? 37.867 13.516 -19.166 1.00 97.38 379 GLN A O 1
ATOM 3104 N N . GLY A 1 380 ? 36.237 12.882 -17.758 1.00 96.44 380 GLY A N 1
ATOM 3105 C CA . GLY A 1 380 ? 37.105 12.103 -16.869 1.00 96.44 380 GLY A CA 1
ATOM 3106 C C . GLY A 1 380 ? 37.790 10.939 -17.590 1.00 96.44 380 GLY A C 1
ATOM 3107 O O . GLY A 1 380 ? 39.007 10.801 -17.509 1.00 96.44 380 GLY A O 1
ATOM 3108 N N . LYS A 1 381 ? 37.034 10.161 -18.380 1.00 97.31 381 LYS A N 1
ATOM 3109 C CA . LYS A 1 381 ? 37.593 9.078 -19.211 1.00 97.31 381 LYS A CA 1
ATOM 3110 C C . LYS A 1 381 ? 38.583 9.592 -20.261 1.00 97.31 381 LYS A C 1
ATOM 3112 O O . LYS A 1 381 ? 39.587 8.934 -20.512 1.00 97.31 381 LYS A O 1
ATOM 3117 N N . LEU A 1 382 ? 38.318 10.749 -20.873 1.00 97.81 382 LEU A N 1
ATOM 3118 C CA . LEU A 1 382 ? 39.220 11.349 -21.861 1.00 97.81 382 LEU A CA 1
ATOM 3119 C C . LEU A 1 382 ? 40.529 11.826 -21.219 1.00 97.81 382 LEU A C 1
ATOM 3121 O O . LEU A 1 382 ? 41.594 11.534 -21.751 1.00 97.81 382 LEU A O 1
ATOM 3125 N N . LYS A 1 383 ? 40.462 12.483 -20.051 1.00 97.75 383 LYS A N 1
ATOM 3126 C CA . LYS A 1 383 ? 41.651 12.874 -19.275 1.00 97.75 383 LYS A CA 1
ATOM 3127 C C . LYS A 1 383 ? 42.486 11.663 -18.863 1.00 97.75 383 LYS A C 1
ATOM 3129 O O . LYS A 1 383 ? 43.698 11.687 -19.018 1.00 97.75 383 LYS A O 1
ATOM 3134 N N . GLN A 1 384 ? 41.840 10.590 -18.400 1.00 97.31 384 GLN A N 1
ATOM 3135 C CA . GLN A 1 384 ? 42.532 9.348 -18.053 1.00 97.31 384 GLN A CA 1
ATOM 3136 C C . GLN A 1 384 ? 43.262 8.756 -19.267 1.00 97.31 384 GLN A C 1
ATOM 3138 O O . GLN A 1 384 ? 44.439 8.432 -19.162 1.00 97.31 384 GLN A O 1
ATOM 3143 N N . LYS A 1 385 ? 42.599 8.685 -20.432 1.00 97.94 385 LYS A N 1
ATOM 3144 C CA . LYS A 1 385 ? 43.231 8.230 -21.682 1.00 97.94 385 LYS A CA 1
ATOM 3145 C C . LYS A 1 385 ? 44.408 9.115 -22.099 1.00 97.94 385 LYS A C 1
ATOM 3147 O O . LYS A 1 385 ? 45.441 8.582 -22.486 1.00 97.94 385 LYS A O 1
ATOM 3152 N N . LEU A 1 386 ? 44.265 10.440 -22.009 1.00 98.06 386 LEU A N 1
ATOM 3153 C CA . LEU A 1 386 ? 45.335 11.384 -22.340 1.00 98.06 386 LEU A CA 1
ATOM 3154 C C . LEU A 1 386 ? 46.558 11.179 -21.437 1.00 98.06 386 LEU A C 1
ATOM 3156 O O . LEU A 1 386 ? 47.673 11.095 -21.939 1.00 98.06 386 LEU A O 1
ATOM 3160 N N . ASN A 1 387 ? 46.347 11.018 -20.128 1.00 97.50 387 ASN A N 1
ATOM 3161 C CA . ASN A 1 387 ? 47.427 10.743 -19.181 1.00 97.50 387 ASN A CA 1
ATOM 3162 C C . ASN A 1 387 ? 48.134 9.418 -19.496 1.00 97.50 387 ASN A C 1
ATOM 3164 O O . ASN A 1 387 ? 49.359 9.380 -19.513 1.00 97.50 387 ASN A O 1
ATOM 3168 N N . THR A 1 388 ? 47.391 8.356 -19.829 1.00 97.69 388 THR A N 1
ATOM 3169 C CA . THR A 1 388 ? 47.986 7.073 -20.239 1.00 97.69 388 THR A CA 1
ATOM 3170 C C . THR A 1 388 ? 48.859 7.211 -21.491 1.00 97.69 388 THR A C 1
ATOM 3172 O O . THR A 1 388 ? 49.939 6.627 -21.546 1.00 97.69 388 THR A O 1
ATOM 3175 N N . VAL A 1 389 ? 48.434 8.000 -22.485 1.00 97.62 389 VAL A N 1
ATOM 3176 C CA . VAL A 1 389 ? 49.240 8.263 -23.692 1.00 97.62 389 VAL A CA 1
ATOM 3177 C C . VAL A 1 389 ? 50.506 9.049 -23.347 1.00 97.62 389 VAL A C 1
ATOM 3179 O O . VAL A 1 389 ? 51.588 8.689 -23.808 1.00 97.62 389 VAL A O 1
ATOM 3182 N N . LEU A 1 390 ? 50.399 10.081 -22.504 1.00 97.75 390 LEU A N 1
ATOM 3183 C CA . LEU A 1 390 ? 51.554 10.867 -22.057 1.00 97.75 390 LEU A CA 1
ATOM 3184 C C . LEU A 1 390 ? 52.567 10.003 -21.289 1.00 97.75 390 LEU A C 1
ATOM 3186 O O . LEU A 1 390 ? 53.766 10.078 -21.553 1.00 97.75 390 LEU A O 1
ATOM 3190 N N . GLU A 1 391 ? 52.104 9.131 -20.392 1.00 97.44 391 GLU A N 1
ATOM 3191 C CA . GLU A 1 391 ? 52.957 8.177 -19.672 1.00 97.44 391 GLU A CA 1
ATOM 3192 C C . GLU A 1 391 ? 53.658 7.194 -20.624 1.00 97.44 391 GLU A C 1
ATOM 3194 O O . GLU A 1 391 ? 54.841 6.892 -20.448 1.00 97.44 391 GLU A O 1
ATOM 3199 N N . GLN A 1 392 ? 52.964 6.705 -21.656 1.00 97.06 392 GLN A N 1
ATOM 3200 C CA . GLN A 1 392 ? 53.560 5.841 -22.681 1.00 97.06 392 GLN A CA 1
ATOM 3201 C C . GLN A 1 392 ? 54.628 6.577 -23.500 1.00 97.06 392 GLN A C 1
ATOM 3203 O O . GLN A 1 392 ? 55.716 6.038 -23.698 1.00 97.06 392 GLN A O 1
ATOM 3208 N N . GLN A 1 393 ? 54.369 7.818 -23.917 1.00 96.56 393 GLN A N 1
ATOM 3209 C CA . GLN A 1 393 ? 55.347 8.641 -24.636 1.00 96.56 393 GLN A CA 1
ATOM 3210 C C . GLN A 1 393 ? 56.594 8.917 -23.791 1.00 96.56 393 GLN A C 1
ATOM 3212 O O . GLN A 1 393 ? 57.712 8.812 -24.291 1.00 96.56 393 GLN A O 1
ATOM 3217 N N . GLN A 1 394 ? 56.428 9.191 -22.493 1.00 96.62 394 GLN A N 1
ATOM 3218 C CA . GLN A 1 394 ? 57.556 9.350 -21.573 1.00 96.62 394 GLN A CA 1
ATOM 3219 C C . GLN A 1 394 ? 58.386 8.065 -21.443 1.00 96.62 394 GLN A C 1
ATOM 3221 O O . GLN A 1 394 ? 59.615 8.137 -21.392 1.00 96.62 394 GLN A O 1
ATOM 3226 N N . LYS A 1 395 ? 57.744 6.888 -21.415 1.00 95.44 395 LYS A N 1
ATOM 3227 C CA . LYS A 1 395 ? 58.450 5.595 -21.407 1.00 95.44 395 LYS A CA 1
ATOM 3228 C C . LYS A 1 395 ? 59.230 5.363 -22.704 1.00 95.44 395 LYS A C 1
ATOM 3230 O O . LYS A 1 395 ? 60.392 4.976 -22.628 1.00 95.44 395 LYS A O 1
ATOM 3235 N N . ILE A 1 396 ? 58.636 5.658 -23.864 1.00 94.50 396 ILE A N 1
ATOM 3236 C CA . ILE A 1 396 ? 59.309 5.555 -25.171 1.00 94.50 396 ILE A CA 1
ATOM 3237 C C . ILE A 1 396 ? 60.514 6.502 -25.232 1.00 94.50 396 ILE A C 1
ATOM 3239 O O . ILE A 1 396 ? 61.610 6.076 -25.584 1.00 94.50 396 ILE A O 1
ATOM 3243 N N . GLY A 1 397 ? 60.347 7.761 -24.815 1.00 91.94 397 GLY A N 1
ATOM 3244 C CA . GLY A 1 397 ? 61.436 8.740 -24.803 1.00 91.94 397 GLY A CA 1
ATOM 3245 C C . GLY A 1 397 ? 62.593 8.349 -23.875 1.00 91.94 397 GLY A C 1
ATOM 3246 O O . GLY A 1 397 ? 63.754 8.574 -24.209 1.00 91.94 397 GLY A O 1
ATOM 3247 N N . LYS A 1 398 ? 62.307 7.716 -22.728 1.00 92.06 398 LYS A N 1
ATOM 3248 C CA . LYS A 1 398 ? 63.347 7.158 -21.845 1.00 92.06 398 LYS A CA 1
ATOM 3249 C C . LYS A 1 398 ? 64.070 5.970 -22.485 1.00 92.06 398 LYS A C 1
ATOM 3251 O O . LYS A 1 398 ? 65.293 5.940 -22.437 1.00 92.06 398 LYS A O 1
ATOM 3256 N N . ALA A 1 399 ? 63.338 5.052 -23.121 1.00 84.25 399 ALA A N 1
ATOM 3257 C CA . ALA A 1 399 ? 63.920 3.896 -23.807 1.00 84.25 399 ALA A CA 1
ATOM 3258 C C . ALA A 1 399 ? 64.829 4.301 -24.985 1.00 84.25 399 ALA A C 1
ATOM 3260 O O . ALA A 1 399 ? 65.880 3.701 -25.194 1.00 84.25 399 ALA A O 1
ATOM 3261 N N . GLN A 1 400 ? 64.463 5.354 -25.724 1.00 85.06 400 GLN A N 1
ATOM 3262 C CA . GLN A 1 400 ? 65.294 5.897 -26.802 1.00 85.06 400 GLN A CA 1
ATOM 3263 C C . GLN A 1 400 ? 66.593 6.529 -26.279 1.00 85.06 400 GLN A C 1
ATOM 3265 O O . GLN A 1 400 ? 67.640 6.339 -26.888 1.00 85.06 400 GLN A O 1
ATOM 3270 N N . LYS A 1 401 ? 66.564 7.212 -25.124 1.00 79.31 401 LYS A N 1
ATOM 3271 C CA . LYS A 1 401 ? 67.773 7.777 -24.493 1.00 79.31 401 LYS A CA 1
ATOM 3272 C C . LYS A 1 401 ? 68.726 6.724 -23.922 1.00 79.31 401 LYS A C 1
ATOM 3274 O O . LYS A 1 401 ? 69.915 6.985 -23.823 1.00 79.31 401 LYS A O 1
ATOM 3279 N N . THR A 1 402 ? 68.233 5.547 -23.544 1.00 72.50 402 THR A N 1
ATOM 3280 C CA . THR A 1 402 ? 69.091 4.432 -23.104 1.00 72.50 402 THR A CA 1
ATOM 3281 C C . THR A 1 402 ? 69.681 3.627 -24.265 1.00 72.50 402 THR A C 1
ATOM 3283 O O . THR A 1 402 ? 70.592 2.844 -24.038 1.00 72.50 402 THR A O 1
ATOM 3286 N N . ASN A 1 403 ? 69.205 3.845 -25.497 1.00 59.78 403 ASN A N 1
ATOM 3287 C CA . ASN A 1 403 ? 69.690 3.182 -26.713 1.00 59.78 403 ASN A CA 1
ATOM 3288 C C . ASN A 1 403 ? 70.636 4.045 -27.564 1.00 59.78 403 ASN A C 1
ATOM 3290 O O . ASN A 1 403 ? 70.966 3.653 -28.683 1.00 59.78 403 ASN A O 1
ATOM 3294 N N . THR A 1 404 ? 71.152 5.164 -27.044 1.00 57.78 404 THR A N 1
ATOM 3295 C CA . THR A 1 404 ? 72.450 5.694 -27.498 1.00 57.78 404 THR A CA 1
ATOM 3296 C C . THR A 1 404 ? 73.550 4.744 -27.031 1.00 57.78 404 THR A C 1
ATOM 3298 O O . THR A 1 404 ? 74.309 5.025 -26.110 1.00 57.78 404 THR A O 1
ATOM 3301 N N . VAL A 1 405 ? 73.577 3.569 -27.651 1.00 56.69 405 VAL A N 1
ATOM 3302 C CA . VAL A 1 405 ? 74.766 2.739 -27.746 1.00 56.69 405 VAL A CA 1
ATOM 3303 C C . VAL A 1 405 ? 75.737 3.583 -28.562 1.00 56.69 405 VAL A C 1
ATOM 3305 O O . VAL A 1 405 ? 75.458 3.896 -29.722 1.00 56.69 405 VAL A O 1
ATOM 3308 N N . GLU A 1 406 ? 76.822 4.038 -27.930 1.00 58.75 406 GLU A N 1
ATOM 3309 C CA . GLU A 1 406 ? 78.008 4.498 -28.655 1.00 58.75 406 GLU A CA 1
ATOM 3310 C C . GLU A 1 406 ? 78.246 3.517 -29.804 1.00 58.75 406 GLU A C 1
ATOM 3312 O O . GLU A 1 406 ? 78.200 2.311 -29.550 1.00 58.75 406 GLU A O 1
ATOM 3317 N N . PRO A 1 407 ? 78.447 3.971 -31.052 1.00 54.84 407 PRO A N 1
ATOM 3318 C CA . PRO A 1 407 ? 78.783 3.063 -32.132 1.00 54.84 407 PRO A CA 1
ATOM 3319 C C . PRO A 1 407 ? 80.086 2.359 -31.752 1.00 54.84 407 PRO A C 1
ATOM 3321 O O . PRO A 1 407 ? 81.179 2.892 -31.934 1.00 54.84 407 PRO A O 1
ATOM 3324 N N . VAL A 1 408 ? 79.969 1.161 -31.181 1.00 60.59 408 VAL A N 1
ATOM 3325 C CA . VAL A 1 408 ? 81.088 0.252 -31.006 1.00 60.59 408 VAL A CA 1
ATOM 3326 C C . VAL A 1 408 ? 81.487 -0.100 -32.425 1.00 60.59 408 VAL A C 1
ATOM 3328 O O . VAL A 1 408 ? 80.783 -0.843 -33.113 1.00 60.59 408 VAL A O 1
ATOM 3331 N N . LEU A 1 409 ? 82.569 0.529 -32.893 1.00 56.19 409 LEU A N 1
ATOM 3332 C CA . LEU A 1 409 ? 83.181 0.192 -34.166 1.00 56.19 409 LEU A CA 1
ATOM 3333 C C . LEU A 1 409 ? 83.352 -1.334 -34.210 1.00 56.19 409 LEU A C 1
ATOM 3335 O O . LEU A 1 409 ? 83.880 -1.899 -33.246 1.00 56.19 409 LEU A O 1
ATOM 3339 N N . PRO A 1 410 ? 82.930 -1.998 -35.298 1.00 56.31 410 PRO A N 1
ATOM 3340 C CA . PRO A 1 410 ? 83.157 -3.420 -35.475 1.00 56.31 410 PRO A CA 1
ATOM 3341 C C . PRO A 1 410 ? 84.629 -3.746 -35.222 1.00 56.31 410 PRO A C 1
ATOM 3343 O O . PRO A 1 410 ? 85.528 -3.091 -35.751 1.00 56.31 410 PRO A O 1
ATOM 3346 N N . GLU A 1 411 ? 84.879 -4.772 -34.415 1.00 59.12 411 GLU A N 1
ATOM 3347 C CA . GLU A 1 411 ? 86.215 -5.203 -33.989 1.00 59.12 411 GLU A CA 1
ATOM 3348 C C . GLU A 1 411 ? 87.136 -5.583 -35.170 1.00 59.12 411 GLU A C 1
ATOM 3350 O O . GLU A 1 411 ? 88.357 -5.643 -35.024 1.00 59.12 411 GLU A O 1
ATOM 3355 N N . SER A 1 412 ? 86.574 -5.739 -36.375 1.00 55.84 412 SER A N 1
ATOM 3356 C CA . SER A 1 412 ? 87.309 -5.897 -37.634 1.00 55.84 412 SER A CA 1
ATOM 3357 C C . SER A 1 412 ? 88.116 -4.660 -38.050 1.00 55.84 412 SER A C 1
ATOM 3359 O O . SER A 1 412 ? 89.121 -4.818 -38.729 1.00 55.84 412 SER A O 1
ATOM 3361 N N . LEU A 1 413 ? 87.746 -3.449 -37.614 1.00 52.94 413 LEU A N 1
ATOM 3362 C CA . LEU A 1 413 ? 88.490 -2.209 -37.904 1.00 52.94 413 LEU A CA 1
ATOM 3363 C C . LEU A 1 413 ? 89.589 -1.897 -36.873 1.00 52.94 413 LEU A C 1
ATOM 3365 O O . LEU A 1 413 ? 90.443 -1.050 -37.122 1.00 52.94 413 LEU A O 1
ATOM 3369 N N . ARG A 1 414 ? 89.628 -2.598 -35.729 1.00 54.97 414 ARG A N 1
ATOM 3370 C CA . ARG A 1 414 ? 90.704 -2.441 -34.728 1.00 54.97 414 ARG A CA 1
ATOM 3371 C C . ARG A 1 414 ? 91.979 -3.218 -35.069 1.00 54.97 414 ARG A C 1
ATOM 3373 O O . ARG A 1 414 ? 93.030 -2.890 -34.530 1.00 54.97 414 ARG A O 1
ATOM 3380 N N . LYS A 1 415 ? 91.916 -4.208 -35.967 1.00 55.59 415 LYS A N 1
ATOM 3381 C CA . LYS A 1 415 ? 93.080 -5.033 -36.344 1.00 55.59 415 LYS A CA 1
ATOM 3382 C C . LYS A 1 415 ? 93.905 -4.494 -37.520 1.00 55.59 415 LYS A C 1
ATOM 3384 O O . LYS A 1 415 ? 95.004 -4.988 -37.733 1.00 55.59 415 LYS A O 1
ATOM 3389 N N . GLU A 1 416 ? 93.453 -3.458 -38.228 1.00 52.34 416 GLU A N 1
ATOM 3390 C CA . GLU A 1 416 ? 94.237 -2.839 -39.314 1.00 52.34 416 GLU A CA 1
ATOM 3391 C C . GLU A 1 416 ? 95.157 -1.696 -38.851 1.00 52.34 416 GLU A C 1
ATOM 3393 O O . GLU A 1 416 ? 96.156 -1.418 -39.506 1.00 52.34 416 GLU A O 1
ATOM 3398 N N . GLN A 1 417 ? 94.909 -1.080 -37.689 1.00 52.38 417 GLN A N 1
ATOM 3399 C CA . GLN A 1 417 ? 95.779 -0.012 -37.167 1.00 52.38 417 GLN A CA 1
ATOM 3400 C C . GLN A 1 417 ? 96.992 -0.507 -36.359 1.00 52.38 417 GLN A C 1
ATOM 3402 O O . GLN A 1 417 ? 97.885 0.286 -36.078 1.00 52.38 417 GLN A O 1
ATOM 3407 N N . GLN A 1 418 ? 97.081 -1.800 -36.023 1.00 53.22 418 GLN A N 1
ATOM 3408 C CA . GLN A 1 418 ? 98.267 -2.376 -35.364 1.00 53.22 418 GLN A CA 1
ATOM 3409 C C . GLN A 1 418 ? 99.309 -2.963 -36.335 1.00 53.22 418 GLN A C 1
ATOM 3411 O O . GLN A 1 418 ? 100.400 -3.302 -35.894 1.00 53.22 418 GLN A O 1
ATOM 3416 N N . ASN A 1 419 ? 99.031 -3.003 -37.644 1.00 53.50 419 ASN A N 1
ATOM 3417 C CA . ASN A 1 419 ? 99.966 -3.491 -38.673 1.00 53.50 419 ASN A CA 1
ATOM 3418 C C . ASN A 1 419 ? 100.676 -2.371 -39.465 1.00 53.50 419 ASN A C 1
ATOM 3420 O O . ASN A 1 419 ? 101.238 -2.634 -40.521 1.00 53.50 419 ASN A O 1
ATOM 3424 N N . GLN A 1 420 ? 100.665 -1.124 -38.977 1.00 51.53 420 GLN A N 1
ATOM 3425 C CA . GLN A 1 420 ? 101.427 -0.004 -39.566 1.00 51.53 420 GLN A CA 1
ATOM 3426 C C . GLN A 1 420 ? 102.541 0.536 -38.642 1.00 51.53 420 GLN A C 1
ATOM 3428 O O . GLN A 1 420 ? 103.046 1.635 -38.857 1.00 51.53 420 GLN A O 1
ATOM 3433 N N . GLN A 1 421 ? 102.936 -0.220 -37.609 1.00 48.75 421 GLN A N 1
ATOM 3434 C CA . GLN A 1 421 ? 104.080 0.100 -36.730 1.00 48.75 421 GLN A CA 1
ATOM 3435 C C . GLN A 1 421 ? 105.092 -1.054 -36.568 1.00 48.75 421 GLN A C 1
ATOM 3437 O O . GLN A 1 421 ? 105.818 -1.119 -35.576 1.00 48.75 421 GLN A O 1
ATOM 3442 N N . GLN A 1 422 ? 105.182 -1.927 -37.568 1.00 42.84 422 GLN A N 1
ATOM 3443 C CA . GLN A 1 422 ? 106.335 -2.785 -37.869 1.00 42.84 422 GLN A CA 1
ATOM 3444 C C . GLN A 1 422 ? 106.529 -2.776 -39.382 1.00 42.84 422 GLN A C 1
ATOM 3446 O O . GLN A 1 422 ? 107.696 -2.898 -39.809 1.00 42.84 422 GLN A O 1
#

Sequence (422 aa):
MDVEEDYELEELPPWSQILDNFHPQTRDDEPIILGLEHCPAFRKKHKKGQIGIGPAGLFSTGTNLIAKLLSVNCKGPLGRVGPGSKFAVVQVPWGKHNPADARFQHQVKKPIVRNREAIMPVVAIRHPYTWMLAMCKHSYNTQWYHDRGKCHLTPHLENPIKKVPYGFQAYNETHNVTNTYSSLAEMWMEWYKPYFLEQQYNQSPRIMVRHEDMVYRPEKVVSKLCECVGGTNNNNITKDWDAPGGFQYMEQGANMGRGHGVERSGLLTAVIKYGQPLRNWYDMYNGIDRKIMKARFQGEKDPHFKNIFETFQYRLYNDVAGPTSKEKMNTLKRVIMEEQQLEKRAENNPQIQEQLEKKKERQIDVAKRKAEKAKKARQGKLKQKLNTVLEQQQKIGKAQKTNTVEPVLPESLRKEQQNQQQ

Foldseek 3Di:
DAQPDDDDPVLFFPVQLLCCQFVVPPSDLAFQKPQLVCLVVLLVVDDLQQAAEAEAEAPPLCRLLQLVLLQQWWAGQVNDDDDLSGRRFSHQQQGRNAAQVSLVVGGDPPDDGPDSLNYAYEYRDEQLLVRLLVCLCPVDFWDWDDDNVQSLQASPQQTKTFADARDPDPDPPRDRPGDIGRGSLRVSQVRCVCVVPCVVNVGHRYMYGYSSCCLSPVPSVSQSVNVSRPIHTQADCDPDPPPDRHRDAQQDFSDDDPPDAPDGDGSVSCSSVVSPRPVLSVLSHALVRLVVNLCRQCCVPHVVSVVVCVSSVRDDDDDSHHHDPVSSVVSVVVVVVVVVVLVVSCVVPVVSVVSVVVVVVVVVVVVVVVVVVVVVVVVVVVVVVVVVVVVVVVVVVVVVVVPPPPPPDPVVVVVVVVVPPD

Organism: NCBI:txid44445

Radius of gyration: 31.47 Å; Cα contacts (8 Å, |Δi|>4): 574; chains: 1; bounding box: 136×48×70 Å

Mean predicted aligned error: 7.86 Å

InterPro domains:
  IPR027417 P-loop containing nucleoside triphosphate hydrolase [G3DSA:3.40.50.300] (118-255)
  IPR027417 P-loop containing nucleoside triphosphate hydrolase [SSF52540] (61-251)

Secondary structure (DSSP, 8-state):
--------GGGSPPHHHHHHHH-TTT------EE-GGGHHHHHHHS-TTT-EEEEEE-TTSSHHHHHHHHHHHEE-TT---STT--SB-SS-TT-TTS-GGGGGT---SSS--S-GGGEEEEEEE--HHHHHHHHHH--TT-B-S--GGGTTT---TTS-EEEEESSSS--SSS---EEEESSHHHHHHHHHGGGT-TTTTTPPP-EEEEHHHHHH-HHHHHHHHHHHTT-EESS---S-TTSTTS-----S-S--STTS-S----HHHHHHHHHS-HHHHHTTS-HHHHHHHHHHHTSSS-HHHHHHHHHTTPPPP---SPPPHHHHHHHHHHHHHHHHHHHHHHHH-HHHHHHHHHHHHHHHHHHHHHHHHHHHHHHHHHHHHHHHHHHHHHHHHHHHHHT-------GGGTSSTTSS--